Protein AF-A0A1A8MXZ2-F1 (afdb_monomer_lite)

Sequence (686 aa):
MPTQVANAITNFLIRDLHSPALVEGEGFKHMLQVMLPSYKEMLTSCQLESLLRGHHVKGKLSLIQLFKKKSDCTNDEEMNDYTAPIEFEPKSHGRPPIHQRKISHFVTFSADVWLHSWMGNNQRYLTLWAHFINDDFSLHNLALTTQRLVESREKDFSLQEVEAQVKVMAKEWGISQPNLVLLGVEGKYTAKLKPIKSEKGAEATGSLPHPNSTTFLERDDSASPEEPQVSEHFSEGLPSVPCFFSAVQGCVEEVMLHPVISKTLSQFQSVFSSLFLPPAEQKDSCLHHAQKLLQTLAKQEQASIKSWAHSPPSWNGLYPLLSSIIKHKSLICDIIREMNEETLKKEEEASEASGSYHPNSTSNTSSSLPLLRSEWKVVEDLCLVLRPLDVACRTLAKEAFPRLSLVKPILTGLLSRHLVPRPSDSSSILKEVKRMMRRELLSCYDNPAVNRVLCVACSLDPQFHGLGFMEDKEQISTFNWLKQEAVKIAKENGKVNPSTSLQIKRSSSPLSPESEGDIRRSKRLKQCPPINFRDLGVEDEFSDPGEVDDCDYVDSDPQADLSGMEFLLGDLFCSAPKRTRQSSVEESVDMEMSVFRADKGASLGVEPLQWWKTKAAQFPLLASVAQAYLAAPAVAGNAAQDFIQEGPGTTNRKRSNIPPESLDTILFLHHNGFFTNESVSASPQE

Foldseek 3Di:
DVVVVLQVVLQCCLQLLFQLQVQVDPVNVVVCCVVCVPDDDGDHSVNSLVVLVVLLVVLLVVVLVVLVVQLCVLPPDDDDDPDDDDDDDDDDDDDDDDDLRARDQFKEKEKAWDWFQAPNDIFIKIWIWIWFADPLLDIDIATNWIDTQDDDPDPDDDPVSVVVVNCVSCVVSSHNHYNAYEYHDPDDDDPPPPPPPPPDDDDDDDDDDDDDDDDDDDDDDDDDDDDDPDPPPDDPDHDHAYFLVNLLQNLLVVLCPPPLNVVLLVLLLCLLLVLPDDPVPDDDPLVVLSVVLVVVDDPLLNVQSNVSNPPPHGSLRLLVNLVSCLVCVVSSLVSLVVVQVVLVVVVVVVVVVDPDDDDDDPDPDDPRSPSCPVSNVVSVLVNQLCVLVNVLLLVQLPDPFRFLLVCVVSLLCSLVPRLQQDPPDDDPSSVVSSVSSNVSSCVSQVDPVNVLLNLLLNCLQLQCVLVVSDDPVSPVVSVVSNLVVLLVSVVVVCVSDPDPDDDPDDDDDDDDDDDDDDDDDDDDDDDDDDDDDDDDDDDDDDDDDDDDDDDDDDPPDPDDPDDPCCVVCVCVVVPDDCDPPSVVSSVLSVVLSVVSNVDNGDHPPDDSSVVLSVCCVVRVSSSSSNRRSRSHGSRGDCVSVVSVVPDVCPVSVSLNSYDPVCSGSSNSCNSNVSRDDPDDDPDDDD

Secondary structure (DSSP, 8-state):
-HHHHHHHHHHHHHHHT--GGGGGSHHHHHHHHHH-TT---PPPHHHHHHHHHHHHHHHHHHHHHHHHHHHHTT------------------------------TTPEEEEEEEEEEETTEEEEEEEEEEEEE-TT--EEEEEEEEEE----SSSS--HHHHHHHHHHHHHHTT-SS-S-EEEEE-S------------------------------------PPPP--------S-PPEEEPHHHHHHHHHHHHHHSHHHHHHHHHHHHHHHHHTS-TTT--HHHHHHHHHHHHHS-HHHHHHHHHHHHSPPPHHHHHHHHHHHHHTHHHHHHHHHHHHHHHHHHHHHHHHT--------------PPP--HHHHHHHHHHHHHHHHHHHHHHHHHHSSS-BGGGHHHHHHHIIIIISS--TT-S-HHHHHHHHHHHHHHHHHT--HHHHHHHHHHHHTSTTTTT-TTS-HHHHHHHHHHHHHHHHHHHHHHHHH-SS--S--PPPPPPPPP----------------PPP-------------------------------HHHHHHHHHH--S----HHHHHHHHHHHHHHHHHHSPPPPTT--HHHHHHHHTTT-HHHHHHHHHHHT-BSS-TTHHHHHHS-STTHHHHHHTTS-HHHHHHHHHHHHTT-------------

pLDDT: mean 71.57, std 25.05, range [22.59, 96.81]

Organism: NCBI:txid704102

Radius of gyration: 37.47 Å; chains: 1; bounding box: 125×89×130 Å

InterPro domains:
  IPR008906 HAT, C-terminal dimerisation domain [PF05699] (594-672)
  IPR012337 Ribonuclease H-like superfamily [SSF53098] (105-669)
  IPR052717 Vacuolar processing and transposase activity regulators [PTHR46169] (6-645)

Structure (mmCIF, N/CA/C/O backbone):
data_AF-A0A1A8MXZ2-F1
#
_entry.id   AF-A0A1A8MXZ2-F1
#
loop_
_atom_site.group_PDB
_atom_site.id
_atom_site.type_symbol
_atom_site.label_atom_id
_atom_site.label_alt_id
_atom_site.label_comp_id
_atom_site.label_asym_id
_atom_site.label_entity_id
_atom_site.label_seq_id
_atom_site.pdbx_PDB_ins_code
_atom_site.Cartn_x
_atom_site.Cartn_y
_atom_site.Cartn_z
_atom_site.occupancy
_atom_site.B_iso_or_equiv
_atom_site.auth_seq_id
_atom_site.auth_comp_id
_atom_site.auth_asym_id
_atom_site.auth_atom_id
_atom_site.pdbx_PDB_model_num
ATOM 1 N N . MET A 1 1 ? -20.730 37.019 -4.427 1.00 53.66 1 MET A N 1
ATOM 2 C CA . MET A 1 1 ? -19.830 36.874 -5.593 1.00 53.66 1 MET A CA 1
ATOM 3 C C . MET A 1 1 ? -18.352 36.769 -5.196 1.00 53.66 1 MET A C 1
ATOM 5 O O . MET A 1 1 ? -17.776 35.749 -5.548 1.00 53.66 1 MET A O 1
ATOM 9 N N . PRO A 1 2 ? -17.727 37.695 -4.431 1.00 63.66 2 PRO A N 1
ATOM 10 C CA . PRO A 1 2 ? -16.289 37.597 -4.115 1.00 63.66 2 PRO A CA 1
ATOM 11 C C . PRO A 1 2 ? -15.912 36.357 -3.288 1.00 63.66 2 PRO A C 1
ATOM 13 O O . PRO A 1 2 ? -14.948 35.672 -3.612 1.00 63.66 2 PRO A O 1
ATOM 16 N N . THR A 1 3 ? -16.726 36.007 -2.286 1.00 75.19 3 THR A N 1
ATOM 17 C CA . THR A 1 3 ? -16.507 34.835 -1.418 1.00 75.19 3 THR A CA 1
ATOM 18 C C . THR A 1 3 ? -16.627 33.508 -2.168 1.00 75.19 3 THR A C 1
ATOM 20 O O . THR A 1 3 ? -15.858 32.590 -1.919 1.00 75.19 3 THR A O 1
ATOM 23 N N . GLN A 1 4 ? -17.542 33.410 -3.138 1.00 82.94 4 GLN A N 1
ATOM 24 C CA . GLN A 1 4 ? -17.709 32.204 -3.959 1.00 82.94 4 GLN A CA 1
ATOM 25 C C . GLN A 1 4 ? -16.516 31.985 -4.892 1.00 82.94 4 GLN A C 1
ATOM 27 O O . GLN A 1 4 ? -16.055 30.856 -5.035 1.00 82.94 4 GLN A O 1
ATOM 32 N N . VAL A 1 5 ? -15.988 33.061 -5.487 1.00 86.25 5 VAL A N 1
ATOM 33 C CA . VAL A 1 5 ? -14.775 32.997 -6.315 1.00 86.25 5 VAL A CA 1
ATOM 34 C C . VAL A 1 5 ? -13.568 32.617 -5.457 1.00 86.25 5 VAL A C 1
ATOM 36 O O . VAL A 1 5 ? -12.828 31.714 -5.834 1.00 86.25 5 VAL A O 1
ATOM 39 N N . ALA A 1 6 ? -13.411 33.221 -4.274 1.00 87.25 6 ALA A N 1
ATOM 40 C CA . ALA A 1 6 ? -12.351 32.858 -3.334 1.00 87.25 6 ALA A CA 1
ATOM 41 C C . ALA A 1 6 ? -12.426 31.380 -2.919 1.00 87.25 6 ALA A C 1
ATOM 43 O O . ALA A 1 6 ? -11.435 30.670 -3.038 1.00 87.25 6 ALA A O 1
ATOM 44 N N . ASN A 1 7 ? -13.611 30.893 -2.545 1.00 89.00 7 ASN A N 1
ATOM 45 C CA . ASN A 1 7 ? -13.863 29.490 -2.206 1.00 89.00 7 ASN A CA 1
ATOM 46 C C . ASN A 1 7 ? -13.538 28.540 -3.370 1.00 89.00 7 ASN A C 1
ATOM 48 O O . ASN A 1 7 ? -12.888 27.512 -3.174 1.00 89.00 7 ASN A O 1
ATOM 52 N N . ALA A 1 8 ? -13.938 28.892 -4.597 1.00 90.12 8 ALA A N 1
ATOM 53 C CA . ALA A 1 8 ? -13.631 28.108 -5.791 1.00 90.12 8 ALA A CA 1
ATOM 54 C C . ALA A 1 8 ? -12.119 28.046 -6.062 1.00 90.12 8 ALA A C 1
ATOM 56 O O . ALA A 1 8 ? -11.593 26.968 -6.334 1.00 90.12 8 ALA A O 1
ATOM 57 N N . ILE A 1 9 ? -11.414 29.173 -5.927 1.00 91.38 9 ILE A N 1
ATOM 58 C CA . ILE A 1 9 ? -9.956 29.248 -6.076 1.00 91.38 9 ILE A CA 1
ATOM 59 C C . ILE A 1 9 ? -9.262 28.441 -4.974 1.00 91.38 9 ILE A C 1
ATOM 61 O O . ILE A 1 9 ? -8.376 27.645 -5.270 1.00 91.38 9 ILE A O 1
ATOM 65 N N . THR A 1 10 ? -9.687 28.571 -3.715 1.00 91.88 10 THR A N 1
ATOM 66 C CA . THR A 1 10 ? -9.171 27.764 -2.602 1.00 91.88 10 THR A CA 1
ATOM 67 C C . THR A 1 10 ? -9.387 26.271 -2.858 1.00 91.88 10 THR A C 1
ATOM 69 O O . THR A 1 10 ? -8.451 25.488 -2.711 1.00 91.88 10 THR A O 1
ATOM 72 N N . ASN A 1 11 ? -10.574 25.863 -3.318 1.00 92.44 11 ASN A N 1
ATOM 73 C CA . ASN A 1 11 ? -10.856 24.469 -3.671 1.00 92.44 11 ASN A CA 1
ATOM 74 C C . ASN A 1 11 ? -9.990 23.977 -4.834 1.00 92.44 11 ASN A C 1
ATOM 76 O O . ASN A 1 11 ? -9.539 22.837 -4.791 1.00 92.44 11 ASN A O 1
ATOM 80 N N . PHE A 1 12 ? -9.739 24.815 -5.842 1.00 92.44 12 PHE A N 1
ATOM 81 C CA . PHE A 1 12 ? -8.830 24.510 -6.949 1.00 92.44 12 PHE A CA 1
ATOM 82 C C . PHE A 1 12 ? -7.403 24.262 -6.446 1.00 92.44 12 PHE A C 1
ATOM 84 O O . PHE A 1 12 ? -6.828 23.217 -6.741 1.00 92.44 12 PHE A O 1
ATOM 91 N N . LEU A 1 13 ? -6.865 25.150 -5.602 1.00 91.94 13 LEU A N 1
ATOM 92 C CA . LEU A 1 13 ? -5.527 24.979 -5.025 1.00 91.94 13 LEU A CA 1
ATOM 93 C C . LEU A 1 13 ? -5.406 23.696 -4.194 1.00 91.94 13 LEU A C 1
ATOM 95 O O . LEU A 1 13 ? -4.404 22.989 -4.303 1.00 91.94 13 LEU A O 1
ATOM 99 N N . ILE A 1 14 ? -6.430 23.378 -3.392 1.00 91.50 14 ILE A N 1
ATOM 100 C CA . ILE A 1 14 ? -6.459 22.161 -2.573 1.00 91.50 14 ILE A CA 1
ATOM 101 C C . ILE A 1 14 ? -6.541 20.920 -3.467 1.00 91.50 14 ILE A C 1
ATOM 103 O O . ILE A 1 14 ? -5.737 20.005 -3.316 1.00 91.50 14 ILE A O 1
ATOM 107 N N . ARG A 1 15 ? -7.498 20.864 -4.401 1.00 89.50 15 ARG A N 1
ATOM 108 C CA . ARG A 1 15 ? -7.745 19.682 -5.245 1.00 89.50 15 ARG A CA 1
ATOM 109 C C . ARG A 1 15 ? -6.586 19.373 -6.177 1.00 89.50 15 ARG A C 1
ATOM 111 O O . ARG A 1 15 ? -6.230 18.208 -6.325 1.00 89.50 15 ARG A O 1
ATOM 118 N N . ASP A 1 16 ? -5.967 20.405 -6.731 1.00 89.00 16 ASP A N 1
ATOM 119 C CA . ASP A 1 16 ? -4.938 20.239 -7.755 1.00 89.00 16 ASP A CA 1
ATOM 120 C C . ASP A 1 16 ? -3.514 20.398 -7.201 1.00 89.00 16 ASP A C 1
ATOM 122 O O . ASP A 1 16 ? -2.545 20.267 -7.949 1.00 89.00 16 ASP A O 1
ATOM 126 N N . LEU A 1 17 ? -3.379 20.575 -5.877 1.00 90.81 17 LEU A N 1
ATOM 127 C CA . LEU A 1 17 ? -2.104 20.658 -5.158 1.00 90.81 17 LEU A CA 1
ATOM 128 C C . LEU A 1 17 ? -1.207 21.779 -5.711 1.00 90.81 17 LEU A C 1
ATOM 130 O O . LEU A 1 17 ? -0.066 21.552 -6.116 1.00 90.81 17 LEU A O 1
ATOM 134 N N . HIS A 1 18 ? -1.735 23.002 -5.743 1.00 91.12 18 HIS A N 1
ATOM 135 C CA . HIS A 1 18 ? -1.040 24.176 -6.274 1.00 91.12 18 HIS A CA 1
ATOM 136 C C . HIS A 1 18 ? -0.626 25.174 -5.186 1.00 91.12 18 HIS A C 1
ATOM 138 O O . HIS A 1 18 ? -1.296 25.327 -4.167 1.00 91.12 18 HIS A O 1
ATOM 144 N N . SER A 1 19 ? 0.471 25.897 -5.441 1.00 90.31 19 SER A N 1
ATOM 145 C CA . SER A 1 19 ? 0.921 27.008 -4.595 1.00 90.31 19 SER A CA 1
ATOM 146 C C . SER A 1 19 ? -0.109 28.146 -4.558 1.00 90.31 19 SER A C 1
ATOM 148 O O . SER A 1 19 ? -0.613 28.528 -5.619 1.00 90.31 19 SER A O 1
ATOM 150 N N . PRO A 1 20 ? -0.346 28.775 -3.391 1.00 90.69 20 PRO A N 1
ATOM 151 C CA . PRO A 1 20 ? -1.117 30.014 -3.295 1.00 90.69 20 PRO A CA 1
ATOM 152 C C . PRO A 1 20 ? -0.589 31.143 -4.192 1.00 90.69 20 PRO A C 1
ATOM 154 O O . PRO A 1 20 ? -1.386 31.916 -4.717 1.00 90.69 20 PRO A O 1
ATOM 157 N N . ALA A 1 21 ? 0.719 31.182 -4.477 1.00 90.25 21 ALA A N 1
ATOM 158 C CA . ALA A 1 21 ? 1.327 32.175 -5.368 1.00 90.25 21 ALA A CA 1
ATOM 159 C C . ALA A 1 21 ? 0.858 32.062 -6.834 1.00 90.25 21 ALA A C 1
ATOM 161 O O . ALA A 1 21 ? 1.045 32.990 -7.620 1.00 90.25 21 ALA A O 1
ATOM 162 N N . LEU A 1 22 ? 0.220 30.948 -7.220 1.00 90.94 22 LEU A N 1
ATOM 163 C CA . LEU A 1 22 ? -0.293 30.735 -8.576 1.00 90.94 22 LEU A CA 1
ATOM 164 C C . LEU A 1 22 ? -1.282 31.830 -9.003 1.00 90.94 22 LEU A C 1
ATOM 166 O O . LEU A 1 22 ? -1.303 32.207 -10.175 1.00 90.94 22 LEU A O 1
ATOM 170 N N . VAL A 1 23 ? -2.069 32.369 -8.065 1.00 89.81 23 VAL A N 1
ATOM 171 C CA . VAL A 1 23 ? -3.085 33.388 -8.381 1.00 89.81 23 VAL A CA 1
ATOM 172 C C . VAL A 1 23 ? -2.491 34.744 -8.748 1.00 89.81 23 VAL A C 1
ATOM 174 O O . VAL A 1 23 ? -3.147 35.563 -9.389 1.00 89.81 23 VAL A O 1
ATOM 177 N N . GLU A 1 24 ? -1.235 34.974 -8.371 1.00 90.00 24 GLU A N 1
ATOM 178 C CA . GLU A 1 24 ? -0.504 36.199 -8.680 1.00 90.00 24 GLU A CA 1
ATOM 179 C C . GLU A 1 24 ? 0.146 36.146 -10.069 1.00 90.00 24 GLU A C 1
ATOM 181 O O . GLU A 1 24 ? 0.608 37.174 -10.566 1.00 90.00 24 GLU A O 1
ATOM 186 N N . GLY A 1 25 ? 0.138 34.981 -10.726 1.00 90.81 25 GLY A N 1
ATOM 187 C CA . GLY A 1 25 ? 0.646 34.812 -12.081 1.00 90.81 25 GLY A CA 1
ATOM 188 C C . GLY A 1 25 ? -0.217 35.525 -13.123 1.00 90.81 25 GLY A C 1
ATOM 189 O O . GLY A 1 25 ? -1.440 35.389 -13.146 1.00 90.81 25 GLY A O 1
ATOM 190 N N . GLU A 1 26 ? 0.427 36.234 -14.050 1.00 90.75 26 GLU A N 1
ATOM 191 C CA . GLU A 1 26 ? -0.254 37.015 -15.095 1.00 90.75 26 GLU A CA 1
ATOM 192 C C . GLU A 1 26 ? -1.196 36.167 -15.965 1.00 90.75 26 GLU A C 1
ATOM 194 O O . GLU A 1 26 ? -2.296 36.603 -16.301 1.00 90.75 26 GLU A O 1
ATOM 199 N N . GLY A 1 27 ? -0.821 34.917 -16.264 1.00 92.19 27 GLY A N 1
ATOM 200 C CA . GLY A 1 27 ? -1.680 33.991 -17.008 1.00 92.19 27 GLY A CA 1
ATOM 201 C C . GLY A 1 27 ? -2.965 33.620 -16.258 1.00 92.19 27 GLY A C 1
ATOM 202 O O . GLY A 1 27 ? -4.039 33.594 -16.857 1.00 92.19 27 GLY A O 1
ATOM 203 N N . PHE A 1 28 ? -2.877 33.390 -14.943 1.00 91.50 28 PHE A N 1
ATOM 204 C CA . PHE A 1 28 ? -4.045 33.093 -14.111 1.00 91.50 28 PHE A CA 1
ATOM 205 C C . PHE A 1 28 ? -4.965 34.313 -13.998 1.00 91.50 28 PHE A C 1
ATOM 207 O O . PHE A 1 28 ? -6.175 34.191 -14.190 1.00 91.50 28 PHE A O 1
ATOM 214 N N . LYS A 1 29 ? -4.394 35.505 -13.767 1.00 89.38 29 LYS A N 1
ATOM 215 C CA . LYS A 1 29 ? -5.149 36.769 -13.738 1.00 89.38 29 LYS A CA 1
ATOM 216 C C . LYS A 1 29 ? -5.877 37.019 -15.054 1.00 89.38 29 LYS A C 1
ATOM 218 O O . LYS A 1 29 ? -7.064 37.334 -15.039 1.00 89.38 29 LYS A O 1
ATOM 223 N N . HIS A 1 30 ? -5.192 36.840 -16.185 1.00 89.94 30 HIS A N 1
ATOM 224 C CA . HIS A 1 30 ? -5.793 37.002 -17.505 1.00 89.94 30 HIS A CA 1
ATOM 225 C C . HIS A 1 30 ? -6.949 36.016 -17.724 1.00 89.94 30 HIS A C 1
ATOM 227 O O . HIS A 1 30 ? -8.039 36.427 -18.111 1.00 89.94 30 HIS A O 1
ATOM 233 N N . MET A 1 31 ? -6.751 34.732 -17.401 1.00 92.12 31 MET A N 1
ATOM 234 C CA . MET A 1 31 ? -7.805 33.713 -17.470 1.00 92.12 31 MET A CA 1
ATOM 235 C C . MET A 1 31 ? -9.032 34.107 -16.634 1.00 92.12 31 MET A C 1
ATOM 237 O O . MET A 1 31 ? -10.160 34.043 -17.126 1.00 92.12 31 MET A O 1
ATOM 241 N N . LEU A 1 32 ? -8.822 34.552 -15.392 1.00 89.31 32 LEU A N 1
ATOM 242 C CA . LEU A 1 32 ? -9.909 34.937 -14.496 1.00 89.31 32 LEU A CA 1
ATOM 243 C C . LEU A 1 32 ? -10.657 36.179 -15.000 1.00 89.31 32 LEU A C 1
ATOM 245 O O . LEU A 1 32 ? -11.881 36.213 -14.931 1.00 89.31 32 LEU A O 1
ATOM 249 N N . GLN A 1 33 ? -9.951 37.161 -15.568 1.00 87.75 33 GLN A N 1
ATOM 250 C CA . GLN A 1 33 ? -10.557 38.348 -16.185 1.00 87.75 33 GLN A CA 1
ATOM 251 C C . GLN A 1 33 ? -11.391 38.010 -17.428 1.00 87.75 33 GLN A C 1
ATOM 253 O O . GLN A 1 33 ? -12.432 38.626 -17.643 1.00 87.75 33 GLN A O 1
ATOM 258 N N . VAL A 1 34 ? -10.964 37.031 -18.234 1.00 91.81 34 VAL A N 1
ATOM 259 C CA . VAL A 1 34 ? -11.722 36.564 -19.407 1.00 91.81 34 VAL A CA 1
ATOM 260 C C . VAL A 1 34 ? -12.995 35.830 -18.978 1.00 91.81 34 VAL A C 1
ATOM 262 O O . VAL A 1 34 ? -14.062 36.078 -19.536 1.00 91.81 34 VAL A O 1
ATOM 265 N N . MET A 1 35 ? -12.903 34.942 -17.983 1.00 89.06 35 MET A N 1
ATOM 266 C CA . MET A 1 35 ? -14.054 34.162 -17.510 1.00 89.06 35 MET A CA 1
ATOM 267 C C . MET A 1 35 ? -15.028 34.973 -16.646 1.00 89.06 35 MET A C 1
ATOM 269 O O . MET A 1 35 ? -16.234 34.742 -16.698 1.00 89.06 35 MET A O 1
ATOM 273 N N . LEU A 1 36 ? -14.520 35.915 -15.848 1.00 86.50 36 LEU A N 1
ATOM 274 C CA . LEU A 1 36 ? -15.289 36.748 -14.921 1.00 86.50 36 LEU A CA 1
ATOM 275 C C . LEU A 1 36 ? -14.880 38.230 -15.050 1.00 86.50 36 LEU A C 1
ATOM 277 O O . LEU A 1 36 ? -14.274 38.785 -14.132 1.00 86.50 36 LEU A O 1
ATOM 281 N N . PRO A 1 37 ? -15.273 38.927 -16.135 1.00 81.56 37 PRO A N 1
ATOM 282 C CA . PRO A 1 37 ? -14.883 40.325 -16.376 1.00 81.56 37 PRO A CA 1
ATOM 283 C C . PRO A 1 37 ? -15.337 41.311 -15.288 1.00 81.56 37 PRO A C 1
ATOM 285 O O . PRO A 1 37 ? -14.776 42.395 -15.131 1.00 81.56 37 PRO A O 1
ATOM 288 N N . SER A 1 38 ? -16.372 40.952 -14.524 1.00 80.31 38 SER A N 1
ATOM 289 C CA . SER A 1 38 ? -16.889 41.741 -13.402 1.00 80.31 38 SER A CA 1
ATOM 290 C C . SER A 1 38 ? -16.074 41.593 -12.110 1.00 80.31 38 SER A C 1
ATOM 292 O O . SER A 1 38 ? -16.296 42.356 -11.169 1.00 80.31 38 SER A O 1
ATOM 294 N N . TYR A 1 39 ? -15.163 40.618 -12.025 1.00 80.75 39 TYR A N 1
ATOM 295 C CA . TYR A 1 39 ? -14.340 40.372 -10.842 1.00 80.75 39 TYR A CA 1
ATOM 296 C C . TYR A 1 39 ? -13.082 41.253 -10.878 1.00 80.75 39 TYR A C 1
ATOM 298 O O . TYR A 1 39 ? -12.113 40.959 -11.571 1.00 80.75 39 TYR A O 1
ATOM 306 N N . LYS A 1 40 ? -13.128 42.382 -10.159 1.00 70.56 40 LYS A N 1
ATOM 307 C CA . LYS A 1 40 ? -12.067 43.409 -10.170 1.00 70.56 40 LYS A CA 1
ATOM 308 C C . LYS A 1 40 ? -11.044 43.271 -9.044 1.00 70.56 40 LYS A C 1
ATOM 310 O O . LYS A 1 40 ? -9.933 43.774 -9.170 1.00 70.56 40 LYS A O 1
ATOM 315 N N .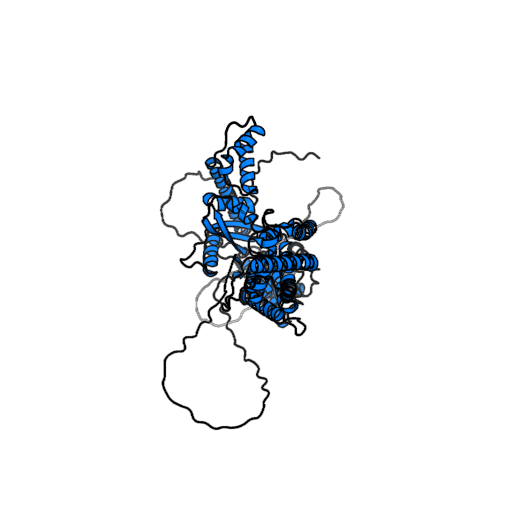 GLU A 1 41 ? -11.422 42.632 -7.944 1.00 75.94 41 GLU A N 1
ATOM 316 C CA . GLU A 1 41 ? -10.565 42.466 -6.772 1.00 75.94 41 GLU A CA 1
ATOM 317 C C . GLU A 1 41 ? -9.782 41.162 -6.906 1.00 75.94 41 GLU A C 1
ATOM 319 O O . GLU A 1 41 ? -10.368 40.088 -6.862 1.00 75.94 41 GLU A O 1
ATOM 324 N N . MET A 1 42 ? -8.472 41.248 -7.127 1.00 79.50 42 MET A N 1
ATOM 325 C CA . MET A 1 42 ? -7.627 40.060 -7.259 1.00 79.50 42 MET A CA 1
ATOM 326 C C . MET A 1 42 ? -7.198 39.570 -5.879 1.00 79.50 42 MET A C 1
ATOM 328 O O . MET A 1 42 ? -6.657 40.339 -5.086 1.00 79.50 42 MET A O 1
ATOM 332 N N . LEU A 1 43 ? -7.408 38.280 -5.617 1.00 83.69 43 LEU A N 1
ATOM 333 C CA . LEU A 1 43 ? -6.882 37.625 -4.424 1.00 83.69 43 LEU A CA 1
ATOM 334 C C . LEU A 1 43 ? -5.355 37.601 -4.462 1.00 83.69 43 LEU A C 1
ATOM 336 O O . LEU A 1 43 ? -4.746 37.302 -5.487 1.00 83.69 43 LEU A O 1
ATOM 340 N N . THR A 1 44 ? -4.757 37.888 -3.314 1.00 88.19 44 THR A N 1
ATOM 341 C CA . THR A 1 44 ? -3.312 37.777 -3.080 1.00 88.19 44 THR A CA 1
ATOM 342 C C . THR A 1 44 ? -2.960 36.418 -2.473 1.00 88.19 44 THR A C 1
ATOM 344 O O . THR A 1 44 ? -3.802 35.785 -1.826 1.00 88.19 44 THR A O 1
ATOM 347 N N . SER A 1 45 ? -1.700 35.990 -2.614 1.00 89.62 45 SER A N 1
ATOM 348 C CA . SER A 1 45 ? -1.190 34.760 -1.989 1.00 89.62 45 SER A CA 1
ATOM 349 C C . SER A 1 45 ? -1.424 34.771 -0.475 1.00 89.62 45 SER A C 1
ATOM 351 O O . SER A 1 45 ? -1.943 33.811 0.086 1.00 89.62 45 SER A O 1
ATOM 353 N N . CYS A 1 46 ? -1.156 35.906 0.180 1.00 88.25 46 CYS A N 1
ATOM 354 C CA . CYS A 1 46 ? -1.336 36.081 1.625 1.00 88.25 46 CYS A CA 1
ATOM 355 C C . CYS A 1 46 ? -2.799 35.890 2.077 1.00 88.25 46 CYS A C 1
ATOM 357 O O . CYS A 1 46 ? -3.072 35.232 3.085 1.00 88.25 46 CYS A O 1
ATOM 359 N N . GLN A 1 47 ? -3.765 36.418 1.315 1.00 89.50 47 GLN A N 1
ATOM 360 C CA . GLN A 1 47 ? -5.187 36.213 1.611 1.00 89.50 47 GLN A CA 1
ATOM 361 C C . GLN A 1 47 ? -5.578 34.734 1.492 1.00 89.50 47 GLN A C 1
ATOM 363 O O . GLN A 1 47 ? -6.290 34.219 2.356 1.00 89.50 47 GLN A O 1
ATOM 368 N N . LEU A 1 48 ? -5.086 34.035 0.466 1.00 90.00 48 LEU A N 1
ATOM 369 C CA . LEU A 1 48 ? -5.355 32.607 0.281 1.00 90.00 48 LEU A CA 1
ATOM 370 C C . LEU A 1 48 ? -4.691 31.742 1.350 1.00 90.00 48 LEU A C 1
ATOM 372 O O . LEU A 1 48 ? -5.319 30.808 1.838 1.00 90.00 48 LEU A O 1
ATOM 376 N N . GLU A 1 49 ? -3.472 32.067 1.771 1.00 91.25 49 GLU A N 1
ATOM 377 C CA . GLU A 1 49 ? -2.800 31.393 2.885 1.00 91.25 49 GLU A CA 1
ATOM 378 C C . GLU A 1 49 ? -3.580 31.537 4.197 1.00 91.25 49 GLU A C 1
ATOM 380 O O . GLU A 1 49 ? -3.702 30.575 4.959 1.00 91.25 49 GLU A O 1
ATOM 385 N N . SER A 1 50 ? -4.150 32.718 4.459 1.00 91.12 50 SER A N 1
ATOM 386 C CA . SER A 1 50 ? -5.016 32.946 5.620 1.00 91.12 50 SER A CA 1
ATOM 387 C C . SER A 1 50 ? -6.291 32.098 5.556 1.00 91.12 50 SER A C 1
ATOM 389 O O . SER A 1 50 ? -6.637 31.425 6.531 1.00 91.12 50 SER A O 1
ATOM 391 N N . LEU A 1 51 ? -6.951 32.052 4.390 1.00 90.94 51 LEU A N 1
ATOM 392 C CA . LEU A 1 51 ? -8.128 31.206 4.168 1.00 90.94 51 LEU A CA 1
ATOM 393 C C . LEU A 1 51 ? -7.793 29.724 4.371 1.00 90.94 51 LEU A C 1
ATOM 395 O O . LEU A 1 51 ? -8.450 29.048 5.163 1.00 90.94 51 LEU A O 1
ATOM 399 N N . LEU A 1 52 ? -6.735 29.232 3.724 1.00 92.69 52 LEU A N 1
ATOM 400 C CA . LEU A 1 52 ? -6.250 27.857 3.860 1.00 92.69 52 LEU A CA 1
ATOM 401 C C . LEU A 1 52 ? -5.970 27.501 5.324 1.00 92.69 52 LEU A C 1
ATOM 403 O O . LEU A 1 52 ? -6.408 26.452 5.794 1.00 92.69 52 LEU A O 1
ATOM 407 N N . ARG A 1 53 ? -5.316 28.393 6.078 1.00 92.62 53 ARG A N 1
ATOM 408 C CA . ARG A 1 53 ? -5.065 28.212 7.515 1.00 92.62 53 ARG A CA 1
ATOM 409 C C . ARG A 1 53 ? -6.363 28.134 8.319 1.00 92.62 53 ARG A C 1
ATOM 411 O O . ARG A 1 53 ? -6.481 27.275 9.191 1.00 92.62 53 ARG A O 1
ATOM 418 N N . GLY A 1 54 ? -7.340 28.991 8.028 1.00 91.44 54 GLY A N 1
ATOM 419 C CA . GLY A 1 54 ? -8.661 28.946 8.661 1.00 91.44 54 GLY A CA 1
ATOM 420 C C . GLY A 1 54 ? -9.378 27.615 8.412 1.00 91.44 54 GLY A C 1
ATOM 421 O O . GLY A 1 54 ? -9.864 26.981 9.352 1.00 91.44 54 GLY A O 1
ATOM 422 N N . HIS A 1 55 ? -9.371 27.140 7.163 1.00 90.81 55 HIS A N 1
ATOM 423 C CA . HIS A 1 55 ? -9.926 25.835 6.793 1.00 90.81 55 HIS A CA 1
ATOM 424 C C . HIS A 1 55 ? -9.189 24.679 7.467 1.00 90.81 55 HIS A C 1
ATOM 426 O O . HIS A 1 55 ? -9.834 23.765 7.982 1.00 90.81 55 HIS A O 1
ATOM 432 N N . HIS A 1 56 ? -7.860 24.745 7.534 1.00 94.00 56 HIS A N 1
ATOM 433 C CA . HIS A 1 56 ? -7.032 23.758 8.218 1.00 94.00 56 HIS A CA 1
ATOM 434 C C . HIS A 1 56 ? -7.389 23.642 9.701 1.00 94.00 56 HIS A C 1
ATOM 436 O O . HIS A 1 56 ? -7.647 22.544 10.188 1.00 94.00 56 HIS A O 1
ATOM 442 N N . VAL A 1 57 ? -7.488 24.772 10.411 1.00 93.62 57 VAL A N 1
ATOM 443 C CA . VAL A 1 57 ? -7.879 24.794 11.829 1.00 93.62 57 VAL A CA 1
ATOM 444 C C . VAL A 1 57 ? -9.278 24.208 12.018 1.00 93.62 57 VAL A C 1
ATOM 446 O O . VAL A 1 57 ? -9.471 23.366 12.896 1.00 93.62 57 VAL A O 1
ATOM 449 N N . LYS A 1 58 ? -10.247 24.587 11.174 1.00 92.00 58 LYS A N 1
ATOM 450 C CA . LYS A 1 58 ? -11.615 24.048 11.229 1.00 92.00 58 LYS A CA 1
ATOM 451 C C . LYS A 1 58 ? -11.645 22.531 10.997 1.00 92.00 58 LYS A C 1
ATOM 453 O O . LYS A 1 58 ? -12.305 21.812 11.750 1.00 92.00 58 LYS A O 1
ATOM 458 N N . GLY A 1 59 ? -10.923 22.038 9.991 1.00 91.88 59 GLY A N 1
ATOM 459 C CA . GLY A 1 59 ? -10.820 20.607 9.698 1.00 91.88 59 GLY A CA 1
ATOM 460 C C . GLY A 1 59 ? -10.149 19.834 10.836 1.00 91.88 59 GLY A C 1
ATOM 461 O O . GLY A 1 59 ? -10.685 18.830 11.301 1.00 91.88 59 GLY A O 1
ATOM 462 N N . LYS A 1 60 ? -9.039 20.354 11.376 1.00 91.69 60 LYS A N 1
ATOM 463 C CA . LYS A 1 60 ? -8.334 19.766 12.524 1.00 91.69 60 LYS A CA 1
ATOM 464 C C . LYS A 1 60 ? -9.226 19.671 13.762 1.00 91.69 60 LYS A C 1
ATOM 466 O O . LYS A 1 60 ? -9.278 18.617 14.389 1.00 91.69 60 LYS A O 1
ATOM 471 N N . LEU A 1 61 ? -9.967 20.731 14.094 1.00 90.56 61 LEU A N 1
ATOM 472 C CA . LEU A 1 61 ? -10.927 20.710 15.205 1.00 90.56 61 LEU A CA 1
ATOM 473 C C . LEU A 1 61 ? -12.033 19.671 14.990 1.00 90.56 61 LEU A C 1
ATOM 475 O O . LEU A 1 61 ? -12.372 18.956 15.931 1.00 90.56 61 LEU A O 1
ATOM 479 N N . SER A 1 62 ? -12.540 19.545 13.761 1.00 90.50 62 SER A N 1
ATOM 480 C CA . SER A 1 62 ? -13.567 18.554 13.408 1.00 90.50 62 SER A CA 1
ATOM 481 C C . SER A 1 62 ? -13.064 17.118 13.612 1.00 90.50 62 SER A C 1
ATOM 483 O O . SER A 1 62 ? -13.766 16.289 14.185 1.00 90.50 62 SER A O 1
ATOM 485 N N . LEU A 1 63 ? -11.817 16.827 13.220 1.00 89.69 63 LEU A N 1
ATOM 486 C CA . LEU A 1 63 ? -11.206 15.513 13.446 1.00 89.69 63 LEU A CA 1
ATOM 487 C C . LEU A 1 63 ? -10.901 15.248 14.926 1.00 89.69 63 LEU A C 1
ATOM 489 O O . LEU A 1 63 ? -11.146 14.150 15.416 1.00 89.69 63 LEU A O 1
ATOM 493 N N . ILE A 1 64 ? -10.423 16.245 15.675 1.00 86.00 64 ILE A N 1
ATOM 494 C CA . ILE A 1 64 ? -10.222 16.106 17.127 1.00 86.00 64 ILE A CA 1
ATOM 495 C C . ILE A 1 64 ? -11.555 15.812 17.829 1.00 86.00 64 ILE A C 1
ATOM 497 O O . ILE A 1 64 ? -11.602 14.971 18.724 1.00 86.00 64 ILE A O 1
ATOM 501 N N . GLN A 1 65 ? -12.644 16.470 17.423 1.00 83.75 65 GLN A N 1
ATOM 502 C CA . GLN A 1 65 ? -13.986 16.170 17.926 1.00 83.75 65 GLN A CA 1
ATOM 503 C C . GLN A 1 65 ? -14.422 14.743 17.582 1.00 83.75 65 GLN A C 1
ATOM 505 O O . GLN A 1 65 ? -15.000 14.082 18.438 1.00 83.75 65 GLN A O 1
ATOM 510 N N . LEU A 1 66 ? -14.103 14.237 16.388 1.00 83.31 66 LEU A N 1
ATOM 511 C CA . LEU A 1 66 ? -14.373 12.847 16.006 1.00 83.31 66 LEU A CA 1
ATOM 512 C C . LEU A 1 66 ? -13.642 11.851 16.923 1.00 83.31 66 LEU A C 1
ATOM 514 O O . LEU A 1 66 ? -14.258 10.916 17.435 1.00 83.31 66 LEU A O 1
ATOM 518 N N . PHE A 1 67 ? -12.358 12.092 17.208 1.00 78.50 67 PHE A N 1
ATOM 519 C CA . PHE A 1 67 ? -11.588 11.267 18.145 1.00 78.50 67 PHE A CA 1
ATOM 520 C C . PHE A 1 67 ? -12.106 11.364 19.590 1.00 78.50 67 PHE A C 1
ATOM 522 O O . PHE A 1 67 ? -12.104 10.364 20.306 1.00 78.50 67 PHE A O 1
ATOM 529 N N . LYS A 1 68 ? -12.595 12.538 20.013 1.00 73.12 68 LYS A N 1
ATOM 530 C CA . LYS A 1 68 ? -13.215 12.738 21.334 1.00 73.12 68 LYS A CA 1
ATOM 531 C C . LYS A 1 68 ? -14.588 12.090 21.452 1.00 73.12 68 LYS A C 1
ATOM 533 O O . LYS A 1 68 ? -14.842 11.441 22.453 1.00 73.12 68 LYS A O 1
ATOM 538 N N . LYS A 1 69 ? -15.443 12.172 20.429 1.00 64.62 69 LYS A N 1
ATOM 539 C CA . LYS A 1 69 ? -16.750 11.498 20.420 1.00 64.62 69 LYS A CA 1
ATOM 540 C C . LYS A 1 69 ? -16.594 9.984 20.577 1.00 64.62 69 LYS A C 1
ATOM 542 O O . LYS A 1 69 ? -17.389 9.365 21.264 1.00 64.62 69 LYS A O 1
ATOM 547 N N . LYS A 1 70 ? -15.517 9.393 20.052 1.00 55.88 70 LYS A N 1
ATOM 548 C CA . LYS A 1 70 ? -15.166 7.985 20.313 1.00 55.88 70 LYS A CA 1
ATOM 549 C C . LYS A 1 70 ? -14.758 7.705 21.774 1.00 55.88 70 LYS A C 1
ATOM 551 O O . LYS A 1 70 ? -14.843 6.567 22.217 1.00 55.88 70 LYS A O 1
ATOM 556 N N . SER A 1 71 ? -14.326 8.725 22.516 1.00 50.25 71 SER A N 1
ATOM 557 C CA . SER A 1 71 ? -14.099 8.675 23.968 1.00 50.25 71 SER A CA 1
ATOM 558 C C . SER A 1 71 ? -15.349 9.017 24.795 1.00 50.25 71 SER A C 1
ATOM 560 O O . SER A 1 71 ? -15.381 8.668 25.973 1.00 50.25 71 SER A O 1
ATOM 562 N N . ASP A 1 72 ? -16.328 9.727 24.221 1.00 37.34 72 ASP A N 1
ATOM 563 C CA . ASP A 1 72 ? -17.524 10.225 24.916 1.00 37.34 72 ASP A CA 1
ATOM 564 C C . ASP A 1 72 ? -18.802 9.432 24.579 1.00 37.34 72 ASP A C 1
ATOM 566 O O . ASP A 1 72 ? -19.723 9.442 25.377 1.00 37.34 72 ASP A O 1
ATOM 570 N N . CYS A 1 73 ? -18.860 8.629 23.506 1.00 36.09 73 CYS A N 1
ATOM 571 C CA . CYS A 1 73 ? -19.938 7.639 23.293 1.00 36.09 73 CYS A CA 1
ATOM 572 C C . CYS A 1 73 ? -19.949 6.511 24.350 1.00 36.09 73 CYS A C 1
ATOM 574 O O . CYS A 1 73 ? -20.792 5.620 24.305 1.00 36.09 73 CYS A O 1
ATOM 576 N N . THR A 1 74 ? -19.024 6.555 25.310 1.00 40.16 74 THR A N 1
ATOM 577 C CA . THR A 1 74 ? -19.029 5.775 26.555 1.00 40.16 74 THR A CA 1
ATOM 578 C C . THR A 1 74 ? -19.598 6.535 27.763 1.00 40.16 74 THR A C 1
ATOM 580 O O . THR A 1 74 ? -19.666 5.955 28.836 1.00 40.16 74 THR A O 1
ATOM 583 N N . ASN A 1 75 ? -20.022 7.795 27.616 1.00 34.19 75 ASN A N 1
ATOM 584 C CA . ASN A 1 75 ? -20.711 8.591 28.637 1.00 34.19 75 ASN A CA 1
ATOM 585 C C . ASN A 1 75 ? -21.761 9.492 27.960 1.00 34.19 75 ASN A C 1
ATOM 587 O O . ASN A 1 75 ? -21.464 10.636 27.616 1.00 34.19 75 ASN A O 1
ATOM 591 N N . ASP A 1 76 ? -22.979 8.990 27.766 1.00 33.03 76 ASP A N 1
ATOM 592 C CA . ASP A 1 76 ? -24.112 9.882 27.515 1.00 33.03 76 ASP A CA 1
ATOM 593 C C . ASP A 1 76 ? -24.578 10.527 28.830 1.00 33.03 76 ASP A C 1
ATOM 595 O O . ASP A 1 76 ? -24.518 9.914 29.894 1.00 33.03 76 ASP A O 1
ATOM 599 N N . GLU A 1 77 ? -25.081 11.755 28.678 1.00 40.00 77 GLU A N 1
ATOM 600 C CA . GLU A 1 77 ? -25.683 12.659 29.668 1.00 40.00 77 GLU A CA 1
ATOM 601 C C . GLU A 1 77 ? -24.726 13.560 30.464 1.00 40.00 77 GLU A C 1
ATOM 603 O O . GLU A 1 77 ? -24.465 13.339 31.639 1.00 40.00 77 GLU A O 1
ATOM 608 N N . GLU A 1 78 ? -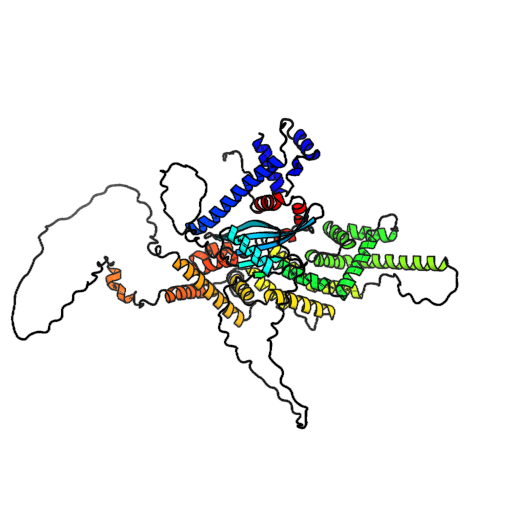24.349 14.703 29.877 1.00 34.16 78 GLU A N 1
ATOM 609 C CA . GLU A 1 78 ? -24.325 15.942 30.663 1.00 34.16 78 GLU A CA 1
ATOM 610 C C . GLU A 1 78 ? -25.126 17.050 29.963 1.00 34.16 78 GLU A C 1
ATOM 612 O O . GLU A 1 78 ? -24.831 17.522 28.865 1.00 34.16 78 GLU A O 1
ATOM 617 N N . MET A 1 79 ? -26.207 17.399 30.653 1.00 32.06 79 MET A N 1
ATOM 618 C CA . MET A 1 79 ? -27.121 18.513 30.466 1.00 32.06 79 MET A CA 1
ATOM 619 C C . MET A 1 79 ? -26.342 19.829 30.294 1.00 32.06 79 MET A C 1
ATOM 621 O O . MET A 1 79 ? -25.606 20.240 31.187 1.00 32.06 79 MET A O 1
ATOM 625 N N . ASN A 1 80 ? -26.506 20.505 29.153 1.00 29.92 80 ASN A N 1
ATOM 626 C CA . ASN A 1 80 ? -25.942 21.839 28.938 1.00 29.92 80 ASN A CA 1
ATOM 627 C C . ASN A 1 80 ? -26.592 22.846 29.900 1.00 29.92 80 ASN A C 1
ATOM 629 O O . ASN A 1 80 ? -27.739 23.249 29.694 1.00 29.92 80 ASN A O 1
ATOM 633 N N . ASP A 1 81 ? -25.843 23.280 30.912 1.00 28.89 81 ASP A N 1
ATOM 634 C CA . ASP A 1 81 ? -26.225 24.387 31.783 1.00 28.89 81 ASP A CA 1
ATOM 635 C C . ASP A 1 81 ? -25.806 25.717 31.126 1.00 28.89 81 ASP A C 1
ATOM 637 O O . ASP A 1 81 ? -24.640 26.119 31.120 1.00 28.89 81 ASP A O 1
ATOM 641 N N . TYR A 1 82 ? -26.765 26.385 30.481 1.00 35.69 82 TYR A N 1
ATOM 642 C CA . TYR A 1 82 ? -26.577 27.664 29.790 1.00 35.69 82 TYR A CA 1
ATOM 643 C C . TYR A 1 82 ? -26.617 28.842 30.771 1.00 35.69 82 TYR A C 1
ATOM 645 O O . TYR A 1 82 ? -27.473 29.714 30.645 1.00 35.69 82 TYR A O 1
ATOM 653 N N . THR A 1 83 ? -25.706 28.909 31.746 1.00 37.00 83 THR A N 1
ATOM 654 C CA . THR A 1 83 ? -25.662 30.085 32.635 1.00 37.00 83 THR A CA 1
ATOM 655 C C . THR A 1 83 ? -24.261 30.416 33.164 1.00 37.00 83 THR A C 1
ATOM 657 O O . THR A 1 83 ? -24.008 30.346 34.361 1.00 37.00 83 THR A O 1
ATOM 660 N N . ALA A 1 84 ? -23.333 30.840 32.298 1.00 31.97 84 ALA A N 1
ATOM 661 C CA . ALA A 1 84 ? -22.154 31.595 32.744 1.00 31.97 84 ALA A CA 1
ATOM 662 C C . ALA A 1 84 ? -21.643 32.564 31.652 1.00 31.97 84 ALA A C 1
ATOM 664 O O . ALA A 1 84 ? -21.466 32.137 30.508 1.00 31.97 84 ALA A O 1
ATOM 665 N N . PRO A 1 85 ? -21.405 33.858 31.957 1.00 31.94 85 PRO A N 1
ATOM 666 C CA . PRO A 1 85 ? -20.891 34.826 30.989 1.00 31.94 85 PRO A CA 1
ATOM 667 C C . PRO A 1 85 ? -19.424 34.560 30.628 1.00 31.94 85 PRO A C 1
ATOM 669 O O . PRO A 1 85 ? -18.609 34.204 31.477 1.00 31.94 85 PRO A O 1
ATOM 672 N N . ILE A 1 86 ? -19.094 34.778 29.355 1.00 36.59 86 ILE A N 1
ATOM 673 C CA . ILE A 1 86 ? -17.743 34.680 28.800 1.00 36.59 86 ILE A CA 1
ATOM 674 C C . ILE A 1 86 ? -16.971 35.953 29.164 1.00 36.59 86 ILE A C 1
ATOM 676 O O . ILE A 1 86 ? -17.195 36.996 28.553 1.00 36.59 86 ILE A O 1
ATOM 680 N N . GLU A 1 87 ? -16.018 35.853 30.088 1.00 30.38 87 GLU A N 1
ATOM 681 C CA . GLU A 1 87 ? -14.924 36.821 30.215 1.00 30.38 87 GLU A CA 1
ATOM 682 C C . GLU A 1 87 ? -13.577 36.098 30.079 1.00 30.38 87 GLU A C 1
ATOM 684 O O . GLU A 1 87 ? -13.296 35.095 30.735 1.00 30.38 87 GLU A O 1
ATOM 689 N N . PHE A 1 88 ? -12.774 36.584 29.133 1.00 31.91 88 PHE A N 1
ATOM 690 C CA . PHE A 1 88 ? -11.436 36.105 28.799 1.00 31.91 88 PHE A CA 1
ATOM 691 C C . PHE A 1 88 ? -10.408 36.825 29.680 1.00 31.91 88 PHE A C 1
ATOM 693 O O . PHE A 1 88 ? -10.300 38.045 29.589 1.00 31.91 88 PHE A O 1
ATOM 700 N N . GLU A 1 89 ? -9.565 36.088 30.407 1.00 28.67 89 GLU A N 1
ATOM 701 C CA . GLU A 1 89 ? -8.296 36.623 30.922 1.00 28.67 89 GLU A CA 1
ATOM 702 C C . GLU A 1 89 ? -7.101 35.675 30.678 1.00 28.67 89 GLU A C 1
ATOM 704 O O . GLU A 1 89 ? -7.271 34.452 30.600 1.00 28.67 89 GLU A O 1
ATOM 709 N N . PRO A 1 90 ? -5.873 36.216 30.505 1.00 31.72 90 PRO A N 1
ATOM 710 C CA . PRO A 1 90 ? -4.711 35.468 30.039 1.00 31.72 90 PRO A CA 1
ATOM 711 C C . PRO A 1 90 ? -3.838 34.896 31.178 1.00 31.72 90 PRO A C 1
ATOM 713 O O . PRO A 1 90 ? -3.436 35.596 32.097 1.00 31.72 90 PRO A O 1
ATOM 716 N N . LYS A 1 91 ? -3.495 33.605 31.039 1.00 42.47 91 LYS A N 1
ATOM 717 C CA . LYS A 1 91 ? -2.394 32.803 31.635 1.00 42.47 91 LYS A CA 1
ATOM 718 C C . LYS A 1 91 ? -1.685 33.305 32.915 1.00 42.47 91 LYS A C 1
ATOM 720 O O . LYS A 1 91 ? -0.864 34.215 32.860 1.00 42.47 91 LYS A O 1
ATOM 725 N N . SER A 1 92 ? -1.733 32.485 33.973 1.00 27.02 92 SER A N 1
ATOM 726 C CA . SER A 1 92 ? -0.582 32.257 34.868 1.00 27.02 92 SER A CA 1
ATOM 727 C C . SER A 1 92 ? -0.577 30.832 35.462 1.00 27.02 92 SER A C 1
ATOM 729 O O . SER A 1 92 ? -1.550 30.091 35.362 1.00 27.02 92 SER A O 1
ATOM 731 N N . HIS A 1 93 ? 0.595 30.417 35.940 1.00 31.95 93 HIS A N 1
ATOM 732 C CA . HIS A 1 93 ? 1.072 29.053 36.182 1.00 31.95 93 HIS A CA 1
ATOM 733 C C . HIS A 1 93 ? 0.300 28.175 37.189 1.00 31.95 93 HIS A C 1
ATOM 735 O O . HIS A 1 93 ? -0.194 28.649 38.202 1.00 31.95 93 HIS A O 1
ATOM 741 N N . GLY A 1 94 ? 0.395 26.850 36.983 1.00 31.23 94 GLY A N 1
ATOM 742 C CA . GLY A 1 94 ? 0.441 25.879 38.085 1.00 31.23 94 GLY A CA 1
ATOM 743 C C . GLY A 1 94 ? -0.825 25.065 38.358 1.00 31.23 94 GLY A C 1
ATOM 744 O O . GLY A 1 94 ? -1.414 25.181 39.426 1.00 31.23 94 GLY A O 1
ATOM 745 N N . ARG A 1 95 ? -1.190 24.145 37.457 1.00 25.36 95 ARG A N 1
ATOM 746 C CA . ARG A 1 95 ? -1.945 22.930 37.818 1.00 25.36 95 ARG A CA 1
ATOM 747 C C . ARG A 1 95 ? -1.550 21.786 36.879 1.00 25.36 95 ARG A C 1
ATOM 749 O O . ARG A 1 95 ? -1.494 22.021 35.671 1.00 25.36 95 ARG A O 1
ATOM 756 N N . PRO A 1 96 ? -1.250 20.574 37.381 1.00 24.17 96 PRO A N 1
ATOM 757 C CA . PRO A 1 96 ? -1.039 19.431 36.502 1.00 24.17 96 PRO A CA 1
ATOM 758 C C . PRO A 1 96 ? -2.353 19.146 35.760 1.00 24.17 96 PRO A C 1
ATOM 760 O O . PRO A 1 96 ? -3.425 19.291 36.359 1.00 24.17 96 PRO A O 1
ATOM 763 N N . PRO A 1 97 ? -2.317 18.783 34.468 1.00 31.27 97 PRO A N 1
ATOM 764 C CA . PRO A 1 97 ? -3.538 18.476 33.751 1.00 31.27 97 PRO A CA 1
ATOM 765 C C . PRO A 1 97 ? -4.193 17.247 34.386 1.00 31.27 97 PRO A C 1
ATOM 767 O O . PRO A 1 97 ? -3.591 16.180 34.518 1.00 31.27 97 PRO A O 1
ATOM 770 N N . ILE A 1 98 ? -5.441 17.455 34.795 1.00 29.34 98 ILE A N 1
ATOM 771 C CA . ILE A 1 98 ? -6.438 16.446 35.148 1.00 29.34 98 ILE A CA 1
ATOM 772 C C . ILE A 1 98 ? -6.380 15.324 34.101 1.00 29.34 98 ILE A C 1
ATOM 774 O O . ILE A 1 98 ? -6.212 15.598 32.914 1.00 29.34 98 ILE A O 1
ATOM 778 N N . HIS A 1 99 ? -6.451 14.076 34.573 1.00 33.88 99 HIS A N 1
ATOM 779 C CA . HIS A 1 99 ? -6.198 12.838 33.832 1.00 33.88 99 HIS A CA 1
ATOM 780 C C . HIS A 1 99 ? -6.581 12.930 32.344 1.00 33.88 99 HIS A C 1
ATOM 782 O O . HIS A 1 99 ? -7.760 13.010 32.005 1.00 33.88 99 HIS A O 1
ATOM 788 N N . GLN A 1 100 ? -5.581 12.899 31.454 1.00 34.94 100 GLN A N 1
ATOM 789 C CA . GLN A 1 100 ? -5.799 12.723 30.017 1.00 34.94 100 GLN A CA 1
ATOM 790 C C . GLN A 1 100 ? -6.600 11.431 29.808 1.00 34.94 100 GLN A C 1
ATOM 792 O O . GLN A 1 100 ? -6.058 10.334 29.958 1.00 34.94 100 GLN A O 1
ATOM 797 N N . ARG A 1 101 ? -7.897 11.562 29.497 1.00 37.16 101 ARG A N 1
ATOM 798 C CA . ARG A 1 101 ? -8.757 10.448 29.077 1.00 37.16 101 ARG A CA 1
ATOM 799 C C . ARG A 1 101 ? -8.072 9.745 27.900 1.00 37.16 101 ARG A C 1
ATOM 801 O O . ARG A 1 101 ? -7.827 10.361 26.864 1.00 37.16 101 ARG A O 1
ATOM 808 N N . LYS A 1 102 ? -7.689 8.479 28.101 1.00 36.66 102 LYS A N 1
ATOM 809 C CA . LYS A 1 102 ? -7.064 7.627 27.083 1.00 36.66 102 LYS A CA 1
ATOM 810 C C . LYS A 1 102 ? -8.070 7.410 25.951 1.00 36.66 102 LYS A C 1
ATOM 812 O O . LYS A 1 102 ? -9.105 6.791 26.170 1.00 36.66 102 LYS A O 1
ATOM 817 N N . ILE A 1 103 ? -7.758 7.910 24.758 1.00 43.88 103 ILE A N 1
ATOM 818 C CA . ILE A 1 103 ? -8.477 7.547 23.531 1.00 43.88 103 ILE A CA 1
ATOM 819 C C . ILE A 1 103 ? -8.339 6.029 23.337 1.00 43.88 103 ILE A C 1
ATOM 821 O O . ILE A 1 103 ? -7.263 5.472 23.566 1.00 43.88 103 ILE A O 1
ATOM 825 N N . SER A 1 104 ? -9.442 5.375 22.970 1.00 51.22 104 SER A N 1
ATOM 826 C CA . SER A 1 104 ? -9.564 3.918 22.917 1.00 51.22 104 SER A CA 1
ATOM 827 C C . SER A 1 104 ? -8.610 3.265 21.907 1.00 51.22 104 SER A C 1
ATOM 829 O O . SER A 1 104 ? -8.277 3.838 20.867 1.00 51.22 104 SER A O 1
ATOM 831 N N . HIS A 1 105 ? -8.182 2.043 22.238 1.00 54.81 105 HIS A N 1
ATOM 832 C CA . HIS A 1 105 ? -7.145 1.206 21.616 1.00 54.81 105 HIS A CA 1
ATOM 833 C C . HIS A 1 105 ? -7.429 0.730 20.169 1.00 54.81 105 HIS A C 1
ATOM 835 O O . HIS A 1 105 ? -7.022 -0.357 19.772 1.00 54.81 105 HIS A O 1
ATOM 841 N N . PHE A 1 106 ? -8.101 1.540 19.346 1.00 74.06 106 PHE A N 1
ATOM 842 C CA . PHE A 1 106 ? -8.594 1.152 18.016 1.00 74.06 106 PHE A CA 1
ATOM 843 C C . PHE A 1 106 ? -8.096 2.039 16.872 1.00 74.06 106 PHE A C 1
ATOM 845 O O . PHE A 1 106 ? -8.617 1.945 15.762 1.00 74.06 106 PHE A O 1
ATOM 852 N N . VAL A 1 107 ? -7.134 2.929 17.126 1.00 87.50 107 VAL A N 1
ATOM 853 C CA . VAL A 1 107 ? -6.515 3.726 16.060 1.00 87.50 107 VAL A CA 1
ATOM 854 C C . VAL A 1 107 ? -5.195 3.084 15.658 1.00 87.50 107 VAL A C 1
ATOM 856 O O . VAL A 1 107 ? -4.269 2.969 16.462 1.00 87.50 107 VAL A O 1
ATOM 859 N N . THR A 1 108 ? -5.116 2.678 14.398 1.00 91.19 108 THR A N 1
ATOM 860 C CA . THR A 1 108 ? -3.879 2.261 13.744 1.00 91.19 108 THR A CA 1
ATOM 861 C C . THR A 1 108 ? -3.301 3.452 12.996 1.00 91.19 108 THR A C 1
ATOM 863 O O . THR A 1 108 ? -4.038 4.203 12.364 1.00 91.19 108 THR A O 1
ATOM 866 N N . PHE A 1 109 ? -1.986 3.636 13.037 1.00 92.75 109 PHE A N 1
ATOM 867 C CA . PHE A 1 109 ? -1.322 4.650 12.227 1.00 92.75 109 PHE A CA 1
ATOM 868 C C . PHE A 1 109 ? -0.613 4.032 11.030 1.00 92.75 109 PHE A C 1
ATOM 870 O O . PHE A 1 109 ? -0.054 2.943 11.132 1.00 92.75 109 PHE A O 1
ATOM 877 N N . SER A 1 110 ? -0.565 4.763 9.919 1.00 93.81 110 SER A N 1
ATOM 878 C CA . SER A 1 110 ? 0.461 4.552 8.899 1.00 93.81 110 SER A CA 1
ATOM 879 C C . SER A 1 110 ? 1.260 5.825 8.697 1.00 93.81 110 SER A C 1
ATOM 881 O O . SER A 1 110 ? 0.682 6.908 8.612 1.00 93.81 110 SER A O 1
ATOM 883 N N . ALA A 1 111 ? 2.568 5.691 8.574 1.00 92.06 111 ALA A N 1
ATOM 884 C CA . ALA A 1 111 ? 3.470 6.802 8.355 1.00 92.06 111 ALA A CA 1
ATOM 885 C C . ALA A 1 111 ? 4.178 6.612 7.015 1.00 92.06 111 ALA A C 1
ATOM 887 O O . ALA A 1 111 ? 4.742 5.547 6.771 1.00 92.06 111 ALA A O 1
ATOM 888 N N . ASP A 1 112 ? 4.102 7.621 6.153 1.00 90.00 112 ASP A N 1
ATOM 889 C CA . ASP A 1 112 ? 4.692 7.617 4.814 1.00 90.00 112 ASP A CA 1
ATOM 890 C C . ASP A 1 112 ? 5.833 8.637 4.755 1.00 90.00 112 ASP A C 1
ATOM 892 O O . ASP A 1 112 ? 5.601 9.826 5.001 1.00 90.00 112 ASP A O 1
ATOM 896 N N . VAL A 1 113 ? 7.055 8.175 4.477 1.00 88.19 113 VAL A N 1
ATOM 897 C CA . VAL A 1 113 ? 8.237 9.029 4.296 1.00 88.19 113 VAL A CA 1
ATOM 898 C C . VAL A 1 113 ? 8.526 9.203 2.814 1.00 88.19 113 VAL A C 1
ATOM 900 O O . VAL A 1 113 ? 8.789 8.226 2.116 1.00 88.19 113 VAL A O 1
ATOM 903 N N . TRP A 1 114 ? 8.567 10.454 2.369 1.00 85.81 114 TRP A N 1
ATOM 904 C CA . TRP A 1 114 ? 8.722 10.813 0.962 1.00 85.81 114 TRP A CA 1
ATOM 905 C C . TRP A 1 114 ? 9.611 12.051 0.788 1.00 85.81 114 TRP A C 1
ATOM 907 O O . TRP A 1 114 ? 9.852 12.815 1.730 1.00 85.81 114 TRP A O 1
ATOM 917 N N . LEU A 1 115 ? 10.126 12.252 -0.428 1.00 85.00 115 LEU A N 1
ATOM 918 C CA . LEU A 1 115 ? 11.001 13.378 -0.763 1.00 85.00 115 LEU A CA 1
ATOM 919 C C . LEU A 1 115 ? 10.215 14.561 -1.350 1.00 85.00 115 LEU A C 1
ATOM 921 O O . LEU A 1 115 ? 9.548 14.434 -2.375 1.00 85.00 115 LEU A O 1
ATOM 925 N N . HIS A 1 116 ? 10.352 15.740 -0.744 1.00 88.06 116 HIS A N 1
ATOM 926 C CA . HIS A 1 116 ? 9.851 17.007 -1.274 1.00 88.06 116 HIS A CA 1
ATOM 927 C C . HIS A 1 116 ? 10.990 17.787 -1.928 1.00 88.06 116 HIS A C 1
ATOM 929 O O . HIS A 1 116 ? 11.955 18.173 -1.267 1.00 88.06 116 HIS A O 1
ATOM 935 N N . SER A 1 117 ? 10.868 18.019 -3.233 1.00 86.50 117 SER A N 1
ATOM 936 C CA . SER A 1 117 ? 11.796 18.839 -4.014 1.00 86.50 117 SER A CA 1
ATOM 937 C C . SER A 1 117 ? 11.174 20.205 -4.285 1.00 86.50 117 SER A C 1
ATOM 939 O O . SER A 1 117 ? 10.256 20.298 -5.102 1.00 86.50 117 SER A O 1
ATOM 941 N N . TRP A 1 118 ? 11.670 21.259 -3.635 1.00 85.94 118 TRP A N 1
ATOM 942 C CA . TRP A 1 118 ? 11.193 22.637 -3.797 1.00 85.94 118 TRP A CA 1
ATOM 943 C C . TRP A 1 118 ? 12.353 23.581 -4.110 1.00 85.94 118 TRP A C 1
ATOM 945 O O . TRP A 1 118 ? 13.323 23.653 -3.359 1.00 85.94 118 TRP A O 1
ATOM 955 N N . MET A 1 119 ? 12.266 24.300 -5.236 1.00 85.44 119 MET A N 1
ATOM 956 C CA . MET A 1 119 ? 13.310 25.226 -5.718 1.00 85.44 119 MET A CA 1
ATOM 957 C C . MET A 1 119 ? 14.732 24.622 -5.719 1.00 85.44 119 MET A C 1
ATOM 959 O O . MET A 1 119 ? 15.706 25.289 -5.383 1.00 85.44 119 MET A O 1
ATOM 963 N N . GLY A 1 120 ? 14.854 23.337 -6.072 1.00 80.81 120 GLY A N 1
ATOM 964 C CA . GLY A 1 120 ? 16.134 22.616 -6.108 1.00 80.81 120 GLY A CA 1
ATOM 965 C C . GLY A 1 120 ? 16.636 22.101 -4.753 1.00 80.81 120 GLY A C 1
ATOM 966 O O . GLY A 1 120 ? 17.662 21.427 -4.715 1.00 80.81 120 GLY A O 1
ATOM 967 N N . ASN A 1 121 ? 15.921 22.368 -3.656 1.00 84.75 121 ASN A N 1
ATOM 968 C CA . ASN A 1 121 ? 16.200 21.794 -2.345 1.00 84.75 121 ASN A CA 1
ATOM 969 C C . ASN A 1 121 ? 15.349 20.537 -2.122 1.00 84.75 121 ASN A C 1
ATOM 971 O O . ASN A 1 121 ? 14.129 20.578 -2.278 1.00 84.75 121 ASN A O 1
ATOM 975 N N . ASN A 1 122 ? 15.996 19.440 -1.738 1.00 85.44 122 ASN A N 1
ATOM 976 C CA . ASN A 1 122 ? 15.362 18.148 -1.509 1.00 85.44 122 ASN A CA 1
ATOM 977 C C . ASN A 1 122 ? 15.346 17.858 -0.009 1.00 85.44 122 ASN A C 1
ATOM 979 O O . ASN A 1 122 ? 16.404 17.706 0.597 1.00 85.44 122 ASN A O 1
ATOM 983 N N . GLN A 1 123 ? 14.157 17.772 0.583 1.00 87.31 123 GLN A N 1
ATOM 984 C CA . GLN A 1 123 ? 13.973 17.479 2.005 1.00 87.31 123 GLN A CA 1
ATOM 985 C C . GLN A 1 123 ? 12.987 16.334 2.190 1.00 87.31 123 GLN A C 1
ATOM 987 O O . GLN A 1 123 ? 12.015 16.217 1.447 1.00 87.31 123 GLN A O 1
ATOM 992 N N . ARG A 1 124 ? 13.219 15.486 3.191 1.00 87.44 124 ARG A N 1
ATOM 993 C CA . ARG A 1 124 ? 12.306 14.391 3.520 1.00 87.44 124 ARG A CA 1
ATOM 994 C C . ARG A 1 124 ? 11.183 14.873 4.427 1.00 87.44 124 ARG A C 1
ATOM 996 O O . ARG A 1 124 ? 11.411 15.605 5.392 1.00 87.44 124 ARG A O 1
ATOM 1003 N N . TYR A 1 125 ? 9.975 14.427 4.124 1.00 90.56 125 TYR A N 1
ATOM 1004 C CA . TYR A 1 125 ? 8.777 14.684 4.908 1.00 90.56 125 TYR A CA 1
ATOM 1005 C C . TYR A 1 125 ? 8.131 13.369 5.317 1.00 90.56 125 TYR A C 1
ATOM 1007 O O . TYR A 1 125 ? 8.240 12.360 4.625 1.00 90.56 125 TYR A O 1
ATOM 1015 N N . LEU A 1 126 ? 7.467 13.408 6.464 1.00 92.06 126 LEU A N 1
ATOM 1016 C CA . LEU A 1 126 ? 6.710 12.320 7.049 1.00 92.06 126 LEU A CA 1
ATOM 1017 C C . LEU A 1 126 ? 5.246 12.747 7.122 1.00 92.06 126 LEU A C 1
ATOM 1019 O O . LEU A 1 126 ? 4.923 13.717 7.810 1.00 92.06 126 LEU A O 1
ATOM 1023 N N . THR A 1 127 ? 4.363 12.015 6.450 1.00 93.50 127 THR A N 1
ATOM 1024 C CA . THR A 1 127 ? 2.912 12.196 6.572 1.00 93.50 127 THR A CA 1
ATOM 1025 C C . THR A 1 127 ? 2.330 11.088 7.445 1.00 93.50 127 THR A C 1
ATOM 1027 O O . THR A 1 127 ? 2.467 9.904 7.135 1.00 93.50 127 THR A O 1
ATOM 1030 N N . LEU A 1 128 ? 1.665 11.471 8.536 1.00 94.75 128 LEU A N 1
ATOM 1031 C CA . LEU A 1 128 ? 0.980 10.561 9.450 1.00 94.75 128 LEU A CA 1
ATOM 1032 C C . LEU A 1 128 ? -0.494 10.420 9.066 1.00 94.75 128 LEU A C 1
ATOM 1034 O O . LEU A 1 128 ? -1.189 11.418 8.883 1.00 94.75 128 LEU A O 1
ATOM 1038 N N . TRP A 1 129 ? -0.976 9.183 9.028 1.00 94.56 129 TRP A N 1
ATOM 1039 C CA . TRP A 1 129 ? -2.361 8.826 8.739 1.00 94.56 129 TRP A CA 1
ATOM 1040 C C . TRP A 1 129 ? -2.946 8.002 9.874 1.00 94.56 129 TRP A C 1
ATOM 1042 O O . TRP A 1 129 ? -2.265 7.111 10.379 1.00 94.56 129 TRP A O 1
ATOM 1052 N N . ALA A 1 130 ? -4.198 8.266 10.233 1.00 93.19 130 ALA A N 1
ATOM 1053 C CA . ALA A 1 130 ? -4.971 7.502 11.200 1.00 93.19 130 ALA A CA 1
ATOM 1054 C C . ALA A 1 130 ? -6.024 6.642 10.506 1.00 93.19 130 ALA A C 1
ATOM 1056 O O . ALA A 1 130 ? -6.798 7.133 9.684 1.00 93.19 130 ALA A O 1
ATOM 1057 N N . HIS A 1 131 ? -6.084 5.382 10.919 1.00 93.06 131 HIS A N 1
ATOM 1058 C CA . HIS A 1 131 ? -6.994 4.374 10.404 1.00 93.06 131 HIS A CA 1
ATOM 1059 C C . HIS A 1 131 ? -7.777 3.764 11.552 1.00 93.06 131 HIS A C 1
ATOM 1061 O O . HIS A 1 131 ? -7.194 3.304 12.538 1.00 93.06 131 HIS A O 1
ATOM 1067 N N . PHE A 1 132 ? -9.097 3.757 11.440 1.00 91.50 132 PHE A N 1
ATOM 1068 C CA . PHE A 1 132 ? -9.959 3.100 12.414 1.00 91.50 132 PHE A CA 1
ATOM 1069 C C . PHE A 1 132 ? -11.285 2.705 11.783 1.00 91.50 132 PHE A C 1
ATOM 1071 O O . PHE A 1 132 ? -11.709 3.257 10.769 1.00 91.50 132 PHE A O 1
ATOM 1078 N N . ILE A 1 133 ? -11.949 1.753 12.424 1.00 91.25 133 ILE A N 1
ATOM 1079 C CA . ILE A 1 133 ? -13.297 1.325 12.074 1.00 91.25 133 ILE A CA 1
ATOM 1080 C C . ILE A 1 133 ? -14.248 1.750 13.202 1.00 91.25 133 ILE A C 1
ATOM 1082 O O . ILE A 1 133 ? -13.866 1.760 14.380 1.00 91.25 133 ILE A O 1
ATOM 1086 N N . ASN A 1 134 ? -15.457 2.165 12.830 1.00 87.25 134 ASN A N 1
ATOM 1087 C CA . ASN A 1 134 ? -16.547 2.491 13.752 1.00 87.25 134 ASN A CA 1
ATOM 1088 C C . ASN A 1 134 ? -17.400 1.260 14.097 1.00 87.25 134 ASN A C 1
ATOM 1090 O O . ASN A 1 134 ? -17.291 0.205 13.472 1.00 87.25 134 ASN A O 1
ATOM 1094 N N . ASP A 1 135 ? -18.325 1.426 15.041 1.00 84.56 135 ASP A N 1
ATOM 1095 C CA . ASP A 1 135 ? -19.259 0.374 15.465 1.00 84.56 135 ASP A CA 1
ATOM 1096 C C . ASP A 1 135 ? -20.158 -0.144 14.335 1.00 84.56 135 ASP A C 1
ATOM 1098 O O . ASP A 1 135 ? -20.536 -1.312 14.313 1.00 84.56 135 ASP A O 1
ATOM 1102 N N . ASP A 1 136 ? -20.433 0.692 13.333 1.00 85.81 136 ASP A N 1
ATOM 1103 C CA . ASP A 1 136 ? -21.193 0.333 12.133 1.00 85.81 136 ASP A CA 1
ATOM 1104 C C . ASP A 1 136 ? -20.347 -0.311 11.016 1.00 85.81 136 ASP A C 1
ATOM 1106 O O . ASP A 1 136 ? -20.835 -0.489 9.891 1.00 85.81 136 ASP A O 1
ATOM 1110 N N . PHE A 1 137 ? -19.086 -0.633 11.321 1.00 89.62 137 PHE A N 1
ATOM 1111 C CA . PHE A 1 137 ? -18.069 -1.133 10.398 1.00 89.62 137 PHE A CA 1
ATOM 1112 C C . PHE A 1 137 ? -17.731 -0.178 9.238 1.00 89.62 137 PHE A C 1
ATOM 1114 O O . PHE A 1 137 ? -17.219 -0.610 8.205 1.00 89.62 137 PHE A O 1
ATOM 1121 N N . SER A 1 138 ? -17.957 1.132 9.407 1.00 89.50 138 SER A N 1
ATOM 1122 C CA . SER A 1 138 ? -17.425 2.147 8.489 1.00 89.50 138 SER A CA 1
ATOM 1123 C C . SER A 1 138 ? -15.936 2.399 8.743 1.00 89.50 138 SER A C 1
ATOM 1125 O O . SER A 1 138 ? -15.512 2.652 9.873 1.00 89.50 138 SER A O 1
ATOM 1127 N N . LEU A 1 139 ? -15.135 2.316 7.681 1.00 90.94 139 LEU A N 1
ATOM 1128 C CA . LEU A 1 139 ? -13.698 2.567 7.720 1.00 90.94 139 LEU A CA 1
ATOM 1129 C C . LEU A 1 139 ? -13.401 4.057 7.538 1.00 90.94 139 LEU A C 1
ATOM 1131 O O . LEU A 1 139 ? -13.907 4.688 6.611 1.00 90.94 139 LEU A O 1
ATOM 1135 N N . HIS A 1 140 ? -12.507 4.581 8.371 1.00 90.06 140 HIS A N 1
ATOM 1136 C CA . HIS A 1 140 ? -11.951 5.926 8.257 1.00 90.06 140 HIS A CA 1
ATOM 1137 C C . HIS A 1 140 ? -10.452 5.840 7.996 1.00 90.06 140 HIS A C 1
ATOM 1139 O O . HIS A 1 140 ? -9.739 5.156 8.727 1.00 90.06 140 HIS A O 1
ATOM 1145 N N . ASN A 1 141 ? -9.990 6.554 6.971 1.00 91.50 141 ASN A N 1
ATOM 1146 C CA . ASN A 1 141 ? -8.583 6.709 6.606 1.00 91.50 141 ASN A CA 1
ATOM 1147 C C . ASN A 1 141 ? -8.296 8.209 6.471 1.00 91.50 141 ASN A C 1
ATOM 1149 O O . ASN A 1 141 ? -8.708 8.833 5.493 1.00 91.50 141 ASN A O 1
ATOM 1153 N N . LEU A 1 142 ? -7.661 8.794 7.485 1.00 92.75 142 LEU A N 1
ATOM 1154 C CA . LEU A 1 142 ? -7.554 10.243 7.647 1.00 92.75 142 LEU A CA 1
ATOM 1155 C C . LEU A 1 142 ? -6.093 10.678 7.693 1.00 92.75 142 LEU A C 1
ATOM 1157 O O . LEU A 1 142 ? -5.327 10.211 8.538 1.00 92.75 142 LEU A O 1
ATOM 1161 N N . ALA A 1 143 ? -5.711 11.623 6.836 1.00 93.94 143 ALA A N 1
ATOM 1162 C CA . ALA A 1 143 ? -4.398 12.253 6.921 1.00 93.94 143 ALA A CA 1
ATOM 1163 C C . ALA A 1 143 ? -4.386 13.221 8.108 1.00 93.94 143 ALA A C 1
ATOM 1165 O O . ALA A 1 143 ? -5.215 14.124 8.193 1.00 93.94 143 ALA A O 1
ATOM 1166 N N . LEU A 1 144 ? -3.451 13.050 9.034 1.00 93.75 144 LEU A N 1
ATOM 1167 C CA . LEU A 1 144 ? -3.381 13.871 10.235 1.00 93.75 144 LEU A CA 1
ATOM 1168 C C . LEU A 1 144 ? -2.469 15.074 10.037 1.00 93.75 144 LEU A C 1
ATOM 1170 O O . LEU A 1 144 ? -2.898 16.210 10.182 1.00 93.75 144 LEU A O 1
ATOM 1174 N N . THR A 1 145 ? -1.199 14.843 9.732 1.00 94.88 145 THR A N 1
ATOM 1175 C CA . THR A 1 145 ? -0.235 15.935 9.570 1.00 94.88 145 THR A CA 1
ATOM 1176 C C . THR A 1 145 ? 0.984 15.469 8.790 1.00 94.88 145 THR A C 1
ATOM 1178 O O . THR A 1 145 ? 1.340 14.290 8.811 1.00 94.88 145 THR A O 1
ATOM 1181 N N . THR A 1 146 ? 1.607 16.407 8.092 1.00 94.81 146 THR A N 1
ATOM 1182 C CA . THR A 1 146 ? 2.857 16.267 7.361 1.00 94.81 146 THR A CA 1
ATOM 1183 C C . THR A 1 146 ? 3.913 17.146 8.012 1.00 94.81 146 THR A C 1
ATOM 1185 O O . THR A 1 146 ? 3.767 18.364 8.083 1.00 94.81 146 THR A O 1
ATOM 1188 N N . GLN A 1 147 ? 5.006 16.541 8.463 1.00 93.81 147 GLN A N 1
ATOM 1189 C CA . GLN A 1 147 ? 6.112 17.252 9.097 1.00 93.81 147 GLN A CA 1
ATOM 1190 C C . GLN A 1 147 ? 7.428 16.920 8.406 1.00 93.81 147 GLN A C 1
ATOM 1192 O O . GLN A 1 147 ? 7.610 15.824 7.880 1.00 93.81 147 GLN A O 1
ATOM 1197 N N . ARG A 1 148 ? 8.367 17.867 8.412 1.00 92.38 148 ARG A N 1
ATOM 1198 C CA . ARG A 1 148 ? 9.728 17.603 7.941 1.00 92.38 148 ARG A CA 1
ATOM 1199 C C . ARG A 1 148 ? 10.387 16.568 8.853 1.00 92.38 148 ARG A C 1
ATOM 1201 O O . ARG A 1 148 ? 10.285 16.674 10.078 1.00 92.38 148 ARG A O 1
ATOM 1208 N N . LEU A 1 149 ? 11.066 15.591 8.262 1.00 87.19 149 LEU A N 1
ATOM 1209 C CA . LEU A 1 149 ? 11.816 14.590 9.011 1.00 87.19 149 LEU A CA 1
ATOM 1210 C C . LEU A 1 149 ? 13.050 15.252 9.642 1.00 87.19 149 LEU A C 1
ATOM 1212 O O . LEU A 1 149 ? 13.768 16.007 8.980 1.00 87.19 149 LEU A O 1
ATOM 1216 N N . VAL A 1 150 ? 13.284 15.006 10.930 1.00 78.19 150 VAL A N 1
ATOM 1217 C CA . VAL A 1 150 ? 14.472 15.524 11.621 1.00 78.19 150 VAL A CA 1
ATOM 1218 C C . VAL A 1 150 ? 15.652 14.607 11.302 1.00 78.19 150 VAL A C 1
ATOM 1220 O O . VAL A 1 150 ? 15.796 13.549 11.903 1.00 78.19 150 VAL A O 1
ATOM 1223 N N . GLU A 1 151 ? 16.476 14.992 10.328 1.00 67.06 151 GLU A N 1
ATOM 1224 C CA . GLU A 1 151 ? 17.654 14.214 9.929 1.00 67.06 151 GLU A CA 1
ATOM 1225 C C . GLU A 1 151 ? 18.793 14.387 10.951 1.00 67.06 151 GLU A C 1
ATOM 1227 O O . GLU A 1 151 ? 19.165 15.511 11.312 1.00 67.06 151 GLU A O 1
ATOM 1232 N N . SER A 1 152 ? 19.359 13.272 11.427 1.00 58.25 152 SER A N 1
ATOM 1233 C CA . SER A 1 152 ? 20.636 13.280 12.144 1.00 58.25 152 SER A CA 1
ATOM 1234 C C . SER A 1 152 ? 21.784 13.565 11.157 1.00 58.25 152 SER A C 1
ATOM 1236 O O . SER A 1 152 ? 21.595 13.614 9.946 1.00 58.25 152 SER A O 1
ATOM 1238 N N . ARG A 1 153 ? 23.002 13.844 11.645 1.00 51.31 153 ARG A N 1
ATOM 1239 C CA . ARG A 1 153 ? 24.136 14.247 10.777 1.00 51.31 153 ARG A CA 1
ATOM 1240 C C . ARG A 1 153 ? 24.589 13.156 9.786 1.00 51.31 153 ARG A C 1
ATOM 1242 O O . ARG A 1 153 ? 25.428 13.438 8.931 1.00 51.31 153 ARG A O 1
ATOM 1249 N N . GLU A 1 154 ? 24.072 11.937 9.903 1.00 50.81 154 GLU A N 1
ATOM 1250 C CA . GLU A 1 154 ? 24.313 10.834 8.974 1.00 50.81 154 GLU A CA 1
ATOM 1251 C C . GLU A 1 154 ? 23.261 10.868 7.848 1.00 50.81 154 GLU A C 1
ATOM 1253 O O . GLU A 1 154 ? 22.099 11.174 8.077 1.00 50.81 154 GLU A O 1
ATOM 1258 N N . LYS A 1 155 ? 23.660 10.587 6.598 1.00 51.94 155 LYS A N 1
ATOM 1259 C CA . LYS A 1 155 ? 22.771 10.683 5.414 1.00 51.94 155 LYS A CA 1
ATOM 1260 C C . LYS A 1 155 ? 21.578 9.705 5.439 1.00 51.94 155 LYS A C 1
ATOM 1262 O O . LYS A 1 155 ? 20.646 9.850 4.637 1.00 51.94 155 LYS A O 1
ATOM 1267 N N . ASP A 1 156 ? 21.605 8.748 6.361 1.00 56.72 156 ASP A N 1
ATOM 1268 C CA . ASP A 1 156 ? 20.621 7.689 6.529 1.00 56.72 156 ASP A CA 1
ATOM 1269 C C . ASP A 1 156 ? 19.933 7.857 7.888 1.00 56.72 156 ASP A C 1
ATOM 1271 O O . ASP A 1 156 ? 20.603 7.962 8.913 1.00 56.72 156 ASP A O 1
ATOM 1275 N N . PHE A 1 157 ? 18.600 7.876 7.902 1.00 65.00 157 PHE A N 1
ATOM 1276 C CA . PHE A 1 157 ? 17.831 7.872 9.146 1.00 65.00 157 PHE A CA 1
ATOM 1277 C C . PHE A 1 157 ? 17.520 6.440 9.572 1.00 65.00 157 PHE A C 1
ATOM 1279 O O . PHE A 1 157 ? 17.359 5.549 8.739 1.00 65.00 157 PHE A O 1
ATOM 1286 N N . SER A 1 158 ? 17.405 6.205 10.872 1.00 72.62 158 SER A N 1
ATOM 1287 C CA . SER A 1 158 ? 17.004 4.915 11.426 1.00 72.62 158 SER A CA 1
ATOM 1288 C C . SER A 1 158 ? 15.478 4.790 11.480 1.00 72.62 158 SER A C 1
ATOM 1290 O O . SER A 1 158 ? 14.759 5.768 11.688 1.00 72.62 158 SER A O 1
ATOM 1292 N N . LEU A 1 159 ? 14.956 3.563 11.366 1.00 77.50 159 LEU A N 1
ATOM 1293 C CA . LEU A 1 159 ? 13.528 3.293 11.605 1.00 77.50 159 LEU A CA 1
ATOM 1294 C C . LEU A 1 159 ? 13.081 3.787 12.991 1.00 77.50 159 LEU A C 1
ATOM 1296 O O . LEU A 1 159 ? 11.960 4.260 13.149 1.00 77.50 159 LEU A O 1
ATOM 1300 N N . GLN A 1 160 ? 13.987 3.763 13.971 1.00 80.25 160 GLN A N 1
ATOM 1301 C CA . GLN A 1 160 ? 13.737 4.243 15.329 1.00 80.25 160 GLN A CA 1
ATOM 1302 C C . GLN A 1 160 ? 13.491 5.758 15.388 1.00 80.25 160 GLN A C 1
ATOM 1304 O O . GLN A 1 160 ? 12.656 6.202 16.173 1.00 80.25 160 GLN A O 1
ATOM 1309 N N . GLU A 1 161 ? 14.172 6.554 14.558 1.00 83.25 161 GLU A N 1
ATOM 1310 C CA . GLU A 1 161 ? 13.944 8.004 14.472 1.00 83.25 161 GLU A CA 1
ATOM 1311 C C . GLU A 1 161 ? 12.555 8.307 13.897 1.00 83.25 161 GLU A C 1
ATOM 1313 O O . GLU A 1 161 ? 11.829 9.137 14.449 1.00 83.25 161 GLU A O 1
ATOM 1318 N N . VAL A 1 162 ? 12.138 7.578 12.852 1.00 86.19 162 VAL A N 1
ATOM 1319 C CA . VAL A 1 162 ? 10.777 7.702 12.299 1.00 86.19 162 VAL A CA 1
ATOM 1320 C C . VAL A 1 162 ? 9.742 7.303 13.340 1.00 86.19 162 VAL A C 1
ATOM 1322 O O . VAL A 1 162 ? 8.792 8.044 13.571 1.00 86.19 162 VAL A O 1
ATOM 1325 N N . GLU A 1 163 ? 9.926 6.166 14.012 1.00 86.44 163 GLU A N 1
ATOM 1326 C CA . GLU A 1 163 ? 9.025 5.713 15.075 1.00 86.44 163 GLU A CA 1
ATOM 1327 C C . GLU A 1 163 ? 8.915 6.730 16.213 1.00 86.44 163 GLU A C 1
ATOM 1329 O O . GLU A 1 163 ? 7.821 6.969 16.731 1.00 86.44 163 GLU A O 1
ATOM 1334 N N . ALA A 1 164 ? 10.033 7.341 16.610 1.00 87.81 164 ALA A N 1
ATOM 1335 C CA . ALA A 1 164 ? 10.051 8.381 17.627 1.00 87.81 164 ALA A CA 1
ATOM 1336 C C . ALA A 1 164 ? 9.256 9.612 17.172 1.00 87.81 164 ALA A C 1
ATOM 1338 O O . ALA A 1 164 ? 8.418 10.104 17.932 1.00 87.81 164 ALA A O 1
ATOM 1339 N N . GLN A 1 165 ? 9.447 10.068 15.930 1.00 90.56 165 GLN A N 1
ATOM 1340 C CA . GLN A 1 165 ? 8.701 11.201 15.385 1.00 90.56 165 GLN A CA 1
ATOM 1341 C C . GLN A 1 165 ? 7.206 10.884 15.237 1.00 90.56 165 GLN A C 1
ATOM 1343 O O . GLN A 1 165 ? 6.376 11.694 15.645 1.00 90.56 165 GLN A O 1
ATOM 1348 N N . VAL A 1 166 ? 6.839 9.681 14.782 1.00 90.50 166 VAL A N 1
ATOM 1349 C CA . VAL A 1 166 ? 5.440 9.219 14.732 1.00 90.50 166 VAL A CA 1
ATOM 1350 C C . VAL A 1 166 ? 4.802 9.241 16.120 1.00 90.50 166 VAL A C 1
ATOM 1352 O O . VAL A 1 166 ? 3.676 9.711 16.266 1.00 90.50 166 VAL A O 1
ATOM 1355 N N . LYS A 1 167 ? 5.513 8.790 17.162 1.00 88.50 167 LYS A N 1
ATOM 1356 C CA . LYS A 1 167 ? 5.020 8.845 18.551 1.00 88.50 167 LYS A CA 1
ATOM 1357 C C . LYS A 1 167 ? 4.803 10.282 19.030 1.00 88.50 167 LYS A C 1
ATOM 1359 O O . LYS A 1 167 ? 3.863 10.525 19.784 1.00 88.50 167 LYS A O 1
ATOM 1364 N N . VAL A 1 168 ? 5.653 11.226 18.626 1.00 90.50 168 VAL A N 1
ATOM 1365 C CA . VAL A 1 168 ? 5.473 12.655 18.938 1.00 90.50 168 VAL A CA 1
ATOM 1366 C C . VAL A 1 168 ? 4.245 13.204 18.214 1.00 90.50 168 VAL A C 1
ATOM 1368 O O . VAL A 1 168 ? 3.355 13.743 18.866 1.00 90.50 168 VAL A O 1
ATOM 1371 N N . MET A 1 169 ? 4.144 12.976 16.903 1.00 92.38 169 MET A N 1
ATOM 1372 C CA . MET A 1 169 ? 3.008 13.412 16.087 1.00 92.38 169 MET A CA 1
ATOM 1373 C C . MET A 1 169 ? 1.685 12.828 16.605 1.00 92.38 169 MET A C 1
ATOM 1375 O O . MET A 1 169 ? 0.708 13.553 16.746 1.00 92.38 169 MET A O 1
ATOM 1379 N N . ALA A 1 170 ? 1.642 11.546 16.976 1.00 89.25 170 ALA A N 1
ATOM 1380 C CA . ALA A 1 170 ? 0.453 10.911 17.550 1.00 89.25 170 ALA A CA 1
ATOM 1381 C C . ALA A 1 170 ? -0.019 11.593 18.849 1.00 89.25 170 ALA A C 1
ATOM 1383 O O . ALA A 1 170 ? -1.218 11.820 19.040 1.00 89.25 170 ALA A O 1
ATOM 1384 N N . LYS A 1 171 ? 0.921 11.986 19.720 1.00 87.56 171 LYS A N 1
ATOM 1385 C CA . LYS A 1 171 ? 0.613 12.699 20.969 1.00 87.56 171 LYS A CA 1
ATOM 1386 C C . LYS A 1 171 ? 0.014 14.082 20.721 1.00 87.56 171 LYS A C 1
ATOM 1388 O O . LYS A 1 171 ? -0.858 14.488 21.486 1.00 87.56 171 LYS A O 1
ATOM 1393 N N . GLU A 1 172 ? 0.418 14.785 19.661 1.00 89.25 172 GLU A N 1
ATOM 1394 C CA . GLU A 1 172 ? -0.191 16.072 19.275 1.00 89.25 172 GLU A CA 1
ATOM 1395 C C . GLU A 1 172 ? -1.682 15.936 18.935 1.00 89.25 172 GLU A C 1
ATOM 1397 O O . GLU A 1 172 ? -2.454 16.878 19.115 1.00 89.25 172 GLU A O 1
ATOM 1402 N N . TRP A 1 173 ? -2.093 14.749 18.486 1.00 88.50 173 TRP A N 1
ATOM 1403 C CA . TRP A 1 173 ? -3.483 14.397 18.198 1.00 88.50 173 TRP A CA 1
ATOM 1404 C C . TRP A 1 173 ? -4.224 13.796 19.403 1.00 88.50 173 TRP A C 1
ATOM 1406 O O . TRP A 1 173 ? -5.363 13.356 19.272 1.00 88.50 173 TRP A O 1
ATOM 1416 N N . GLY A 1 174 ? -3.608 13.800 20.591 1.00 82.81 174 GLY A N 1
ATOM 1417 C CA . GLY A 1 174 ? -4.189 13.257 21.823 1.00 82.81 174 GLY A CA 1
ATOM 1418 C C . GLY A 1 174 ? -4.155 11.729 21.915 1.00 82.81 174 GLY A C 1
ATOM 1419 O O . GLY A 1 174 ? -4.717 11.166 22.852 1.00 82.81 174 GLY A O 1
ATOM 1420 N N . ILE A 1 175 ? -3.490 11.049 20.977 1.00 81.81 175 ILE A N 1
ATOM 1421 C CA . ILE A 1 175 ? -3.426 9.587 20.914 1.00 81.81 175 ILE A CA 1
ATOM 1422 C C . ILE A 1 175 ? -2.103 9.140 21.537 1.00 81.81 175 ILE A C 1
ATOM 1424 O O . ILE A 1 175 ? -1.032 9.258 20.945 1.00 81.81 175 ILE A O 1
ATOM 1428 N N . SER A 1 176 ? -2.172 8.646 22.772 1.00 71.62 176 SER A N 1
ATOM 1429 C CA . SER A 1 176 ? -0.990 8.249 23.545 1.00 71.62 176 SER A CA 1
ATOM 1430 C C . SER A 1 176 ? -0.518 6.823 23.254 1.00 71.62 176 SER A C 1
ATOM 1432 O O . SER A 1 176 ? 0.679 6.554 23.365 1.00 71.62 176 SER A O 1
ATOM 1434 N N . GLN A 1 177 ? -1.430 5.922 22.875 1.00 73.50 177 GLN A N 1
ATOM 1435 C CA . GLN A 1 177 ? -1.143 4.518 22.572 1.00 73.50 177 GLN A CA 1
ATOM 1436 C C . GLN A 1 177 ? -1.952 4.058 21.347 1.00 73.50 177 GLN A C 1
ATOM 1438 O O . GLN A 1 177 ? -3.119 3.697 21.501 1.00 73.50 177 GLN A O 1
ATOM 1443 N N . PRO A 1 178 ? -1.373 4.083 20.131 1.00 79.12 178 PRO A N 1
ATOM 1444 C CA . PRO A 1 178 ? -1.999 3.434 18.979 1.00 79.12 178 PRO A CA 1
ATOM 1445 C C . PRO A 1 178 ? -2.128 1.915 19.177 1.00 79.12 178 PRO A C 1
ATOM 1447 O O . PRO A 1 178 ? -1.526 1.346 20.083 1.00 79.12 178 PRO A O 1
ATOM 1450 N N . ASN A 1 179 ? -2.905 1.247 18.326 1.00 80.81 179 ASN A N 1
ATOM 1451 C CA . ASN A 1 179 ? -2.923 -0.220 18.273 1.00 80.81 179 ASN A CA 1
ATOM 1452 C C . ASN A 1 179 ? -1.696 -0.748 17.514 1.00 80.81 179 ASN A C 1
ATOM 1454 O O . ASN A 1 179 ? -0.980 -1.641 17.960 1.00 80.81 179 ASN A O 1
ATOM 1458 N N . LEU A 1 180 ? -1.439 -0.139 16.358 1.00 86.62 180 LEU A N 1
ATOM 1459 C CA . LEU A 1 180 ? -0.392 -0.534 15.433 1.00 86.62 180 LEU A CA 1
ATOM 1460 C C . LEU A 1 180 ? 0.186 0.697 14.734 1.00 86.62 180 LEU A C 1
ATOM 1462 O O . LEU A 1 180 ? -0.515 1.691 14.533 1.00 86.62 180 LEU A O 1
ATOM 1466 N N . VAL A 1 181 ? 1.458 0.620 14.339 1.00 88.56 181 VAL A N 1
ATOM 1467 C CA . VAL A 1 181 ? 2.085 1.604 13.452 1.00 88.56 181 VAL A CA 1
ATOM 1468 C C . VAL A 1 181 ? 2.645 0.886 12.230 1.00 88.56 181 VAL A C 1
ATOM 1470 O O . VAL A 1 181 ? 3.512 0.027 12.359 1.00 88.56 181 VAL A O 1
ATOM 1473 N N . LEU A 1 182 ? 2.167 1.244 11.042 1.00 91.19 182 LEU A N 1
ATOM 1474 C CA . LEU A 1 182 ? 2.744 0.818 9.773 1.00 91.19 182 LEU A CA 1
ATOM 1475 C C . LEU A 1 182 ? 3.720 1.880 9.264 1.00 91.19 182 LEU A C 1
ATOM 1477 O O . LEU A 1 182 ? 3.369 3.056 9.186 1.00 91.19 182 LEU A O 1
ATOM 1481 N N . LEU A 1 183 ? 4.929 1.473 8.890 1.00 87.06 183 LEU A N 1
ATOM 1482 C CA . LEU A 1 183 ? 5.960 2.379 8.381 1.00 87.06 183 LEU A CA 1
ATOM 1483 C C . LEU A 1 183 ? 6.218 2.107 6.901 1.00 87.06 183 LEU A C 1
ATOM 1485 O O . LEU A 1 183 ? 6.690 1.032 6.526 1.00 87.06 183 LEU A O 1
ATOM 1489 N N . GLY A 1 184 ? 5.896 3.089 6.065 1.00 81.88 184 GLY A N 1
ATOM 1490 C CA . GLY A 1 184 ? 6.309 3.167 4.671 1.00 81.88 184 GLY A CA 1
ATOM 1491 C C . GLY A 1 184 ? 7.490 4.102 4.551 1.00 81.88 184 GLY A C 1
ATOM 1492 O O . GLY A 1 184 ? 7.385 5.287 4.856 1.00 81.88 184 GLY A O 1
ATOM 1493 N N . VAL A 1 185 ? 8.621 3.551 4.132 1.00 71.81 185 VAL A N 1
ATOM 1494 C CA . VAL A 1 185 ? 9.837 4.328 3.950 1.00 71.81 185 VAL A CA 1
ATOM 1495 C C . VAL A 1 185 ? 10.342 4.133 2.531 1.00 71.81 185 VAL A C 1
ATOM 1497 O O . VAL A 1 185 ? 10.483 2.998 2.074 1.00 71.81 185 VAL A O 1
ATOM 1500 N N . GLU A 1 186 ? 10.554 5.239 1.822 1.00 61.28 186 GLU A N 1
ATOM 1501 C CA . GLU A 1 186 ? 11.093 5.252 0.465 1.00 61.28 186 GLU A CA 1
ATOM 1502 C C . GLU A 1 186 ? 12.634 5.170 0.510 1.00 61.28 186 GLU A C 1
ATOM 1504 O O . GLU A 1 186 ? 13.300 6.043 1.074 1.00 61.28 186 GLU A O 1
ATOM 1509 N N . GLY A 1 187 ? 13.215 4.122 -0.090 1.00 49.09 187 GLY A N 1
ATOM 1510 C CA . GLY A 1 187 ? 14.667 3.962 -0.263 1.00 49.09 187 GLY A CA 1
ATOM 1511 C C . GLY A 1 187 ? 15.348 2.917 0.636 1.00 49.09 187 GLY A C 1
ATOM 1512 O O . GLY A 1 187 ? 14.713 2.215 1.418 1.00 49.09 187 GLY A O 1
ATOM 1513 N N . LYS A 1 188 ? 16.671 2.775 0.467 1.00 42.91 188 LYS A N 1
ATOM 1514 C CA . LYS A 1 188 ? 17.486 1.682 1.026 1.00 42.91 188 LYS A CA 1
ATOM 1515 C C . LYS A 1 188 ? 17.478 1.646 2.558 1.00 42.91 188 LYS A C 1
ATOM 1517 O O . LYS A 1 188 ? 18.161 2.439 3.198 1.00 42.91 188 LYS A O 1
ATOM 1522 N N . TYR A 1 189 ? 16.844 0.622 3.122 1.00 43.75 189 TYR A N 1
ATOM 1523 C CA . TYR A 1 189 ? 17.097 0.172 4.491 1.00 43.75 189 TYR A CA 1
ATOM 1524 C C . TYR A 1 189 ? 17.836 -1.148 4.453 1.00 43.75 189 TYR A C 1
ATOM 1526 O O . TYR A 1 189 ? 17.311 -2.153 3.986 1.00 43.75 189 TYR A O 1
ATOM 1534 N N . THR A 1 190 ? 19.038 -1.165 5.022 1.00 33.44 190 THR A N 1
ATOM 1535 C CA . THR A 1 190 ? 19.576 -2.419 5.536 1.00 33.44 190 THR A CA 1
ATOM 1536 C C . THR A 1 190 ? 19.070 -2.559 6.962 1.00 33.44 190 THR A C 1
ATOM 1538 O O . THR A 1 190 ? 19.577 -1.919 7.881 1.00 33.44 190 THR A O 1
ATOM 1541 N N . ALA A 1 191 ? 18.061 -3.402 7.169 1.00 31.95 191 ALA A N 1
ATOM 1542 C CA . ALA A 1 191 ? 17.728 -3.908 8.495 1.00 31.95 191 ALA A CA 1
ATOM 1543 C C . ALA A 1 191 ? 18.837 -4.877 8.950 1.00 31.95 191 ALA A C 1
ATOM 1545 O O . ALA A 1 191 ? 18.620 -6.066 9.148 1.00 31.95 191 ALA A O 1
ATOM 1546 N N . LYS A 1 192 ? 20.075 -4.390 9.089 1.00 31.41 192 LYS A N 1
ATOM 1547 C CA . LYS A 1 192 ? 21.120 -5.118 9.803 1.00 31.41 192 LYS A CA 1
ATOM 1548 C C . LYS A 1 192 ? 20.934 -4.825 11.283 1.00 31.41 192 LYS A C 1
ATOM 1550 O O . LYS A 1 192 ? 21.620 -3.976 11.848 1.00 31.41 192 LYS A O 1
ATOM 1555 N N . LEU A 1 193 ? 20.022 -5.562 11.916 1.00 28.23 193 LEU A N 1
ATOM 1556 C CA . LEU A 1 193 ? 20.164 -5.877 13.334 1.00 28.23 193 LEU A CA 1
ATOM 1557 C C . LEU A 1 193 ? 21.560 -6.491 13.492 1.00 28.23 193 LEU A C 1
ATOM 1559 O O . LEU A 1 193 ? 21.808 -7.627 13.087 1.00 28.23 193 LEU A O 1
ATOM 1563 N N . LYS A 1 194 ? 22.522 -5.700 13.982 1.00 22.59 194 LYS A N 1
ATOM 1564 C CA . LYS A 1 194 ? 23.830 -6.229 14.369 1.00 22.59 194 LYS A CA 1
ATOM 1565 C C . LYS A 1 194 ? 23.558 -7.328 15.400 1.00 22.59 194 LYS A C 1
ATOM 1567 O O . LYS A 1 194 ? 22.861 -7.044 16.375 1.00 22.59 194 LYS A O 1
ATOM 1572 N N . PRO A 1 195 ? 24.096 -8.548 15.230 1.00 23.88 195 PRO A N 1
ATOM 1573 C CA . PRO A 1 195 ? 24.050 -9.531 16.294 1.00 23.88 195 PRO A CA 1
ATOM 1574 C C . PRO A 1 195 ? 24.707 -8.895 17.514 1.00 23.88 195 PRO A C 1
ATOM 1576 O O . PRO A 1 195 ? 25.830 -8.387 17.415 1.00 23.88 195 PRO A O 1
ATOM 1579 N N . ILE A 1 196 ? 23.992 -8.884 18.636 1.00 26.25 196 ILE A N 1
ATOM 1580 C CA . ILE A 1 196 ? 24.559 -8.562 19.939 1.00 26.25 196 ILE A CA 1
ATOM 1581 C C . ILE A 1 196 ? 25.709 -9.550 20.127 1.00 26.25 196 ILE A C 1
ATOM 1583 O O . ILE A 1 196 ? 25.498 -10.737 20.367 1.00 26.25 196 ILE A O 1
ATOM 1587 N N . LYS A 1 197 ? 26.944 -9.080 19.934 1.00 25.20 197 LYS A N 1
ATOM 1588 C CA . LYS A 1 197 ? 28.115 -9.823 20.376 1.00 25.20 197 LYS A CA 1
ATOM 1589 C C . LYS A 1 197 ? 27.997 -9.862 21.890 1.00 25.20 197 LYS A C 1
ATOM 1591 O O . LYS A 1 197 ? 28.119 -8.823 22.529 1.00 25.20 197 LYS A O 1
ATOM 1596 N N . SER A 1 198 ? 27.721 -11.037 22.451 1.00 26.11 198 SER A N 1
ATOM 1597 C CA . SER A 1 198 ? 27.927 -11.239 23.877 1.00 26.11 198 SER A CA 1
ATOM 1598 C C . SER A 1 198 ? 29.399 -10.944 24.149 1.00 26.11 198 SER A C 1
ATOM 1600 O O . SER A 1 198 ? 30.272 -11.635 23.613 1.00 26.11 198 SER A O 1
ATOM 1602 N N . GLU A 1 199 ? 29.680 -9.919 24.942 1.00 26.06 199 GLU A N 1
ATOM 1603 C CA . GLU A 1 199 ? 30.970 -9.782 25.603 1.00 26.06 199 GLU A CA 1
ATOM 1604 C C . GLU A 1 199 ? 31.178 -11.044 26.447 1.00 26.06 199 GLU A C 1
ATOM 1606 O O . GLU A 1 199 ? 30.583 -11.212 27.509 1.00 26.06 199 GLU A O 1
ATOM 1611 N N . LYS A 1 200 ? 31.978 -11.986 25.940 1.00 28.33 200 LYS A N 1
ATOM 1612 C CA . LYS A 1 200 ? 32.588 -13.011 26.781 1.00 28.33 200 LYS A CA 1
ATOM 1613 C C . LYS A 1 200 ? 33.920 -12.460 27.256 1.00 28.33 200 LYS A C 1
ATOM 1615 O O . LYS A 1 200 ? 34.754 -12.052 26.451 1.00 28.33 200 LYS A O 1
ATOM 1620 N N . GLY A 1 201 ? 34.023 -12.393 28.577 1.00 25.95 201 GLY A N 1
ATOM 1621 C CA . GLY A 1 201 ? 35.097 -11.762 29.313 1.00 25.95 201 GLY A CA 1
ATOM 1622 C C . GLY A 1 201 ? 36.478 -12.370 29.096 1.00 25.95 201 GLY A C 1
ATOM 1623 O O . GLY A 1 201 ? 36.630 -13.512 28.673 1.00 25.95 201 GLY A O 1
ATOM 1624 N N . ALA A 1 202 ? 37.438 -11.516 29.440 1.00 24.70 202 ALA A N 1
ATOM 1625 C CA . ALA A 1 202 ? 38.708 -11.777 30.100 1.00 24.70 202 ALA A CA 1
ATOM 1626 C C . ALA A 1 202 ? 39.487 -13.047 29.718 1.00 24.70 202 ALA A C 1
ATOM 1628 O O . ALA A 1 202 ? 39.137 -14.179 30.042 1.00 24.70 202 ALA A O 1
ATOM 1629 N N . GLU A 1 203 ? 40.634 -12.759 29.113 1.00 23.92 203 GLU A N 1
ATOM 1630 C CA . GLU A 1 203 ? 41.858 -13.543 29.030 1.00 23.92 203 GLU A CA 1
ATOM 1631 C C . GLU A 1 203 ? 42.090 -14.514 30.201 1.00 23.92 203 GLU A C 1
ATOM 1633 O O . GLU A 1 203 ? 42.173 -14.118 31.363 1.00 23.92 203 GLU A O 1
ATOM 1638 N N . ALA A 1 204 ? 42.347 -15.778 29.862 1.00 26.75 204 ALA A N 1
ATOM 1639 C CA . ALA A 1 204 ? 43.264 -16.621 30.614 1.00 26.75 204 ALA A CA 1
ATOM 1640 C C . ALA A 1 204 ? 44.065 -17.501 29.643 1.00 26.75 204 ALA A C 1
ATOM 1642 O O . ALA A 1 204 ? 43.541 -18.214 28.792 1.00 26.75 204 ALA A O 1
ATOM 1643 N N . THR A 1 205 ? 45.370 -17.365 29.793 1.00 25.33 205 THR A N 1
ATOM 1644 C CA . THR A 1 205 ? 46.513 -18.008 29.149 1.00 25.33 205 THR A CA 1
ATOM 1645 C C . THR A 1 205 ? 46.518 -19.542 29.180 1.00 25.33 205 THR A C 1
ATOM 1647 O O . THR A 1 205 ? 46.218 -20.126 30.216 1.00 25.33 205 THR A O 1
ATOM 1650 N N . GLY A 1 206 ? 47.083 -20.167 28.134 1.00 25.84 206 GLY A N 1
ATOM 1651 C CA . GLY A 1 206 ? 48.027 -21.279 28.327 1.00 25.84 206 GLY A CA 1
ATOM 1652 C C . GLY A 1 206 ? 47.772 -22.601 27.588 1.00 25.84 206 GLY A C 1
ATOM 1653 O O . GLY A 1 206 ? 47.067 -23.466 28.087 1.00 25.84 206 GLY A O 1
ATOM 1654 N N . SER A 1 207 ? 48.556 -22.794 26.520 1.00 27.08 207 SER A N 1
ATOM 1655 C CA . SER A 1 207 ? 49.298 -24.031 26.198 1.00 27.08 207 SER A CA 1
ATOM 1656 C C . SER A 1 207 ? 48.715 -25.101 25.249 1.00 27.08 207 SER A C 1
ATOM 1658 O O . SER A 1 207 ? 47.529 -25.388 25.186 1.00 27.08 207 SER A O 1
ATOM 1660 N N . LEU A 1 208 ? 49.674 -25.636 24.480 1.00 29.28 208 LEU A N 1
A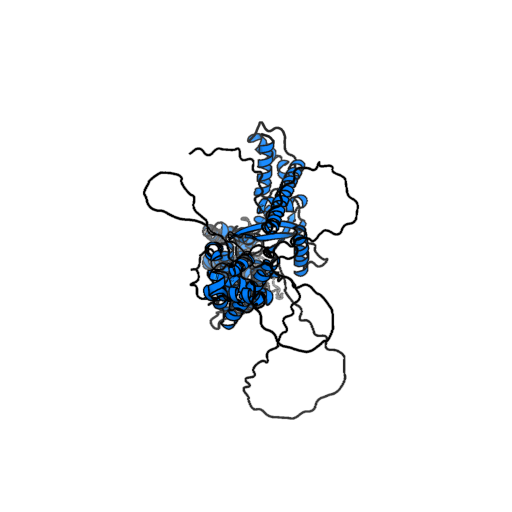TOM 1661 C CA . LEU A 1 208 ? 49.670 -26.408 23.228 1.00 29.28 208 LEU A CA 1
ATOM 1662 C C . LEU A 1 208 ? 49.161 -27.879 23.290 1.00 29.28 208 LEU A C 1
ATOM 1664 O O . LEU A 1 208 ? 48.939 -28.403 24.378 1.00 29.28 208 LEU A O 1
ATOM 1668 N N . PRO A 1 209 ? 49.016 -28.560 22.121 1.00 36.12 209 PRO A N 1
ATOM 1669 C CA . PRO A 1 209 ? 48.222 -29.777 21.924 1.00 36.12 209 PRO A CA 1
ATOM 1670 C C . PRO A 1 209 ? 49.032 -31.084 22.001 1.00 36.12 209 PRO A C 1
ATOM 1672 O O . PRO A 1 209 ? 50.241 -31.093 21.774 1.00 36.12 209 PRO A O 1
ATOM 1675 N N . HIS A 1 210 ? 48.349 -32.218 22.201 1.00 27.47 210 HIS A N 1
ATOM 1676 C CA . HIS A 1 210 ? 48.886 -33.553 21.893 1.00 27.47 210 HIS A CA 1
ATOM 1677 C C . HIS A 1 210 ? 47.753 -34.560 21.571 1.00 27.47 210 HIS A C 1
ATOM 1679 O O . HIS A 1 210 ? 46.588 -34.234 21.798 1.00 27.47 210 HIS A O 1
ATOM 1685 N N . PRO A 1 211 ? 48.040 -35.719 20.938 1.00 40.62 211 PRO A N 1
ATOM 1686 C CA . PRO A 1 211 ? 47.245 -36.274 19.856 1.00 40.62 211 PRO A CA 1
ATOM 1687 C C . PRO A 1 211 ? 46.668 -37.638 20.280 1.00 40.62 211 PRO A C 1
ATOM 1689 O O . PRO A 1 211 ? 46.809 -38.067 21.421 1.00 40.62 211 PRO A O 1
ATOM 1692 N N . ASN A 1 212 ? 46.102 -38.357 19.319 1.00 27.42 212 ASN A N 1
ATOM 1693 C CA . ASN A 1 212 ? 45.659 -39.748 19.419 1.00 27.42 212 ASN A CA 1
ATOM 1694 C C . ASN A 1 212 ? 44.290 -39.930 20.079 1.00 27.42 212 ASN A C 1
ATOM 1696 O O . ASN A 1 212 ? 44.165 -40.171 21.275 1.00 27.42 212 ASN A O 1
ATOM 1700 N N . SER A 1 213 ? 43.264 -40.025 19.238 1.00 29.34 213 SER A N 1
ATOM 1701 C CA . SER A 1 213 ? 42.543 -41.295 19.156 1.00 29.34 213 SER A CA 1
ATOM 1702 C C . SER A 1 213 ? 41.822 -41.413 17.825 1.00 29.34 213 SER A C 1
ATOM 1704 O O . SER A 1 213 ? 41.003 -40.588 17.435 1.00 29.34 213 SER A O 1
ATOM 1706 N N . THR A 1 214 ? 42.211 -42.459 17.114 1.00 37.16 214 THR A N 1
ATOM 1707 C CA . THR A 1 214 ? 41.614 -42.961 15.891 1.00 37.16 214 THR A CA 1
ATOM 1708 C C . THR A 1 214 ? 40.320 -43.680 16.243 1.00 37.16 214 THR A C 1
ATOM 1710 O O . THR A 1 214 ? 40.356 -44.611 17.045 1.00 37.16 214 THR A O 1
ATOM 1713 N N . THR A 1 215 ? 39.200 -43.323 15.626 1.00 33.19 215 THR A N 1
ATOM 1714 C CA . THR A 1 215 ? 38.169 -44.302 15.246 1.00 33.19 215 THR A CA 1
ATOM 1715 C C . THR A 1 215 ? 37.186 -43.656 14.282 1.00 33.19 215 THR A C 1
ATOM 1717 O O . THR A 1 215 ? 36.381 -42.799 14.623 1.00 33.19 215 THR A O 1
ATOM 1720 N N . PHE A 1 216 ? 37.327 -44.080 13.034 1.00 32.12 216 PHE A N 1
ATOM 1721 C CA . PHE A 1 216 ? 36.335 -44.003 11.981 1.00 32.12 216 PHE A CA 1
ATOM 1722 C C . PHE A 1 216 ? 35.227 -44.996 12.341 1.00 32.12 216 PHE A C 1
ATOM 1724 O O . PHE A 1 216 ? 35.551 -46.165 12.516 1.00 32.12 216 PHE A O 1
ATOM 1731 N N . LEU A 1 217 ? 33.983 -44.544 12.497 1.00 33.53 217 LEU A N 1
ATOM 1732 C CA . LEU A 1 217 ? 32.760 -45.253 12.105 1.00 33.53 217 LEU A CA 1
ATOM 1733 C C . LEU A 1 217 ? 31.556 -44.310 12.264 1.00 33.53 217 LEU A C 1
ATOM 1735 O O . LEU A 1 217 ? 31.424 -43.592 13.252 1.00 33.53 217 LEU A O 1
ATOM 1739 N N . GLU A 1 218 ? 30.719 -44.333 11.236 1.00 37.84 218 GLU A N 1
ATOM 1740 C CA . GLU A 1 218 ? 29.479 -43.589 11.048 1.00 37.84 218 GLU A CA 1
ATOM 1741 C C . GLU A 1 218 ? 28.491 -43.799 12.208 1.00 37.84 218 GLU A C 1
ATOM 1743 O O . GLU A 1 218 ? 28.280 -44.927 12.659 1.00 37.84 218 GLU A O 1
ATOM 1748 N N . ARG A 1 219 ? 27.841 -42.716 12.652 1.00 28.67 219 ARG A N 1
ATOM 1749 C CA . ARG A 1 219 ? 26.576 -42.771 13.392 1.00 28.67 219 ARG A CA 1
ATOM 1750 C C . ARG A 1 219 ? 25.653 -41.643 12.953 1.00 28.67 219 ARG A C 1
ATOM 1752 O O . ARG A 1 219 ? 25.987 -40.468 13.077 1.00 28.67 219 ARG A O 1
ATOM 1759 N N . ASP A 1 220 ? 24.495 -42.060 12.452 1.00 30.59 220 ASP A N 1
ATOM 1760 C CA . ASP A 1 220 ? 23.252 -41.307 12.500 1.00 30.59 220 ASP A CA 1
ATOM 1761 C C . ASP A 1 220 ? 22.963 -40.913 13.950 1.00 30.59 220 ASP A C 1
ATOM 1763 O O . ASP A 1 220 ? 22.854 -41.790 14.805 1.00 30.59 220 ASP A O 1
ATOM 1767 N N . ASP A 1 221 ? 22.785 -39.620 14.213 1.00 24.30 221 ASP A N 1
ATOM 1768 C CA . ASP A 1 221 ? 22.205 -39.145 15.465 1.00 24.30 221 ASP A CA 1
ATOM 1769 C C . ASP A 1 221 ? 21.001 -38.253 15.162 1.00 24.30 221 ASP A C 1
ATOM 1771 O O . ASP A 1 221 ? 21.092 -37.092 14.760 1.00 24.30 221 ASP A O 1
ATOM 1775 N N . SER A 1 222 ? 19.835 -38.859 15.379 1.00 31.70 222 SER A N 1
ATOM 1776 C CA . SER A 1 222 ? 18.604 -38.158 15.706 1.00 31.70 222 SER A CA 1
ATOM 1777 C C . SER A 1 222 ? 18.793 -37.511 17.077 1.00 31.70 222 SER A C 1
ATOM 1779 O O . SER A 1 222 ? 18.820 -38.208 18.087 1.00 31.70 222 SER A O 1
ATOM 1781 N N . ALA A 1 223 ? 18.900 -36.186 17.122 1.00 25.14 223 ALA A N 1
ATOM 1782 C CA . ALA A 1 223 ? 18.843 -35.427 18.364 1.00 25.14 223 ALA A CA 1
ATOM 1783 C C . ALA A 1 223 ? 17.774 -34.335 18.244 1.00 25.14 223 ALA A C 1
ATOM 1785 O O . ALA A 1 223 ? 17.890 -33.388 17.467 1.00 25.14 223 ALA A O 1
ATOM 1786 N N . SER A 1 224 ? 16.706 -34.527 19.018 1.00 25.89 224 SER A N 1
ATOM 1787 C CA . SER A 1 224 ? 15.713 -33.518 19.386 1.00 25.89 224 SER A CA 1
ATOM 1788 C C . SER A 1 224 ? 16.402 -32.232 19.858 1.00 25.89 224 SER A C 1
ATOM 1790 O O . SER A 1 224 ? 17.283 -32.328 20.713 1.00 25.89 224 SER A O 1
ATOM 1792 N N . PRO A 1 225 ? 16.000 -31.031 19.406 1.00 27.83 225 PRO A N 1
ATOM 1793 C CA . PRO A 1 225 ? 16.400 -29.812 20.082 1.00 27.83 225 PRO A CA 1
ATOM 1794 C C . PRO A 1 225 ? 15.503 -29.605 21.306 1.00 27.83 225 PRO A C 1
ATOM 1796 O O . PRO A 1 225 ? 14.283 -29.498 21.183 1.00 27.83 225 PRO A O 1
ATOM 1799 N N . GLU A 1 226 ? 16.126 -29.572 22.482 1.00 23.58 226 GLU A N 1
ATOM 1800 C CA . GLU A 1 226 ? 15.527 -29.106 23.731 1.00 23.58 226 GLU A CA 1
ATOM 1801 C C . GLU A 1 226 ? 14.892 -27.718 23.551 1.00 23.58 226 GLU A C 1
ATOM 1803 O O . GLU A 1 226 ? 15.472 -26.802 22.961 1.00 23.58 226 GLU A O 1
ATOM 1808 N N . GLU A 1 227 ? 13.671 -27.588 24.065 1.00 26.67 227 GLU A N 1
ATOM 1809 C CA . GLU A 1 227 ? 12.898 -26.354 24.119 1.00 26.67 227 GLU A CA 1
ATOM 1810 C C . GLU A 1 227 ? 13.576 -25.319 25.030 1.00 26.67 227 GLU A C 1
ATOM 1812 O O . GLU A 1 227 ? 13.853 -25.611 26.196 1.00 26.67 227 GLU A O 1
ATOM 1817 N N . PRO A 1 228 ? 13.753 -24.064 24.591 1.00 25.50 228 PRO A N 1
ATOM 1818 C CA . PRO A 1 228 ? 13.881 -22.971 25.530 1.00 25.50 228 PRO A CA 1
ATOM 1819 C C . PRO A 1 228 ? 12.476 -22.594 26.015 1.00 25.50 228 PRO A C 1
ATOM 1821 O O . PRO A 1 228 ? 11.666 -22.055 25.260 1.00 25.50 228 PRO A O 1
ATOM 1824 N N . GLN A 1 229 ? 12.188 -22.852 27.293 1.00 25.98 229 GLN A N 1
ATOM 1825 C CA . GLN A 1 229 ? 11.092 -22.197 28.007 1.00 25.98 229 GLN A CA 1
ATOM 1826 C C . GLN A 1 229 ? 11.374 -20.689 28.044 1.00 25.98 229 GLN A C 1
ATOM 1828 O O . GLN A 1 229 ? 12.094 -20.188 28.907 1.00 25.98 229 GLN A O 1
ATOM 1833 N N . VAL A 1 230 ? 10.848 -19.958 27.062 1.00 24.47 230 VAL A N 1
ATOM 1834 C CA . VAL A 1 230 ? 10.930 -18.499 27.019 1.00 24.47 230 VAL A CA 1
ATOM 1835 C C . VAL A 1 230 ? 9.816 -17.943 27.898 1.00 24.47 230 VAL A C 1
ATOM 1837 O O . VAL A 1 230 ? 8.641 -17.978 27.547 1.00 24.47 230 VAL A O 1
ATOM 1840 N N . SER A 1 231 ? 10.208 -17.431 29.061 1.00 23.59 231 SER A N 1
ATOM 1841 C CA . SER A 1 231 ? 9.403 -16.512 29.862 1.00 23.59 231 SER A CA 1
ATOM 1842 C C . SER A 1 231 ? 9.069 -15.277 29.013 1.00 23.59 231 SER A C 1
ATOM 1844 O O . SER A 1 231 ? 9.941 -14.456 28.721 1.00 23.59 231 SER A O 1
ATOM 1846 N N . GLU A 1 232 ? 7.819 -15.175 28.554 1.00 29.08 232 GLU A N 1
ATOM 1847 C CA . GLU A 1 232 ? 7.309 -14.035 27.787 1.00 29.08 232 GLU A CA 1
ATOM 1848 C C . GLU A 1 232 ? 7.054 -12.832 28.709 1.00 29.08 232 GLU A C 1
ATOM 1850 O O . GLU A 1 232 ? 5.927 -12.532 29.098 1.00 29.08 232 GLU A O 1
ATOM 1855 N N . HIS A 1 233 ? 8.113 -12.094 29.028 1.00 24.22 233 HIS A N 1
ATOM 1856 C CA . HIS A 1 233 ? 8.001 -10.703 29.463 1.00 24.22 233 HIS A CA 1
ATOM 1857 C C . HIS A 1 233 ? 8.637 -9.805 28.402 1.00 24.22 233 HIS A C 1
ATOM 1859 O O . HIS A 1 233 ? 9.783 -9.375 28.516 1.00 24.22 233 HIS A O 1
ATOM 1865 N N . PHE A 1 234 ? 7.882 -9.548 27.331 1.00 29.41 234 PHE A N 1
ATOM 1866 C CA . PHE A 1 234 ? 8.255 -8.561 26.324 1.00 29.41 234 PHE A CA 1
ATOM 1867 C C . PHE A 1 234 ? 7.967 -7.153 26.841 1.00 29.41 234 PHE A C 1
ATOM 1869 O O . PHE A 1 234 ? 6.883 -6.860 27.343 1.00 29.41 234 PHE A O 1
ATOM 1876 N N . SER A 1 235 ? 8.956 -6.274 26.706 1.00 26.81 235 SER A N 1
ATOM 1877 C CA . SER A 1 235 ? 8.817 -4.846 26.964 1.00 26.81 235 SER A CA 1
ATOM 1878 C C . SER A 1 235 ? 7.719 -4.255 26.070 1.00 26.81 235 SER A C 1
ATOM 1880 O O . SER A 1 235 ? 7.733 -4.466 24.859 1.00 26.81 235 SER A O 1
ATOM 1882 N N . GLU A 1 236 ? 6.785 -3.521 26.680 1.00 36.38 236 GLU A N 1
ATOM 1883 C CA . GLU A 1 236 ? 5.640 -2.795 26.101 1.00 36.38 236 GLU A CA 1
ATOM 1884 C C . GLU A 1 236 ? 6.033 -1.778 24.999 1.00 36.38 236 GLU A C 1
ATOM 1886 O O . GLU A 1 236 ? 5.951 -0.561 25.169 1.00 36.38 236 GLU A O 1
ATOM 1891 N N . GLY A 1 237 ? 6.483 -2.259 23.842 1.00 45.19 237 GLY A N 1
ATOM 1892 C CA . GLY A 1 237 ? 6.719 -1.468 22.636 1.00 45.19 237 GLY A CA 1
ATOM 1893 C C . GLY A 1 237 ? 5.769 -1.892 21.518 1.00 45.19 237 GLY A C 1
ATOM 1894 O O . GLY A 1 237 ? 5.667 -3.074 21.209 1.00 45.19 237 GLY A O 1
ATOM 1895 N N . LEU A 1 238 ? 5.075 -0.928 20.908 1.00 58.34 238 LEU A N 1
ATOM 1896 C CA . LEU A 1 238 ? 4.261 -1.131 19.702 1.00 58.34 238 LEU A CA 1
ATOM 1897 C C . LEU A 1 238 ? 5.064 -1.832 18.594 1.00 58.34 238 LEU A C 1
ATOM 1899 O O . LEU A 1 238 ? 6.158 -1.353 18.285 1.00 58.34 238 LEU A O 1
ATOM 1903 N N . PRO A 1 239 ? 4.539 -2.885 17.941 1.00 70.19 239 PRO A N 1
ATOM 1904 C CA . PRO A 1 239 ? 5.197 -3.443 16.770 1.00 70.19 239 PRO A CA 1
ATOM 1905 C C . PRO A 1 239 ? 5.065 -2.466 15.597 1.00 70.19 239 PRO A C 1
ATOM 1907 O O . PRO A 1 239 ? 3.956 -2.098 15.205 1.00 70.19 239 PRO A O 1
ATOM 1910 N N . SER A 1 240 ? 6.193 -2.042 15.030 1.00 84.69 240 SER A N 1
ATOM 1911 C CA . SER A 1 240 ? 6.217 -1.368 13.736 1.00 84.69 240 SER A CA 1
ATOM 1912 C C . SER A 1 240 ? 6.106 -2.411 12.628 1.00 84.69 240 SER A C 1
ATOM 1914 O O . SER A 1 240 ? 6.949 -3.296 12.483 1.00 84.69 240 SER A O 1
ATOM 1916 N N . VAL A 1 241 ? 5.024 -2.344 11.858 1.00 90.75 241 VAL A N 1
ATOM 1917 C CA . VAL A 1 241 ? 4.800 -3.249 10.729 1.00 90.75 241 VAL A CA 1
ATOM 1918 C C . VAL A 1 241 ? 5.380 -2.616 9.462 1.00 90.75 241 VAL A C 1
ATOM 1920 O O . VAL A 1 241 ? 5.030 -1.478 9.136 1.00 90.75 241 VAL A O 1
ATOM 1923 N N . PRO A 1 242 ? 6.247 -3.320 8.716 1.00 91.06 242 PRO A N 1
ATOM 1924 C CA . PRO A 1 242 ? 6.754 -2.813 7.449 1.00 91.06 242 PRO A CA 1
ATOM 1925 C C . PRO A 1 242 ? 5.642 -2.694 6.403 1.00 91.06 242 PRO A C 1
ATOM 1927 O O . PRO A 1 242 ? 4.878 -3.637 6.174 1.00 91.06 242 PRO A O 1
ATOM 1930 N N . CYS A 1 243 ? 5.605 -1.556 5.711 1.00 93.06 243 CYS A N 1
ATOM 1931 C CA . CYS A 1 243 ? 4.806 -1.373 4.503 1.00 93.06 243 CYS A CA 1
ATOM 1932 C C . CYS A 1 243 ? 5.174 -2.425 3.449 1.00 93.06 243 CYS A C 1
ATOM 1934 O O . CYS A 1 243 ? 6.345 -2.570 3.088 1.00 93.06 243 CYS A O 1
ATOM 1936 N N . PHE A 1 244 ? 4.171 -3.118 2.901 1.00 95.19 244 PHE A N 1
ATOM 1937 C CA . PHE A 1 244 ? 4.397 -4.162 1.901 1.00 95.19 244 PHE A CA 1
ATOM 1938 C C . PHE A 1 244 ? 5.082 -3.624 0.638 1.00 95.19 244 PHE A C 1
ATOM 1940 O O . PHE A 1 244 ? 5.976 -4.270 0.099 1.00 95.19 244 PHE A O 1
ATOM 1947 N N . PHE A 1 245 ? 4.725 -2.417 0.185 1.00 92.75 245 PHE A N 1
ATOM 1948 C CA . PHE A 1 245 ? 5.355 -1.822 -1.000 1.00 92.75 245 PHE A CA 1
ATOM 1949 C C . PHE A 1 245 ? 6.810 -1.447 -0.745 1.00 92.75 245 PHE A C 1
ATOM 1951 O O . PHE A 1 245 ? 7.642 -1.728 -1.598 1.00 92.75 245 PHE A O 1
ATOM 1958 N N . SER A 1 246 ? 7.138 -0.913 0.434 1.00 89.81 246 SER A N 1
ATOM 1959 C CA . SER A 1 246 ? 8.530 -0.642 0.813 1.00 89.81 246 SER A CA 1
ATOM 1960 C C . SER A 1 246 ? 9.357 -1.932 0.895 1.00 89.81 246 SER A C 1
ATOM 1962 O O . SER A 1 246 ? 10.494 -1.964 0.429 1.00 89.81 246 SER A O 1
ATOM 1964 N N . ALA A 1 247 ? 8.781 -3.021 1.419 1.00 92.38 247 ALA A N 1
ATOM 1965 C CA . ALA A 1 247 ? 9.448 -4.324 1.471 1.00 92.38 247 ALA A CA 1
ATOM 1966 C C . ALA A 1 247 ? 9.724 -4.890 0.063 1.00 92.38 247 ALA A C 1
ATOM 1968 O O . ALA A 1 247 ? 10.834 -5.341 -0.226 1.00 92.38 247 ALA A O 1
ATOM 1969 N N . VAL A 1 248 ? 8.742 -4.824 -0.844 1.00 94.00 248 VAL A N 1
ATOM 1970 C CA . VAL A 1 248 ? 8.918 -5.249 -2.244 1.00 94.00 248 VAL A CA 1
ATOM 1971 C C . VAL A 1 248 ? 9.895 -4.336 -2.986 1.00 94.00 248 VAL A C 1
ATOM 1973 O O . VAL A 1 248 ? 10.738 -4.839 -3.726 1.00 94.00 248 VAL A O 1
ATOM 1976 N N . GLN A 1 249 ? 9.831 -3.023 -2.766 1.00 91.25 249 GLN A N 1
ATOM 1977 C CA . GLN A 1 249 ? 10.772 -2.058 -3.329 1.00 91.25 249 GLN A CA 1
ATOM 1978 C C . GLN A 1 249 ? 12.211 -2.423 -2.963 1.00 91.25 249 GLN A C 1
ATOM 1980 O O . GLN A 1 249 ? 13.020 -2.624 -3.866 1.00 91.25 249 GLN A O 1
ATOM 1985 N N . GLY A 1 250 ? 12.517 -2.583 -1.670 1.00 88.88 250 GLY A N 1
ATOM 1986 C CA . GLY A 1 250 ? 13.864 -2.951 -1.221 1.00 88.88 250 GLY A CA 1
ATOM 1987 C C . GLY A 1 250 ? 14.334 -4.280 -1.818 1.00 88.88 250 GLY A C 1
ATOM 1988 O O . GLY A 1 250 ? 15.471 -4.402 -2.268 1.00 88.88 250 GLY A O 1
ATOM 1989 N N . CYS A 1 251 ? 13.426 -5.252 -1.921 1.00 92.50 251 CYS A N 1
ATOM 1990 C CA . CYS A 1 251 ? 13.685 -6.544 -2.546 1.00 92.50 251 CYS A CA 1
ATOM 1991 C C . CYS A 1 251 ? 14.062 -6.421 -4.038 1.00 92.50 251 CYS A C 1
ATOM 1993 O O . CYS A 1 251 ? 15.032 -7.030 -4.490 1.00 92.50 251 CYS A O 1
ATOM 1995 N N . VAL A 1 252 ? 13.317 -5.626 -4.813 1.00 93.62 252 VAL A N 1
ATOM 1996 C CA . VAL A 1 252 ? 13.568 -5.418 -6.249 1.00 93.62 252 VAL A CA 1
ATOM 1997 C C . VAL A 1 252 ? 14.817 -4.567 -6.481 1.00 93.62 252 VAL A C 1
ATOM 1999 O O . VAL A 1 252 ? 15.610 -4.888 -7.365 1.00 93.62 252 VAL A O 1
ATOM 2002 N N . GLU A 1 253 ? 15.030 -3.522 -5.682 1.00 92.12 253 GLU A N 1
ATOM 2003 C CA . GLU A 1 253 ? 16.223 -2.675 -5.766 1.00 92.12 253 GLU A CA 1
ATOM 2004 C C . GLU A 1 253 ? 17.504 -3.477 -5.498 1.00 92.12 253 GLU A C 1
ATOM 2006 O O . GLU A 1 253 ? 18.471 -3.343 -6.247 1.00 92.12 253 GLU A O 1
ATOM 2011 N N . GLU A 1 254 ? 17.509 -4.376 -4.509 1.00 91.81 254 GLU A N 1
ATOM 2012 C CA . GLU A 1 254 ? 18.654 -5.259 -4.242 1.00 91.81 254 GLU A CA 1
ATOM 2013 C C . GLU A 1 254 ? 18.941 -6.201 -5.426 1.00 91.81 254 GLU A C 1
ATOM 2015 O O . GLU A 1 254 ? 20.092 -6.415 -5.811 1.00 91.81 254 GLU A O 1
ATOM 2020 N N . VAL A 1 255 ? 17.895 -6.712 -6.083 1.00 93.69 255 VAL A N 1
ATOM 2021 C CA . VAL A 1 255 ? 18.036 -7.518 -7.307 1.00 93.69 255 VAL A CA 1
ATOM 2022 C C . VAL A 1 255 ? 18.600 -6.695 -8.464 1.00 93.69 255 VAL A C 1
ATOM 2024 O O . VAL A 1 255 ? 19.450 -7.185 -9.207 1.00 93.69 255 VAL A O 1
ATOM 2027 N N . MET A 1 256 ? 18.179 -5.438 -8.617 1.00 93.00 256 MET A N 1
ATOM 2028 C CA . MET A 1 256 ? 18.715 -4.537 -9.642 1.00 93.00 256 MET A CA 1
ATOM 2029 C C . MET A 1 256 ? 20.201 -4.217 -9.429 1.00 93.00 256 MET A C 1
ATOM 2031 O O . MET A 1 256 ? 20.913 -3.974 -10.404 1.00 93.00 256 MET A O 1
ATOM 2035 N N . LEU A 1 257 ? 20.678 -4.241 -8.180 1.00 93.12 257 LEU A N 1
ATOM 2036 C CA . LEU A 1 257 ? 22.089 -4.040 -7.831 1.00 93.12 257 LEU A CA 1
ATOM 2037 C C . LEU A 1 257 ? 22.958 -5.279 -8.074 1.00 93.12 257 LEU A C 1
ATOM 2039 O O . LEU A 1 257 ? 24.184 -5.158 -8.114 1.00 93.12 257 LEU A O 1
ATOM 2043 N N . HIS A 1 258 ? 22.363 -6.460 -8.269 1.00 95.06 258 HIS A N 1
ATOM 2044 C CA . HIS A 1 258 ? 23.122 -7.675 -8.549 1.00 95.06 258 HIS A CA 1
ATOM 2045 C C . HIS A 1 258 ? 24.003 -7.479 -9.804 1.00 95.06 258 HIS A C 1
ATOM 2047 O O . HIS A 1 258 ? 23.470 -7.123 -10.859 1.00 95.06 258 HIS A O 1
ATOM 2053 N N . PRO A 1 259 ? 25.324 -7.762 -9.766 1.00 94.12 259 PRO A N 1
ATOM 2054 C CA . PRO A 1 259 ? 26.262 -7.355 -10.822 1.00 94.12 259 PRO A CA 1
ATOM 2055 C C . PRO A 1 259 ? 25.868 -7.794 -12.238 1.00 94.12 259 PRO A C 1
ATOM 2057 O O . PRO A 1 259 ? 25.965 -7.021 -13.189 1.00 94.12 259 PRO A O 1
ATOM 2060 N N . VAL A 1 260 ? 25.374 -9.029 -12.381 1.00 93.38 260 VAL A N 1
ATOM 2061 C CA . VAL A 1 260 ? 24.924 -9.575 -13.675 1.00 93.38 260 VAL A CA 1
ATOM 2062 C C . VAL A 1 260 ? 23.672 -8.858 -14.185 1.00 93.38 260 VAL A C 1
ATOM 2064 O O . VAL A 1 260 ? 23.557 -8.593 -15.381 1.00 93.38 260 VAL A O 1
ATOM 2067 N N . ILE A 1 261 ? 22.742 -8.522 -13.289 1.00 94.12 261 ILE A N 1
ATOM 2068 C CA . ILE A 1 261 ? 21.468 -7.888 -13.643 1.00 94.12 261 ILE A CA 1
ATOM 2069 C C . ILE A 1 261 ? 21.708 -6.420 -13.961 1.00 94.12 261 ILE A C 1
ATOM 2071 O O . ILE A 1 261 ? 21.314 -5.970 -15.029 1.00 94.12 261 ILE A O 1
ATOM 2075 N N . SER A 1 262 ? 22.431 -5.706 -13.098 1.00 94.31 262 SER A N 1
ATOM 2076 C CA . SER A 1 262 ? 22.832 -4.315 -13.315 1.00 94.31 262 SER A CA 1
ATOM 2077 C C . SER A 1 262 ? 23.549 -4.131 -14.657 1.00 94.31 262 SER A C 1
ATOM 2079 O O . SER A 1 262 ? 23.186 -3.251 -15.441 1.00 94.31 262 SER A O 1
ATOM 2081 N N . LYS A 1 263 ? 24.500 -5.019 -14.985 1.00 92.50 263 LYS A N 1
ATOM 2082 C CA . LYS A 1 263 ? 25.165 -5.032 -16.294 1.00 92.50 263 LYS A CA 1
ATOM 2083 C C . LYS A 1 263 ? 24.179 -5.270 -17.442 1.00 92.50 263 LYS A C 1
ATOM 2085 O O . LYS A 1 263 ? 24.199 -4.513 -18.408 1.00 92.50 263 LYS A O 1
ATOM 2090 N N . THR A 1 264 ? 23.304 -6.271 -17.316 1.00 92.81 264 THR A N 1
ATOM 2091 C CA . THR A 1 264 ? 22.288 -6.596 -18.334 1.00 92.81 264 THR A CA 1
ATOM 2092 C C . THR A 1 264 ? 21.366 -5.403 -18.595 1.00 92.81 264 THR A C 1
ATOM 2094 O O . THR A 1 264 ? 21.180 -4.996 -19.739 1.00 92.81 264 THR A O 1
ATOM 2097 N N . LEU A 1 265 ? 20.831 -4.791 -17.536 1.00 92.94 265 LEU A N 1
ATOM 2098 C CA . LEU A 1 265 ? 19.973 -3.611 -17.631 1.00 92.94 265 LEU A CA 1
ATOM 2099 C C . LEU A 1 265 ? 20.712 -2.428 -18.273 1.00 92.94 265 LEU A C 1
ATOM 2101 O O . LEU A 1 265 ? 20.138 -1.737 -19.108 1.00 92.94 265 LEU A O 1
ATOM 2105 N N . SER A 1 266 ? 21.990 -2.227 -17.948 1.00 90.88 266 SER A N 1
ATOM 2106 C CA . SER A 1 266 ? 22.802 -1.147 -18.529 1.00 90.88 266 SER A CA 1
ATOM 2107 C C . SER A 1 266 ? 23.063 -1.353 -20.027 1.00 90.88 266 SER A C 1
ATOM 2109 O O . SER A 1 266 ? 23.069 -0.394 -20.796 1.00 90.88 266 SER A O 1
ATOM 2111 N N . GLN A 1 267 ? 23.235 -2.602 -20.476 1.00 89.62 267 GLN A N 1
ATOM 2112 C CA . GLN A 1 267 ? 23.373 -2.920 -21.901 1.00 89.62 267 GLN A CA 1
ATOM 2113 C C . GLN A 1 267 ? 22.086 -2.600 -22.672 1.00 89.62 267 GLN A C 1
ATOM 2115 O O . GLN A 1 267 ? 22.145 -1.946 -23.711 1.00 89.62 267 GLN A O 1
ATOM 2120 N N . PHE A 1 268 ? 20.920 -2.999 -22.152 1.00 89.69 268 PHE A N 1
ATOM 2121 C CA . PHE A 1 268 ? 19.637 -2.628 -22.756 1.00 89.69 268 PHE A CA 1
ATOM 2122 C C . PHE A 1 268 ? 19.407 -1.114 -22.729 1.00 89.69 268 PHE A C 1
ATOM 2124 O O . PHE A 1 268 ? 18.964 -0.555 -23.729 1.00 89.69 268 PHE A O 1
ATOM 2131 N N . GLN A 1 269 ? 19.772 -0.437 -21.636 1.00 90.81 269 GLN A N 1
ATOM 2132 C CA . GLN A 1 269 ? 19.724 1.021 -21.554 1.00 90.81 269 GLN A CA 1
ATOM 2133 C C . GLN A 1 269 ? 20.532 1.668 -22.682 1.00 90.81 269 GLN A C 1
ATOM 2135 O O . GLN A 1 269 ? 19.989 2.511 -23.385 1.00 90.81 269 GLN A O 1
ATOM 2140 N N . SER A 1 270 ? 21.772 1.222 -22.915 1.00 86.25 270 SER A N 1
ATOM 2141 C CA . SER A 1 270 ? 22.617 1.729 -24.003 1.00 86.25 270 SER A CA 1
ATOM 2142 C C . SER A 1 270 ? 21.967 1.566 -25.377 1.00 86.25 270 SER A C 1
ATOM 2144 O O . SER A 1 270 ? 22.035 2.489 -26.185 1.00 86.25 270 SER A O 1
ATOM 2146 N N . VAL A 1 271 ? 21.316 0.425 -25.643 1.00 84.75 271 VAL A N 1
ATOM 2147 C CA . VAL A 1 271 ? 20.584 0.196 -26.902 1.00 84.75 271 VAL A CA 1
ATOM 2148 C C . VAL A 1 271 ? 19.462 1.225 -27.058 1.00 84.75 271 VAL A C 1
ATOM 2150 O O . VAL A 1 271 ? 19.340 1.851 -28.109 1.00 84.75 271 VAL A O 1
ATOM 2153 N N . PHE A 1 272 ? 18.668 1.455 -26.008 1.00 86.25 272 PHE A N 1
ATOM 2154 C CA . PHE A 1 272 ? 17.591 2.445 -26.059 1.00 86.25 272 PHE A CA 1
ATOM 2155 C C . PHE A 1 272 ? 18.107 3.884 -26.148 1.00 86.25 272 PHE A C 1
ATOM 2157 O O . PHE A 1 272 ? 17.538 4.670 -26.899 1.00 86.25 272 PHE A O 1
ATOM 2164 N N . SER A 1 273 ? 19.194 4.239 -25.461 1.00 85.50 273 SER A N 1
ATOM 2165 C CA . SER A 1 273 ? 19.813 5.565 -25.577 1.00 85.50 273 SER A CA 1
ATOM 2166 C C . SER A 1 273 ? 20.236 5.863 -27.016 1.00 85.50 273 SER A C 1
ATOM 2168 O O . SER A 1 273 ? 19.954 6.949 -27.515 1.00 85.50 273 SER A O 1
ATOM 2170 N N . SER A 1 274 ? 20.830 4.890 -27.716 1.00 79.69 274 SER A N 1
ATOM 2171 C CA . SER A 1 274 ? 21.185 5.033 -29.133 1.00 79.69 274 SER A CA 1
ATOM 2172 C C . SER A 1 274 ? 19.962 5.154 -30.053 1.00 79.69 274 SER A C 1
ATOM 2174 O O . SER A 1 274 ? 20.001 5.890 -31.039 1.00 79.69 274 SER A O 1
ATOM 2176 N N . LEU A 1 275 ? 18.853 4.484 -29.720 1.00 76.81 275 LEU A N 1
ATOM 2177 C CA . LEU A 1 275 ? 17.601 4.563 -30.483 1.00 76.81 275 LEU A CA 1
ATOM 2178 C C . LEU A 1 275 ? 16.912 5.932 -30.414 1.00 76.81 275 LEU A C 1
ATOM 2180 O O . LEU A 1 275 ? 16.136 6.261 -31.310 1.00 76.81 275 LEU A O 1
ATOM 2184 N N . PHE A 1 276 ? 17.173 6.727 -29.375 1.00 75.06 276 PHE A N 1
ATOM 2185 C CA . PHE A 1 276 ? 16.571 8.054 -29.191 1.00 75.06 276 PHE A CA 1
ATOM 2186 C C . PHE A 1 276 ? 17.550 9.216 -29.425 1.00 75.06 276 PHE A C 1
ATOM 2188 O O . PHE A 1 276 ? 17.271 10.339 -29.001 1.00 75.06 276 PHE A O 1
ATOM 2195 N N . LEU A 1 277 ? 18.679 8.973 -30.102 1.00 70.44 277 LEU A N 1
ATOM 2196 C CA . LEU A 1 277 ? 19.596 10.036 -30.527 1.00 70.44 277 LEU A CA 1
ATOM 2197 C C . LEU A 1 277 ? 18.924 11.018 -31.515 1.00 70.44 277 LEU A C 1
ATOM 2199 O O . LEU A 1 277 ? 17.989 10.638 -32.225 1.00 70.44 277 LEU A O 1
ATOM 2203 N N . PRO A 1 278 ? 19.374 12.288 -31.580 1.00 62.31 278 PRO A N 1
ATOM 2204 C CA . PRO A 1 278 ? 18.810 13.286 -32.486 1.00 62.31 278 PRO A CA 1
ATOM 2205 C C . PRO A 1 278 ? 18.877 12.860 -33.971 1.00 62.31 278 PRO A C 1
ATOM 2207 O O . PRO A 1 278 ? 19.845 12.215 -34.376 1.00 62.31 278 PRO A O 1
ATOM 2210 N N . PRO A 1 279 ? 17.928 13.299 -34.828 1.00 56.41 279 PRO A N 1
ATOM 2211 C CA . PRO A 1 279 ? 17.857 12.907 -36.245 1.00 56.41 279 PRO A CA 1
ATOM 2212 C C . PRO A 1 279 ? 19.104 13.225 -37.085 1.00 56.41 279 PRO A C 1
ATOM 2214 O O . PRO A 1 279 ? 19.285 12.640 -38.143 1.00 56.41 279 PRO A O 1
ATOM 2217 N N . ALA A 1 280 ? 19.963 14.145 -36.633 1.00 50.25 280 ALA A N 1
ATOM 2218 C CA . ALA A 1 280 ? 21.213 14.491 -37.315 1.00 50.25 280 ALA A CA 1
ATOM 2219 C C . ALA A 1 280 ? 22.272 13.368 -37.259 1.00 50.25 280 ALA A C 1
ATOM 2221 O O . ALA A 1 280 ? 23.221 13.390 -38.038 1.00 50.25 280 ALA A O 1
ATOM 2222 N N . GLU A 1 281 ? 22.107 12.392 -36.360 1.00 53.41 281 GLU A N 1
ATOM 2223 C CA . GLU A 1 281 ? 23.044 11.282 -36.135 1.00 53.41 281 GLU A CA 1
ATOM 2224 C C . GLU A 1 281 ? 22.450 9.902 -36.493 1.00 53.41 281 GLU A C 1
ATOM 2226 O O . GLU A 1 281 ? 23.168 8.901 -36.460 1.00 53.41 281 GLU A O 1
ATOM 2231 N N . GLN A 1 282 ? 21.163 9.830 -36.868 1.00 53.53 282 GLN A N 1
ATOM 2232 C CA . GLN A 1 282 ? 20.466 8.586 -37.234 1.00 53.53 282 GLN A CA 1
ATOM 2233 C C . GLN A 1 282 ? 20.378 8.397 -38.759 1.00 53.53 282 GLN A C 1
ATOM 2235 O O . GLN A 1 282 ? 19.975 9.308 -39.476 1.00 53.53 282 GLN A O 1
ATOM 2240 N N . LYS A 1 283 ? 20.725 7.199 -39.259 1.00 56.06 283 LYS A N 1
ATOM 2241 C CA . LYS A 1 283 ? 20.578 6.805 -40.677 1.00 56.06 283 LYS A CA 1
ATOM 2242 C C . LYS A 1 283 ? 19.237 6.099 -40.949 1.00 56.06 283 LYS A C 1
ATOM 2244 O O . LYS A 1 283 ? 18.668 5.455 -40.067 1.00 56.06 283 LYS A O 1
ATOM 2249 N N . ASP A 1 284 ? 18.772 6.187 -42.198 1.00 57.84 284 ASP A N 1
ATOM 2250 C CA . ASP A 1 284 ? 17.415 5.828 -42.655 1.00 57.84 284 ASP A CA 1
ATOM 2251 C C . ASP A 1 284 ? 16.963 4.374 -42.375 1.00 57.84 284 ASP A C 1
ATOM 2253 O O . ASP A 1 284 ? 15.770 4.130 -42.186 1.00 57.84 284 ASP A O 1
ATOM 2257 N N . SER A 1 285 ? 17.876 3.394 -42.315 1.00 57.94 285 SER A N 1
ATOM 2258 C CA . SER A 1 285 ? 17.541 1.969 -42.114 1.00 57.94 285 SER A CA 1
ATOM 2259 C C . SER A 1 285 ? 17.196 1.615 -40.662 1.00 57.94 285 SER A C 1
ATOM 2261 O O . SER A 1 285 ? 16.136 1.040 -40.412 1.00 57.94 285 SER A O 1
ATOM 2263 N N . CYS A 1 286 ? 18.033 2.027 -39.701 1.00 60.12 286 CYS A N 1
ATOM 2264 C CA . CYS A 1 286 ? 17.783 1.848 -38.263 1.00 60.12 286 CYS A CA 1
ATOM 2265 C C . CYS A 1 286 ? 16.515 2.611 -37.825 1.00 60.12 286 CYS A C 1
ATOM 2267 O O . CYS A 1 286 ? 15.708 2.126 -37.023 1.00 60.12 286 CYS A O 1
ATOM 2269 N N . LEU A 1 287 ? 16.275 3.771 -38.450 1.00 66.50 287 LEU A N 1
ATOM 2270 C CA . LEU A 1 287 ? 15.060 4.570 -38.295 1.00 66.50 287 LEU A CA 1
ATOM 2271 C C . LEU A 1 287 ? 13.786 3.786 -38.634 1.00 66.50 287 LEU A C 1
ATOM 2273 O O . LEU A 1 287 ? 12.799 3.928 -37.917 1.00 66.50 287 LEU A O 1
ATOM 2277 N N . HIS A 1 288 ? 13.783 2.926 -39.656 1.00 71.31 288 HIS A N 1
ATOM 2278 C CA . HIS A 1 288 ? 12.584 2.175 -40.040 1.00 71.31 288 HIS A CA 1
ATOM 2279 C C . HIS A 1 288 ? 12.169 1.144 -38.974 1.00 71.31 288 HIS A C 1
ATOM 2281 O O . HIS A 1 288 ? 10.997 1.084 -38.590 1.00 71.31 288 HIS A O 1
ATOM 2287 N N . HIS A 1 289 ? 13.107 0.350 -38.445 1.00 71.50 289 HIS A N 1
ATOM 2288 C CA . HIS A 1 289 ? 12.800 -0.617 -37.382 1.00 71.50 289 HIS A CA 1
ATOM 2289 C C . HIS A 1 289 ? 12.486 0.064 -36.049 1.00 71.50 289 HIS A C 1
ATOM 2291 O O . HIS A 1 289 ? 11.555 -0.360 -35.359 1.00 71.50 289 HIS A O 1
ATOM 2297 N N . ALA A 1 290 ? 13.182 1.154 -35.718 1.00 73.38 290 ALA A N 1
ATOM 2298 C CA . ALA A 1 290 ? 12.876 1.970 -34.548 1.00 73.38 290 ALA A CA 1
ATOM 2299 C C . ALA A 1 290 ? 11.477 2.606 -34.646 1.00 73.38 290 ALA A C 1
ATOM 2301 O O . ALA A 1 290 ? 10.692 2.532 -33.700 1.00 73.38 290 ALA A O 1
ATOM 2302 N N . GLN A 1 291 ? 11.110 3.163 -35.805 1.00 75.69 291 GLN A N 1
ATOM 2303 C CA . GLN A 1 291 ? 9.771 3.704 -36.056 1.00 75.69 291 GLN A CA 1
ATOM 2304 C C . GLN A 1 291 ? 8.703 2.613 -35.993 1.00 75.69 291 GLN A C 1
ATOM 2306 O O . GLN A 1 291 ? 7.661 2.823 -35.376 1.00 75.69 291 GLN A O 1
ATOM 2311 N N . LYS A 1 292 ? 8.962 1.429 -36.557 1.00 80.75 292 LYS A N 1
ATOM 2312 C CA . LYS A 1 292 ? 8.051 0.279 -36.477 1.00 80.75 292 LYS A CA 1
ATOM 2313 C C . LYS A 1 292 ? 7.855 -0.199 -35.036 1.00 80.75 292 LYS A C 1
ATOM 2315 O O . LYS A 1 292 ? 6.724 -0.473 -34.633 1.00 80.75 292 LYS A O 1
ATOM 2320 N N . LEU A 1 293 ? 8.927 -0.263 -34.242 1.00 79.56 293 LEU A N 1
ATOM 2321 C CA . LEU A 1 293 ? 8.862 -0.575 -32.813 1.00 79.56 293 LEU A CA 1
ATOM 2322 C C . LEU A 1 293 ? 8.004 0.463 -32.080 1.00 79.56 293 LEU A C 1
ATOM 2324 O O . LEU A 1 293 ? 7.055 0.095 -31.392 1.00 79.56 293 LEU A O 1
ATOM 2328 N N . LEU A 1 294 ? 8.270 1.754 -32.292 1.00 80.31 294 LEU A N 1
ATOM 2329 C CA . LEU A 1 294 ? 7.505 2.839 -31.678 1.00 80.31 294 LEU A CA 1
ATOM 2330 C C . LEU A 1 294 ? 6.030 2.823 -32.091 1.00 80.31 294 LEU A C 1
ATOM 2332 O O . LEU A 1 294 ? 5.176 3.008 -31.239 1.00 80.31 294 LEU A O 1
ATOM 2336 N N . GLN A 1 295 ? 5.700 2.541 -33.351 1.00 82.75 295 GLN A N 1
ATOM 2337 C CA . GLN A 1 295 ? 4.308 2.424 -33.804 1.00 82.75 295 GLN A CA 1
ATOM 2338 C C . GLN A 1 295 ? 3.571 1.226 -33.187 1.00 82.75 295 GLN A C 1
ATOM 2340 O O . GLN A 1 295 ? 2.352 1.275 -33.034 1.00 82.75 295 GLN A O 1
ATOM 2345 N N . THR A 1 296 ? 4.293 0.159 -32.833 1.00 84.94 296 THR A N 1
ATOM 2346 C CA . THR A 1 296 ? 3.702 -1.059 -32.256 1.00 84.94 296 THR A CA 1
ATOM 2347 C C . THR A 1 296 ? 3.469 -0.933 -30.746 1.00 84.94 296 THR A C 1
ATOM 2349 O O . THR A 1 296 ? 2.543 -1.540 -30.208 1.00 84.94 296 THR A O 1
ATOM 2352 N N . LEU A 1 297 ? 4.307 -0.157 -30.056 1.00 84.75 297 LEU A N 1
ATOM 2353 C CA . LEU A 1 297 ? 4.230 0.055 -28.611 1.00 84.75 297 LEU A CA 1
ATOM 2354 C C . LEU A 1 297 ? 3.056 0.965 -28.238 1.00 84.75 297 LEU A C 1
ATOM 2356 O O . LEU A 1 297 ? 2.826 2.001 -28.869 1.00 84.75 297 LEU A O 1
ATOM 2360 N N . ALA A 1 298 ? 2.362 0.641 -27.147 1.00 86.19 298 ALA A N 1
ATOM 2361 C CA . ALA A 1 298 ? 1.385 1.553 -26.565 1.00 86.19 298 ALA A CA 1
ATOM 2362 C C . ALA A 1 298 ? 2.069 2.853 -26.101 1.00 86.19 298 ALA A C 1
ATOM 2364 O O . ALA A 1 298 ? 3.240 2.854 -25.720 1.00 86.19 298 ALA A O 1
ATOM 2365 N N . LYS A 1 299 ? 1.329 3.973 -26.067 1.00 82.75 299 LYS A N 1
ATOM 2366 C CA . LYS A 1 299 ? 1.875 5.286 -25.657 1.00 82.75 299 LYS A CA 1
ATOM 2367 C C . LYS A 1 299 ? 2.594 5.240 -24.301 1.00 82.75 299 LYS A C 1
ATOM 2369 O O . LYS A 1 299 ? 3.621 5.891 -24.136 1.00 82.75 299 LYS A O 1
ATOM 2374 N N . GLN A 1 300 ? 2.070 4.450 -23.363 1.00 79.94 300 GLN A N 1
ATOM 2375 C CA . GLN A 1 300 ? 2.662 4.268 -22.040 1.00 79.94 300 GLN A CA 1
ATOM 2376 C C . GLN A 1 300 ? 3.989 3.501 -22.104 1.00 79.94 300 GLN A C 1
ATOM 2378 O O . GLN A 1 300 ? 4.982 3.948 -21.542 1.00 79.94 300 GLN A O 1
ATOM 2383 N N . GLU A 1 301 ? 4.038 2.399 -22.856 1.00 83.94 301 GLU A N 1
ATOM 2384 C CA . GLU A 1 301 ? 5.261 1.610 -23.049 1.00 83.94 301 GLU A CA 1
ATOM 2385 C C . GLU A 1 301 ? 6.359 2.451 -23.719 1.00 83.94 301 GLU A C 1
ATOM 2387 O O . GLU A 1 301 ? 7.516 2.412 -23.303 1.00 83.94 301 GLU A O 1
ATOM 2392 N N . GLN A 1 302 ? 5.990 3.285 -24.700 1.00 85.06 302 GLN A N 1
ATOM 2393 C CA . GLN A 1 302 ? 6.915 4.233 -25.324 1.00 85.06 302 GLN A CA 1
ATOM 2394 C C . GLN A 1 302 ? 7.479 5.235 -24.312 1.00 85.06 302 GLN A C 1
ATOM 2396 O O . GLN A 1 302 ? 8.677 5.514 -24.336 1.00 85.06 302 GLN A O 1
ATOM 2401 N N . ALA A 1 303 ? 6.637 5.792 -23.436 1.00 83.56 303 ALA A N 1
ATOM 2402 C CA . ALA A 1 303 ? 7.074 6.735 -22.410 1.00 83.56 303 ALA A CA 1
ATOM 2403 C C . ALA A 1 303 ? 8.037 6.072 -21.413 1.00 83.56 303 ALA A C 1
ATOM 2405 O O . ALA A 1 303 ? 9.075 6.650 -21.091 1.00 83.56 303 ALA A O 1
ATOM 2406 N N . SER A 1 304 ? 7.747 4.841 -20.985 1.00 83.69 304 SER A N 1
ATOM 2407 C CA . SER A 1 304 ? 8.613 4.078 -20.081 1.00 83.69 304 SER A CA 1
ATOM 2408 C C . SER A 1 304 ? 9.965 3.738 -20.713 1.00 83.69 304 SER A C 1
ATOM 2410 O O . SER A 1 304 ? 10.997 3.923 -20.073 1.00 83.69 304 SER A O 1
ATOM 2412 N N . ILE A 1 305 ? 9.986 3.303 -21.977 1.00 86.56 305 ILE A N 1
ATOM 2413 C CA . ILE A 1 305 ? 11.231 2.991 -22.696 1.00 86.56 305 ILE A CA 1
ATOM 2414 C C . ILE A 1 305 ? 12.067 4.262 -22.927 1.00 86.56 305 ILE A C 1
ATOM 2416 O O . ILE A 1 305 ? 13.278 4.245 -22.708 1.00 86.56 305 ILE A O 1
ATOM 2420 N N . LYS A 1 306 ? 11.431 5.388 -23.281 1.00 86.00 306 LYS A N 1
ATOM 2421 C CA . LYS A 1 306 ? 12.103 6.698 -23.380 1.00 86.00 306 LYS A CA 1
ATOM 2422 C C . LYS A 1 306 ? 12.683 7.150 -22.043 1.00 86.00 306 LYS A C 1
ATOM 2424 O O . LYS A 1 306 ? 13.805 7.640 -21.999 1.00 86.00 306 LYS A O 1
ATOM 2429 N N . SER A 1 307 ? 11.946 6.967 -20.948 1.00 86.94 307 SER A N 1
ATOM 2430 C CA . SER A 1 307 ? 12.456 7.264 -19.607 1.00 86.94 307 SER A CA 1
ATOM 2431 C C . SER A 1 307 ? 13.666 6.392 -19.272 1.00 86.94 307 SER A C 1
ATOM 2433 O O . SER A 1 307 ? 14.647 6.899 -18.730 1.00 86.94 307 SER A O 1
ATOM 2435 N N . TRP A 1 308 ? 13.634 5.101 -19.626 1.00 89.25 308 TRP A N 1
ATOM 2436 C CA . TRP A 1 308 ? 14.754 4.200 -19.356 1.00 89.25 308 TRP A CA 1
ATOM 2437 C C . TRP A 1 308 ? 16.032 4.610 -20.101 1.00 89.25 308 TRP A C 1
ATOM 2439 O O . TRP A 1 308 ? 17.127 4.576 -19.542 1.00 89.25 308 TRP A O 1
ATOM 2449 N N . ALA A 1 309 ? 15.897 5.090 -21.337 1.00 86.44 309 ALA A N 1
ATOM 2450 C CA . ALA A 1 309 ? 17.025 5.557 -22.139 1.00 86.44 309 ALA A CA 1
ATOM 2451 C C . ALA A 1 309 ? 17.860 6.666 -21.463 1.00 86.44 309 ALA A C 1
ATOM 2453 O O . ALA A 1 309 ? 19.033 6.827 -21.797 1.00 86.44 309 ALA A O 1
ATOM 2454 N N . HIS A 1 310 ? 17.291 7.410 -20.508 1.00 85.81 310 HIS A N 1
ATOM 2455 C CA . HIS A 1 310 ? 17.974 8.502 -19.802 1.00 85.81 310 HIS A CA 1
ATOM 2456 C C . HIS A 1 310 ? 18.196 8.242 -18.307 1.00 85.81 310 HIS A C 1
ATOM 2458 O O . HIS A 1 310 ? 19.082 8.841 -17.703 1.00 85.81 310 HIS A O 1
ATOM 2464 N N . SER A 1 311 ? 17.417 7.352 -17.695 1.00 85.44 311 SER A N 1
ATOM 2465 C CA . SER A 1 311 ? 17.487 7.044 -16.263 1.00 85.44 311 SER A CA 1
ATOM 2466 C C . SER A 1 311 ? 17.191 5.567 -16.016 1.00 85.44 311 SER A C 1
ATOM 2468 O O . SER A 1 311 ? 16.371 5.013 -16.739 1.00 85.44 311 SER A O 1
ATOM 2470 N N . PRO A 1 312 ? 17.791 4.908 -15.010 1.00 84.44 312 PRO A N 1
ATOM 2471 C CA . PRO A 1 312 ? 17.450 3.524 -14.681 1.00 84.44 312 PRO A CA 1
ATOM 2472 C C . PRO A 1 312 ? 15.945 3.363 -14.389 1.00 84.44 312 PRO A C 1
ATOM 2474 O O . PRO A 1 312 ? 15.303 4.311 -13.928 1.00 84.44 312 PRO A O 1
ATOM 2477 N N . PRO A 1 313 ? 15.364 2.178 -14.650 1.00 86.62 313 PRO A N 1
ATOM 2478 C CA . PRO A 1 313 ? 13.943 1.952 -14.433 1.00 86.62 313 PRO A CA 1
ATOM 2479 C C . PRO A 1 313 ? 13.646 1.971 -12.931 1.00 86.62 313 PRO A C 1
ATOM 2481 O O . PRO A 1 313 ? 14.469 1.541 -12.126 1.00 86.62 313 PRO A O 1
ATOM 2484 N N . SER A 1 314 ? 12.462 2.440 -12.543 1.00 86.62 314 SER A N 1
ATOM 2485 C CA . SER A 1 314 ? 12.006 2.346 -11.155 1.00 86.62 314 SER A CA 1
ATOM 2486 C C . SER A 1 314 ? 11.631 0.903 -10.792 1.00 86.62 314 SER A C 1
ATOM 2488 O O . SER A 1 314 ? 11.274 0.106 -11.663 1.00 86.62 314 SER A O 1
ATOM 2490 N N . TRP A 1 315 ? 11.653 0.566 -9.498 1.00 89.12 315 TRP A N 1
ATOM 2491 C CA . TRP A 1 315 ? 11.335 -0.784 -9.006 1.00 89.12 315 TRP A CA 1
ATOM 2492 C C . TRP A 1 315 ? 9.945 -1.273 -9.458 1.00 89.12 315 TRP A C 1
ATOM 2494 O O . TRP A 1 315 ? 9.790 -2.418 -9.879 1.00 89.12 315 TRP A O 1
ATOM 2504 N N . ASN A 1 316 ? 8.945 -0.387 -9.436 1.00 86.31 316 ASN A N 1
ATOM 2505 C CA . ASN A 1 316 ? 7.569 -0.665 -9.854 1.00 86.31 316 ASN A CA 1
ATOM 2506 C C . ASN A 1 316 ? 7.389 -0.669 -11.383 1.00 86.31 316 ASN A C 1
ATOM 2508 O O . ASN A 1 316 ? 6.437 -1.256 -11.891 1.00 86.31 316 ASN A O 1
ATOM 2512 N N . GLY A 1 317 ? 8.301 -0.032 -12.124 1.00 87.88 317 GLY A N 1
ATOM 2513 C CA . GLY A 1 317 ? 8.296 0.011 -13.587 1.00 87.88 317 GLY A CA 1
ATOM 2514 C C . GLY A 1 317 ? 9.088 -1.122 -14.242 1.00 87.88 317 GLY A C 1
ATOM 2515 O O . GLY A 1 317 ? 8.889 -1.398 -15.425 1.00 87.88 317 GLY A O 1
ATOM 2516 N N . LEU A 1 318 ? 9.960 -1.801 -13.491 1.00 92.06 318 LEU A N 1
ATOM 2517 C CA . LEU A 1 318 ? 10.890 -2.792 -14.029 1.00 92.06 318 LEU A CA 1
ATOM 2518 C C . LEU A 1 318 ? 10.174 -3.968 -14.706 1.00 92.06 318 LEU A C 1
ATOM 2520 O O . LEU A 1 318 ? 10.454 -4.265 -15.864 1.00 92.06 318 LEU A O 1
ATOM 2524 N N . TYR A 1 319 ? 9.234 -4.630 -14.026 1.00 94.38 319 TYR A N 1
ATOM 2525 C CA . TYR A 1 319 ? 8.551 -5.797 -14.599 1.00 94.38 319 TYR A CA 1
ATOM 2526 C C . TYR A 1 319 ? 7.738 -5.476 -15.865 1.00 94.38 319 TYR A C 1
ATOM 2528 O O . TYR A 1 319 ? 7.955 -6.155 -16.873 1.00 94.38 319 TYR A O 1
ATOM 2536 N N . PRO A 1 320 ? 6.850 -4.458 -15.880 1.00 91.31 320 PRO A N 1
ATOM 2537 C CA . PRO A 1 320 ? 6.113 -4.096 -17.092 1.00 91.31 320 PRO A CA 1
ATOM 2538 C C . PRO A 1 320 ? 7.041 -3.785 -18.267 1.00 91.31 320 PRO A C 1
ATOM 2540 O O . PRO A 1 320 ? 6.797 -4.227 -19.390 1.00 91.31 320 PRO A O 1
ATOM 2543 N N . LEU A 1 321 ? 8.142 -3.082 -17.993 1.00 91.75 321 LEU A N 1
ATOM 2544 C CA . LEU A 1 321 ? 9.117 -2.695 -18.998 1.00 91.75 321 LEU A CA 1
ATOM 2545 C C . LEU A 1 321 ? 9.841 -3.916 -19.586 1.00 91.75 321 LEU A C 1
ATOM 2547 O O . LEU A 1 321 ? 9.898 -4.071 -20.807 1.00 91.75 321 LEU A O 1
ATOM 2551 N N . LEU A 1 322 ? 10.330 -4.826 -18.739 1.00 94.12 322 LEU A N 1
ATOM 2552 C CA . LEU A 1 322 ? 10.975 -6.058 -19.197 1.00 94.12 322 LEU A CA 1
ATOM 2553 C C . LEU A 1 322 ? 9.987 -6.971 -19.938 1.00 94.12 322 LEU A C 1
ATOM 2555 O O . LEU A 1 322 ? 10.335 -7.553 -20.965 1.00 94.12 322 LEU A O 1
ATOM 2559 N N . SER A 1 323 ? 8.738 -7.057 -19.474 1.00 93.75 323 SER A N 1
ATOM 2560 C CA . SER A 1 323 ? 7.679 -7.811 -20.152 1.00 93.75 323 SER A CA 1
ATOM 2561 C C . SER A 1 323 ? 7.388 -7.249 -21.548 1.00 93.75 323 SER A C 1
ATOM 2563 O O . SER A 1 323 ? 7.207 -8.023 -22.491 1.00 93.75 323 SER A O 1
ATOM 2565 N N . SER A 1 324 ? 7.356 -5.921 -21.701 1.00 91.69 324 SER A N 1
ATOM 2566 C CA . SER A 1 324 ? 7.167 -5.263 -23.000 1.00 91.69 324 SER A CA 1
ATOM 2567 C C . SER A 1 324 ? 8.343 -5.553 -23.942 1.00 91.69 324 SER A C 1
ATOM 2569 O O . SER A 1 324 ? 8.161 -5.936 -25.097 1.00 91.69 324 SER A O 1
ATOM 2571 N N . ILE A 1 325 ? 9.570 -5.507 -23.429 1.00 90.94 325 ILE A N 1
ATOM 2572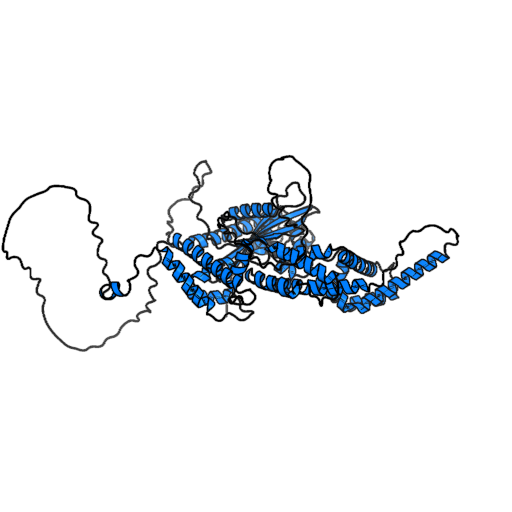 C CA . ILE A 1 325 ? 10.778 -5.782 -24.218 1.00 90.94 325 ILE A CA 1
ATOM 2573 C C . ILE A 1 325 ? 10.854 -7.234 -24.682 1.00 90.94 325 ILE A C 1
ATOM 2575 O O . ILE A 1 325 ? 11.186 -7.484 -25.839 1.00 90.94 325 ILE A O 1
ATOM 2579 N N . ILE A 1 326 ? 10.482 -8.197 -23.835 1.00 92.12 326 ILE A N 1
ATOM 2580 C CA . ILE A 1 326 ? 10.382 -9.609 -24.236 1.00 92.12 326 ILE A CA 1
ATOM 2581 C C . ILE A 1 326 ? 9.328 -9.789 -25.335 1.00 92.12 326 ILE A C 1
ATOM 2583 O O . ILE A 1 326 ? 9.572 -10.499 -26.311 1.00 92.12 326 ILE A O 1
ATOM 2587 N N . LYS A 1 327 ? 8.171 -9.126 -25.218 1.00 91.62 327 LYS A N 1
ATOM 2588 C CA . LYS A 1 327 ? 7.107 -9.175 -26.234 1.00 91.62 327 LYS A CA 1
ATOM 2589 C C . LYS A 1 327 ? 7.591 -8.671 -27.600 1.00 91.62 327 LYS A C 1
ATOM 2591 O O . LYS A 1 327 ? 7.175 -9.206 -28.625 1.00 91.62 327 LYS A O 1
ATOM 2596 N N . HIS A 1 328 ? 8.493 -7.689 -27.617 1.00 89.94 328 HIS A N 1
ATOM 2597 C CA . HIS A 1 328 ? 9.062 -7.093 -28.830 1.00 89.94 328 HIS A CA 1
ATOM 2598 C C . HIS A 1 328 ? 10.491 -7.573 -29.152 1.00 89.94 328 HIS A C 1
ATOM 2600 O O . HIS A 1 328 ? 11.203 -6.934 -29.928 1.00 89.94 328 HIS A O 1
ATOM 2606 N N . LYS A 1 329 ? 10.900 -8.728 -28.607 1.00 90.00 329 LYS A N 1
ATOM 2607 C CA . LYS A 1 329 ? 12.264 -9.274 -28.703 1.00 90.00 329 LYS A CA 1
ATOM 2608 C C . LYS A 1 329 ? 12.815 -9.353 -30.128 1.00 90.00 329 LYS A C 1
ATOM 2610 O O . LYS A 1 329 ? 13.965 -8.988 -30.337 1.00 90.00 329 LYS A O 1
ATOM 2615 N N . SER A 1 330 ? 12.024 -9.805 -31.104 1.00 87.56 330 SER A N 1
ATOM 2616 C CA . SER A 1 330 ? 12.484 -9.940 -32.497 1.00 87.56 330 SER A CA 1
ATOM 2617 C C . SER A 1 330 ? 12.872 -8.595 -33.114 1.00 87.56 330 SER A C 1
ATOM 2619 O O . SER A 1 330 ? 13.984 -8.463 -33.610 1.00 87.56 330 SER A O 1
ATOM 2621 N N . LEU A 1 331 ? 12.004 -7.586 -32.989 1.00 85.25 331 LEU A N 1
ATOM 2622 C CA . LEU A 1 331 ? 12.258 -6.232 -33.492 1.00 85.25 331 LEU A CA 1
ATOM 2623 C C . LEU A 1 331 ? 13.482 -5.604 -32.820 1.00 85.25 331 LEU A C 1
ATOM 2625 O O . LEU A 1 331 ? 14.295 -4.973 -33.485 1.00 85.25 331 LEU A O 1
ATOM 2629 N N . ILE A 1 332 ? 13.637 -5.804 -31.509 1.00 86.50 332 ILE A N 1
ATOM 2630 C CA . ILE A 1 332 ? 14.794 -5.295 -30.764 1.00 86.50 332 ILE A CA 1
ATOM 2631 C C . ILE A 1 332 ? 16.078 -6.006 -31.217 1.00 86.50 332 ILE A C 1
ATOM 2633 O O . ILE A 1 332 ? 17.103 -5.357 -31.397 1.00 86.50 332 ILE A O 1
ATOM 2637 N N . CYS A 1 333 ? 16.037 -7.319 -31.462 1.00 86.12 333 CYS A N 1
ATOM 2638 C CA . CYS A 1 333 ? 17.167 -8.058 -32.028 1.00 86.12 333 CYS A CA 1
ATOM 2639 C C . CYS A 1 333 ? 17.554 -7.580 -33.434 1.00 86.12 333 CYS A C 1
ATOM 2641 O O . CYS A 1 333 ? 18.749 -7.498 -33.717 1.00 86.12 333 CYS A O 1
ATOM 2643 N N . ASP A 1 334 ? 16.579 -7.265 -34.290 1.00 83.25 334 ASP A N 1
ATOM 2644 C CA . ASP A 1 334 ? 16.837 -6.719 -35.627 1.00 83.25 334 ASP A CA 1
ATOM 2645 C C . ASP A 1 334 ? 17.542 -5.357 -35.534 1.00 83.25 334 ASP A C 1
ATOM 2647 O O . ASP A 1 334 ? 18.569 -5.162 -36.179 1.00 83.25 334 ASP A O 1
ATOM 2651 N N . ILE A 1 335 ? 17.079 -4.477 -34.637 1.00 82.31 335 ILE A N 1
ATOM 2652 C CA . ILE A 1 335 ? 17.714 -3.181 -34.351 1.00 82.31 335 ILE A CA 1
ATOM 2653 C C . ILE A 1 335 ? 19.163 -3.357 -33.871 1.00 82.31 335 ILE A C 1
ATOM 2655 O O . ILE A 1 335 ? 20.071 -2.706 -34.381 1.00 82.31 335 ILE A O 1
ATOM 2659 N N . ILE A 1 336 ? 19.406 -4.250 -32.904 1.00 83.00 336 ILE A N 1
ATOM 2660 C CA . ILE A 1 336 ? 20.759 -4.494 -32.373 1.00 83.00 336 ILE A CA 1
ATOM 2661 C C . ILE A 1 336 ? 21.699 -4.991 -33.479 1.00 83.00 336 ILE A C 1
ATOM 2663 O O . ILE A 1 336 ? 22.866 -4.602 -33.516 1.00 83.00 336 ILE A O 1
ATOM 2667 N N . ARG A 1 337 ? 21.210 -5.861 -34.374 1.00 82.75 337 ARG A N 1
ATOM 2668 C CA . ARG A 1 337 ? 21.999 -6.366 -35.504 1.00 82.75 337 ARG A CA 1
ATOM 2669 C C . ARG A 1 337 ? 22.399 -5.226 -36.442 1.00 82.75 337 ARG A C 1
ATOM 2671 O O . ARG A 1 337 ? 23.575 -5.126 -36.771 1.00 82.75 337 ARG A O 1
ATOM 2678 N N . GLU A 1 338 ? 21.460 -4.354 -36.801 1.00 77.69 338 GLU A N 1
ATOM 2679 C CA . GLU A 1 338 ? 21.721 -3.198 -37.669 1.00 77.69 338 GLU A CA 1
ATOM 2680 C C . GLU A 1 338 ? 22.730 -2.228 -37.047 1.00 77.69 338 GLU A C 1
ATOM 2682 O O . GLU A 1 338 ? 23.700 -1.846 -37.697 1.00 77.69 338 GLU A O 1
ATOM 2687 N N . MET A 1 339 ? 22.571 -1.904 -35.760 1.00 73.94 339 MET A N 1
ATOM 2688 C CA . MET A 1 339 ? 23.516 -1.043 -35.043 1.00 73.94 339 MET A CA 1
ATOM 2689 C C . MET A 1 339 ? 24.939 -1.623 -35.022 1.00 73.94 339 MET A C 1
ATOM 2691 O O . MET A 1 339 ? 25.911 -0.888 -35.170 1.00 73.94 339 MET A O 1
ATOM 2695 N N . ASN A 1 340 ? 25.076 -2.942 -34.865 1.00 75.50 340 ASN A N 1
ATOM 2696 C CA . ASN A 1 340 ? 26.379 -3.608 -34.860 1.00 75.50 340 ASN A CA 1
ATOM 2697 C C . ASN A 1 340 ? 27.051 -3.629 -36.230 1.00 75.50 340 ASN A C 1
ATOM 2699 O O . ASN A 1 340 ? 28.254 -3.385 -36.322 1.00 75.50 340 ASN A O 1
ATOM 2703 N N . GLU A 1 341 ? 26.288 -3.910 -37.286 1.00 72.94 341 GLU A N 1
ATOM 2704 C CA . GLU A 1 341 ? 26.784 -3.855 -38.664 1.00 72.94 341 GLU A CA 1
ATOM 2705 C C . GLU A 1 341 ? 27.280 -2.445 -39.030 1.00 72.94 341 GLU A C 1
ATOM 2707 O O . GLU A 1 341 ? 28.226 -2.302 -39.803 1.00 72.94 341 GLU A O 1
ATOM 2712 N N . GLU A 1 342 ? 26.686 -1.396 -38.457 1.00 65.06 342 GLU A N 1
ATOM 2713 C CA . GLU A 1 342 ? 27.115 -0.008 -38.653 1.00 65.06 342 GLU A CA 1
ATOM 2714 C C . GLU A 1 342 ? 28.388 0.361 -37.880 1.00 65.06 342 GLU A C 1
ATOM 2716 O O . GLU A 1 342 ? 29.239 1.069 -38.425 1.00 65.06 342 GLU A O 1
ATOM 2721 N N . THR A 1 343 ? 28.549 -0.117 -36.642 1.00 63.94 343 THR A N 1
ATOM 2722 C CA . THR A 1 343 ? 29.789 0.084 -35.871 1.00 63.94 343 THR A CA 1
ATOM 2723 C C . THR A 1 343 ? 30.981 -0.564 -36.576 1.00 63.94 343 THR A C 1
ATOM 2725 O O . THR A 1 343 ? 32.027 0.066 -36.702 1.00 63.94 343 THR A O 1
ATOM 2728 N N . LEU A 1 344 ? 30.793 -1.771 -37.123 1.00 64.50 344 LEU A N 1
ATOM 2729 C CA . LEU A 1 344 ? 31.811 -2.484 -37.904 1.00 64.50 344 LEU A CA 1
ATOM 2730 C C . LEU A 1 344 ? 32.219 -1.711 -39.169 1.00 64.50 344 LEU A C 1
ATOM 2732 O O . LEU A 1 344 ? 33.407 -1.528 -39.415 1.00 64.50 344 LEU A O 1
ATOM 2736 N N . LYS A 1 345 ? 31.252 -1.171 -39.926 1.00 63.69 345 LYS A N 1
ATOM 2737 C CA . LYS A 1 345 ? 31.536 -0.360 -41.128 1.00 63.69 345 LYS A CA 1
ATOM 2738 C C . LYS A 1 345 ? 32.314 0.924 -40.810 1.00 63.69 345 LYS A C 1
ATOM 2740 O O . LYS A 1 345 ? 33.215 1.290 -41.556 1.00 63.69 345 LYS A O 1
ATOM 2745 N N . LYS A 1 346 ? 31.998 1.602 -39.698 1.00 61.84 346 LYS A N 1
ATOM 2746 C CA . LYS A 1 346 ? 32.732 2.806 -39.257 1.00 61.84 346 LYS A CA 1
ATOM 2747 C C . LYS A 1 346 ? 34.161 2.493 -38.806 1.00 61.84 346 LYS A C 1
ATOM 2749 O O . LYS A 1 346 ? 35.051 3.308 -39.038 1.00 61.84 346 LYS A O 1
ATOM 2754 N N . GLU A 1 347 ? 34.384 1.348 -38.162 1.00 59.12 347 GLU A N 1
ATOM 2755 C CA . GLU A 1 347 ? 35.725 0.901 -37.762 1.00 59.12 347 GLU A CA 1
ATOM 2756 C C . GLU A 1 347 ? 36.578 0.520 -38.991 1.00 59.12 347 GLU A C 1
ATOM 2758 O O . GLU A 1 347 ? 37.755 0.875 -39.042 1.00 59.12 347 GLU A O 1
ATOM 2763 N N . GLU A 1 348 ? 35.993 -0.103 -40.020 1.00 58.47 348 GLU A N 1
ATOM 2764 C CA . GLU A 1 348 ? 36.678 -0.420 -41.286 1.00 58.47 348 GLU A CA 1
ATOM 2765 C C . GLU A 1 348 ? 37.044 0.844 -42.092 1.00 58.47 348 GLU A C 1
ATOM 2767 O O . GLU A 1 348 ? 38.197 0.998 -42.497 1.00 58.47 348 GLU A O 1
ATOM 2772 N N . GLU A 1 349 ? 36.126 1.807 -42.239 1.00 55.28 349 GLU A N 1
ATOM 2773 C CA . GLU A 1 349 ? 36.395 3.087 -42.925 1.00 55.28 349 GLU A CA 1
ATOM 2774 C C . GLU A 1 349 ? 37.448 3.945 -42.190 1.00 55.28 349 GLU A C 1
ATOM 2776 O O . GLU A 1 349 ? 38.278 4.605 -42.820 1.00 55.28 349 GLU A O 1
ATOM 2781 N N . ALA A 1 350 ? 37.466 3.915 -40.851 1.00 56.78 350 ALA A N 1
ATOM 2782 C CA . ALA A 1 350 ? 38.481 4.601 -40.046 1.00 56.78 350 ALA A CA 1
ATOM 2783 C C . ALA A 1 350 ? 39.865 3.929 -40.132 1.00 56.78 350 ALA A C 1
ATOM 2785 O O . ALA A 1 350 ? 40.890 4.602 -39.989 1.00 56.78 350 ALA A O 1
ATOM 2786 N N . SER A 1 351 ? 39.899 2.618 -40.388 1.00 54.94 351 SER A N 1
ATOM 2787 C CA . SER A 1 351 ? 41.129 1.838 -40.565 1.00 54.94 351 SER A CA 1
ATOM 2788 C C . SER A 1 351 ? 41.783 2.090 -41.928 1.00 54.94 351 SER A C 1
ATOM 2790 O O . SER A 1 351 ? 43.008 2.145 -42.016 1.00 54.94 351 SER A O 1
ATOM 2792 N N . GLU A 1 352 ? 40.991 2.301 -42.985 1.00 53.31 352 GLU A N 1
ATOM 2793 C CA . GLU A 1 352 ? 41.513 2.611 -44.327 1.00 53.31 352 GLU A CA 1
ATOM 2794 C C . GLU A 1 352 ? 41.993 4.066 -44.481 1.00 53.31 352 GLU A C 1
ATOM 2796 O O . GLU A 1 352 ? 42.862 4.349 -45.307 1.00 53.31 352 GLU A O 1
ATOM 2801 N N . ALA A 1 353 ? 41.498 4.995 -43.656 1.00 50.50 353 ALA A N 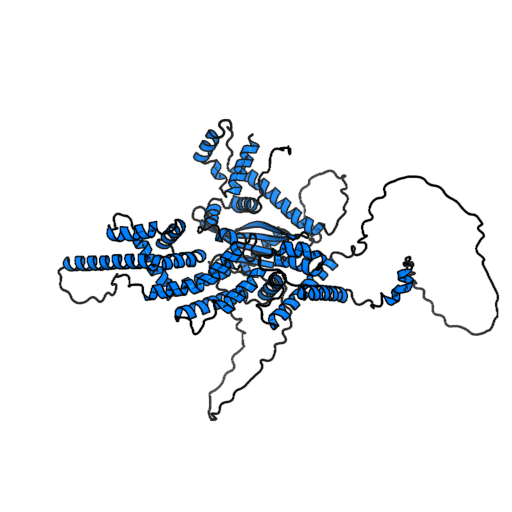1
ATOM 2802 C CA . ALA A 1 353 ? 41.915 6.400 -43.682 1.00 50.50 353 ALA A CA 1
ATOM 2803 C C . ALA A 1 353 ? 43.257 6.682 -42.967 1.00 50.50 353 ALA A C 1
ATOM 2805 O O . ALA A 1 353 ? 43.822 7.765 -43.131 1.00 50.50 353 ALA A O 1
ATOM 2806 N N . SER A 1 354 ? 43.793 5.731 -42.190 1.00 46.72 354 SER A N 1
ATOM 2807 C CA . SER A 1 354 ? 45.029 5.898 -41.410 1.00 46.72 354 SER A CA 1
ATOM 2808 C C . SER A 1 354 ? 46.093 4.871 -41.810 1.00 46.72 354 SER A C 1
ATOM 2810 O O . SER A 1 354 ? 46.369 3.898 -41.111 1.00 46.72 354 SER A O 1
ATOM 2812 N N . GLY A 1 355 ? 46.720 5.091 -42.967 1.00 44.62 355 GLY A N 1
ATOM 2813 C CA . GLY A 1 355 ? 47.898 4.340 -43.399 1.00 44.62 355 GLY A CA 1
ATOM 2814 C C . GLY A 1 355 ? 49.143 4.715 -42.588 1.00 44.62 355 GLY A C 1
ATOM 2815 O O . GLY A 1 355 ? 49.892 5.606 -42.980 1.00 44.62 355 GLY A O 1
ATOM 2816 N N . SER A 1 356 ? 49.391 4.033 -41.469 1.00 40.03 356 SER A N 1
ATOM 2817 C CA . SER A 1 356 ? 50.686 4.059 -40.775 1.00 40.03 356 SER A CA 1
ATOM 2818 C C . SER A 1 356 ? 50.914 2.767 -39.986 1.00 40.03 356 SER A C 1
ATOM 2820 O O . SER A 1 356 ? 50.149 2.418 -39.089 1.00 40.03 356 SER A O 1
ATOM 2822 N N . TYR A 1 357 ? 51.981 2.045 -40.337 1.00 41.06 357 TYR A N 1
ATOM 2823 C CA . TYR A 1 357 ? 52.405 0.808 -39.686 1.00 41.06 357 TYR A CA 1
ATOM 2824 C C . TYR A 1 357 ? 53.042 1.095 -38.320 1.00 41.06 357 TYR A C 1
ATOM 2826 O O . TYR A 1 357 ? 54.145 1.630 -38.259 1.00 41.06 357 TYR A O 1
ATOM 2834 N N . HIS A 1 358 ? 52.419 0.635 -37.233 1.00 34.75 358 HIS A N 1
ATOM 2835 C CA . HIS A 1 358 ? 53.132 0.302 -35.996 1.00 34.75 358 HIS A CA 1
ATOM 2836 C C . HIS A 1 358 ? 52.430 -0.848 -35.253 1.00 34.75 358 HIS A C 1
ATOM 2838 O O . HIS A 1 358 ? 51.260 -0.712 -34.894 1.00 34.75 358 HIS A O 1
ATOM 2844 N N . PRO A 1 359 ? 53.115 -1.975 -34.975 1.00 45.16 359 PRO A N 1
ATOM 2845 C CA . PRO A 1 359 ? 52.585 -3.011 -34.107 1.00 45.16 359 PRO A CA 1
ATOM 2846 C C . PRO A 1 359 ? 52.979 -2.682 -32.663 1.00 45.16 359 PRO A C 1
ATOM 2848 O O . PRO A 1 359 ? 54.166 -2.604 -32.357 1.00 45.16 359 PRO A O 1
ATOM 2851 N N . ASN A 1 360 ? 51.974 -2.444 -31.816 1.00 39.53 360 ASN A N 1
ATOM 2852 C CA . ASN A 1 360 ? 51.935 -2.643 -30.357 1.00 39.53 360 ASN A CA 1
ATOM 2853 C C . ASN A 1 360 ? 51.099 -1.549 -29.686 1.00 39.53 360 ASN A C 1
ATOM 2855 O O . ASN A 1 360 ? 51.608 -0.504 -29.289 1.00 39.53 360 ASN A O 1
ATOM 2859 N N . SER A 1 361 ? 49.815 -1.832 -29.486 1.00 30.84 361 SER A N 1
ATOM 2860 C CA . SER A 1 361 ? 49.063 -1.351 -28.325 1.00 30.84 361 SER A CA 1
ATOM 2861 C C . SER A 1 361 ? 47.854 -2.252 -28.119 1.00 30.84 361 SER A C 1
ATOM 2863 O O . SER A 1 361 ? 46.862 -2.195 -28.835 1.00 30.84 361 SER A O 1
ATOM 2865 N N . THR A 1 362 ? 47.971 -3.133 -27.133 1.00 36.56 362 THR A N 1
ATOM 2866 C CA . THR A 1 362 ? 46.854 -3.846 -26.522 1.00 36.56 362 THR A CA 1
ATOM 2867 C C . THR A 1 362 ? 45.977 -2.838 -25.780 1.00 36.56 362 THR A C 1
ATOM 2869 O O . THR A 1 362 ? 46.228 -2.536 -24.615 1.00 36.56 362 THR A O 1
ATOM 2872 N N . SER A 1 363 ? 44.949 -2.317 -26.444 1.00 33.88 363 SER A N 1
ATOM 2873 C CA . SER A 1 363 ? 43.831 -1.622 -25.802 1.00 33.88 363 SER A CA 1
ATOM 2874 C C . SER A 1 363 ? 42.531 -2.314 -26.203 1.00 33.88 363 SER A C 1
ATOM 2876 O O . SER A 1 363 ? 41.946 -2.038 -27.247 1.00 33.88 363 SER A O 1
ATOM 2878 N N . ASN A 1 364 ? 42.104 -3.260 -25.365 1.00 36.94 364 ASN A N 1
ATOM 2879 C CA . ASN A 1 364 ? 40.798 -3.905 -25.445 1.00 36.94 364 ASN A CA 1
ATOM 2880 C C . ASN A 1 364 ? 39.694 -2.900 -25.086 1.00 36.94 364 ASN A C 1
ATOM 2882 O O . ASN A 1 364 ? 39.302 -2.810 -23.927 1.00 36.94 364 ASN A O 1
ATOM 2886 N N . THR A 1 365 ? 39.162 -2.197 -26.079 1.00 37.47 365 THR A N 1
ATOM 2887 C CA . THR A 1 365 ? 37.802 -1.637 -26.049 1.00 37.47 365 THR A CA 1
ATOM 2888 C C . THR A 1 365 ? 37.229 -1.696 -27.460 1.00 37.47 365 THR A C 1
ATOM 2890 O O . THR A 1 365 ? 37.127 -0.680 -28.139 1.00 37.47 365 THR A O 1
ATOM 2893 N N . SER A 1 366 ? 36.899 -2.901 -27.927 1.00 37.47 366 SER A N 1
ATOM 2894 C CA . SER A 1 366 ? 36.042 -3.072 -29.100 1.00 37.47 366 SER A CA 1
ATOM 2895 C C . SER A 1 366 ? 34.615 -2.661 -28.725 1.00 37.47 366 SER A C 1
ATOM 2897 O O . SER A 1 366 ? 34.040 -3.174 -27.764 1.00 37.47 366 SER A O 1
ATOM 2899 N N . SER A 1 367 ? 34.056 -1.697 -29.455 1.00 44.44 367 SER A N 1
ATOM 2900 C CA . SER A 1 367 ? 32.768 -1.056 -29.153 1.00 44.44 367 SER A CA 1
ATOM 2901 C C . SER A 1 367 ? 31.563 -1.733 -29.824 1.00 44.44 367 SER A C 1
ATOM 2903 O O . SER A 1 367 ? 30.496 -1.140 -29.949 1.00 44.44 367 SER A O 1
ATOM 2905 N N . SER A 1 368 ? 31.696 -2.997 -30.239 1.00 49.50 368 SER A N 1
ATOM 2906 C CA . SER A 1 368 ? 30.574 -3.788 -30.755 1.00 49.50 368 SER A CA 1
ATOM 2907 C C . SER A 1 368 ? 29.605 -4.134 -29.618 1.00 49.50 368 SER A C 1
ATOM 2909 O O . SER A 1 368 ? 30.029 -4.730 -28.620 1.00 49.50 368 SER A O 1
ATOM 2911 N N . LEU A 1 369 ? 28.308 -3.830 -29.756 1.00 57.16 369 LEU A N 1
ATOM 2912 C CA . LEU A 1 369 ? 27.305 -4.309 -28.804 1.00 57.16 369 LEU A CA 1
ATOM 2913 C C . LEU A 1 369 ? 27.287 -5.845 -28.884 1.00 57.16 369 LEU A C 1
ATOM 2915 O O . LEU A 1 369 ? 27.071 -6.401 -29.962 1.00 57.16 369 LEU A O 1
ATOM 2919 N N . PRO A 1 370 ? 27.521 -6.580 -27.784 1.00 59.72 370 PRO A N 1
ATOM 2920 C CA . PRO A 1 370 ? 27.482 -8.035 -27.832 1.00 59.72 370 PRO A CA 1
ATOM 2921 C C . PRO A 1 370 ? 26.103 -8.488 -28.319 1.00 59.72 370 PRO A C 1
ATOM 2923 O O . PRO A 1 370 ? 25.082 -7.929 -27.923 1.00 59.72 370 PRO A O 1
ATOM 2926 N N . LEU A 1 371 ? 26.054 -9.498 -29.190 1.00 60.97 371 LEU A N 1
ATOM 2927 C CA . LEU A 1 371 ? 24.802 -10.125 -29.608 1.00 60.97 371 LEU A CA 1
ATOM 2928 C C . LEU A 1 371 ? 24.156 -10.732 -28.343 1.00 60.97 371 LEU A C 1
ATOM 2930 O O . LEU A 1 371 ? 24.560 -11.819 -27.943 1.00 60.97 371 LEU A O 1
ATOM 2934 N N . LEU A 1 372 ? 23.227 -9.996 -27.709 1.00 70.56 372 LEU A N 1
ATOM 2935 C CA . LEU A 1 372 ? 22.661 -10.108 -26.340 1.00 70.56 372 LEU A CA 1
ATOM 2936 C C . LEU A 1 372 ? 22.023 -11.471 -25.946 1.00 70.56 372 LEU A C 1
ATOM 2938 O O . LEU A 1 372 ? 21.015 -11.526 -25.244 1.00 70.56 372 LEU A O 1
ATOM 2942 N N . ARG A 1 373 ? 22.532 -12.616 -26.412 1.00 74.56 373 ARG A N 1
ATOM 2943 C CA . ARG A 1 373 ? 21.900 -13.937 -26.256 1.00 74.56 373 ARG A CA 1
ATOM 2944 C C . ARG A 1 373 ? 21.799 -14.367 -24.792 1.00 74.56 373 ARG A C 1
ATOM 2946 O O . ARG A 1 373 ? 20.742 -14.840 -24.381 1.00 74.56 373 ARG A O 1
ATOM 2953 N N . SER A 1 374 ? 22.869 -14.208 -24.015 1.00 79.50 374 SER A N 1
ATOM 2954 C CA . SER A 1 374 ? 22.884 -14.517 -22.577 1.00 79.50 374 SER A CA 1
ATOM 2955 C C . SER A 1 374 ? 22.006 -13.558 -21.773 1.00 79.50 374 SER A C 1
ATOM 2957 O O . SER A 1 374 ? 21.322 -13.959 -20.837 1.00 79.50 374 SER A O 1
ATOM 2959 N N . GLU A 1 375 ? 21.986 -12.298 -22.180 1.00 87.81 375 GLU A N 1
ATOM 2960 C CA . GLU A 1 375 ? 21.292 -11.189 -21.546 1.00 87.81 375 GLU A CA 1
ATOM 2961 C C . GLU A 1 375 ? 19.775 -11.326 -21.684 1.00 87.81 375 GLU A C 1
ATOM 2963 O O . GLU A 1 375 ? 19.045 -11.127 -20.714 1.00 87.81 375 GLU A O 1
ATOM 2968 N N . TRP A 1 376 ? 19.290 -11.774 -22.846 1.00 91.19 376 TRP A N 1
ATOM 2969 C CA . TRP A 1 376 ? 17.878 -12.111 -23.033 1.00 91.19 376 TRP A CA 1
ATOM 2970 C C . TRP A 1 376 ? 17.404 -13.191 -22.063 1.00 91.19 376 TRP A C 1
ATOM 2972 O O . TRP A 1 376 ? 16.305 -13.081 -21.524 1.00 91.19 376 TRP A O 1
ATOM 2982 N N . LYS A 1 377 ? 18.238 -14.205 -21.791 1.00 91.12 377 LYS A N 1
ATOM 2983 C CA . LYS A 1 377 ? 17.897 -15.248 -20.817 1.00 91.12 377 LYS A CA 1
ATOM 2984 C C . LYS A 1 377 ? 17.781 -14.676 -19.402 1.00 91.12 377 LYS A C 1
ATOM 2986 O O . LYS A 1 377 ? 16.865 -15.058 -18.678 1.00 91.12 377 LYS A O 1
ATOM 2991 N N . VAL A 1 378 ? 18.672 -13.754 -19.025 1.00 92.94 378 VAL A N 1
ATOM 2992 C CA . VAL A 1 378 ? 18.615 -13.048 -17.733 1.00 92.94 378 VAL A CA 1
ATOM 2993 C C . VAL A 1 378 ? 17.338 -12.214 -17.626 1.00 92.94 378 VAL A C 1
ATOM 2995 O O . VAL A 1 378 ? 16.674 -12.269 -16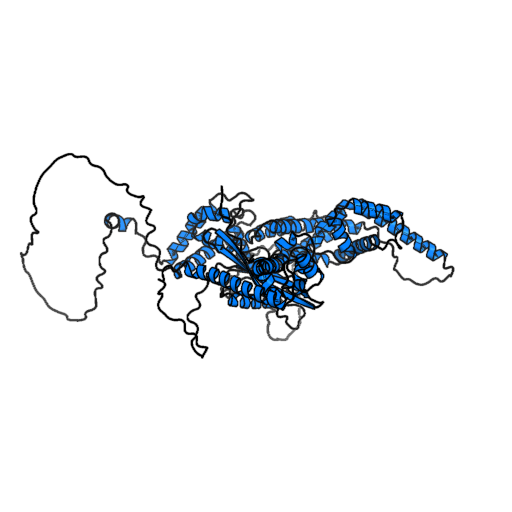.597 1.00 92.94 378 VAL A O 1
ATOM 2998 N N . VAL A 1 379 ? 16.957 -11.489 -18.682 1.00 93.81 379 VAL A N 1
ATOM 2999 C CA . VAL A 1 379 ? 15.715 -10.696 -18.720 1.00 93.81 379 VAL A CA 1
ATOM 3000 C C . VAL A 1 379 ? 14.471 -11.582 -18.604 1.00 93.81 379 VAL A C 1
ATOM 3002 O O . VAL A 1 379 ? 13.565 -11.272 -17.832 1.00 93.81 379 VAL A O 1
ATOM 3005 N N . GLU A 1 380 ? 14.437 -12.708 -19.318 1.00 94.19 380 GLU A N 1
ATOM 3006 C CA . GLU A 1 380 ? 13.358 -13.698 -19.218 1.00 94.19 380 GLU A CA 1
ATOM 3007 C C . GLU A 1 380 ? 13.253 -14.280 -17.802 1.00 94.19 380 GLU A C 1
ATOM 3009 O O . GLU A 1 380 ? 12.163 -14.314 -17.232 1.00 94.19 380 GLU A O 1
ATOM 3014 N N . ASP A 1 381 ? 14.381 -14.680 -17.209 1.00 93.81 381 ASP A N 1
ATOM 3015 C CA . ASP A 1 381 ? 14.429 -15.191 -15.836 1.00 93.81 381 ASP A CA 1
ATOM 3016 C C . ASP A 1 381 ? 13.980 -14.140 -14.821 1.00 93.81 381 ASP A C 1
ATOM 3018 O O . ASP A 1 381 ? 13.194 -14.443 -13.923 1.00 93.81 381 ASP A O 1
ATOM 3022 N N . LEU A 1 382 ? 14.422 -12.893 -14.981 1.00 94.75 382 LEU A N 1
ATOM 3023 C CA . LEU A 1 382 ? 14.045 -11.791 -14.106 1.00 94.75 382 LEU A CA 1
ATOM 3024 C C . LEU A 1 382 ? 12.537 -11.511 -14.177 1.00 94.75 382 LEU A C 1
ATOM 3026 O O . LEU A 1 382 ? 11.891 -11.381 -13.138 1.00 94.75 382 LEU A O 1
ATOM 3030 N N . CYS A 1 383 ? 11.940 -11.525 -15.371 1.00 94.75 383 CYS A N 1
ATOM 3031 C CA . CYS A 1 383 ? 10.489 -11.420 -15.539 1.00 94.75 383 CYS A CA 1
ATOM 3032 C C . CYS A 1 383 ? 9.718 -12.517 -14.793 1.00 94.75 383 CYS A C 1
ATOM 3034 O O . CYS A 1 383 ? 8.672 -12.235 -14.207 1.00 94.75 383 CYS A O 1
ATOM 3036 N N . LEU A 1 384 ? 10.226 -13.754 -14.775 1.00 92.44 384 LEU A N 1
ATOM 3037 C CA . LEU A 1 384 ? 9.582 -14.855 -14.053 1.00 92.44 384 LEU A CA 1
ATOM 3038 C C . LEU A 1 384 ? 9.552 -14.624 -12.536 1.00 92.44 384 LEU A C 1
ATOM 3040 O O . LEU A 1 384 ? 8.563 -14.990 -11.899 1.00 92.44 384 LEU A O 1
ATOM 3044 N N . VAL A 1 385 ? 10.599 -14.022 -11.959 1.00 94.19 385 VAL A N 1
ATOM 3045 C CA . VAL A 1 385 ? 10.667 -13.767 -10.507 1.00 94.19 385 VAL A CA 1
ATOM 3046 C C . VAL A 1 385 ? 9.956 -12.476 -10.106 1.00 94.19 385 VAL A C 1
ATOM 3048 O O . VAL A 1 385 ? 9.346 -12.428 -9.041 1.00 94.19 385 VAL A O 1
ATOM 3051 N N . LEU A 1 386 ? 9.976 -11.444 -10.953 1.00 96.44 386 LEU A N 1
ATOM 3052 C CA . LEU A 1 386 ? 9.299 -10.179 -10.658 1.00 96.44 386 LEU A CA 1
ATOM 3053 C C . LEU A 1 386 ? 7.776 -10.267 -10.825 1.00 96.44 386 LEU A C 1
ATOM 3055 O O . LEU A 1 386 ? 7.047 -9.584 -10.108 1.00 96.44 386 LEU A O 1
ATOM 3059 N N . ARG A 1 387 ? 7.277 -11.121 -11.731 1.00 96.06 387 ARG A N 1
ATOM 3060 C CA . ARG A 1 387 ? 5.838 -11.234 -12.022 1.00 96.06 387 ARG A CA 1
ATOM 3061 C C . ARG A 1 387 ? 4.971 -11.471 -10.774 1.00 96.06 387 ARG A C 1
ATOM 3063 O O . ARG A 1 387 ? 3.982 -10.760 -10.626 1.00 96.06 387 ARG A O 1
ATOM 3070 N N . PRO A 1 388 ? 5.268 -12.433 -9.878 1.00 96.81 388 PRO A N 1
ATOM 3071 C CA . PRO A 1 388 ? 4.461 -12.652 -8.677 1.00 96.81 388 PRO A CA 1
ATOM 3072 C C . PRO A 1 388 ? 4.405 -11.435 -7.744 1.00 96.81 388 PRO A C 1
ATOM 3074 O O . PRO A 1 388 ? 3.362 -11.186 -7.144 1.00 96.81 388 PRO A O 1
ATOM 3077 N N . LEU A 1 389 ? 5.494 -10.668 -7.644 1.00 96.06 389 LEU A N 1
ATOM 3078 C CA . LEU A 1 389 ? 5.558 -9.460 -6.817 1.00 96.06 389 LEU A CA 1
ATOM 3079 C C . LEU A 1 389 ? 4.750 -8.315 -7.432 1.00 96.06 389 LEU A C 1
ATOM 3081 O O . LEU A 1 389 ? 3.967 -7.690 -6.725 1.00 96.06 389 LEU A O 1
ATOM 3085 N N . ASP A 1 390 ? 4.858 -8.097 -8.747 1.00 94.25 390 ASP A N 1
ATOM 3086 C CA . ASP A 1 390 ? 4.021 -7.117 -9.455 1.00 94.25 390 ASP A CA 1
ATOM 3087 C C . ASP A 1 390 ? 2.530 -7.465 -9.326 1.00 94.25 390 ASP A C 1
ATOM 3089 O O . ASP A 1 390 ? 1.719 -6.599 -8.999 1.00 94.25 390 ASP A O 1
ATOM 3093 N N . VAL A 1 391 ? 2.163 -8.743 -9.481 1.00 95.25 391 VAL A N 1
ATOM 3094 C CA . VAL A 1 391 ? 0.780 -9.206 -9.286 1.00 95.25 391 VAL A CA 1
ATOM 3095 C C . VAL A 1 391 ? 0.307 -8.957 -7.852 1.00 95.25 391 VAL A C 1
ATOM 3097 O O . VAL A 1 391 ? -0.816 -8.487 -7.667 1.00 95.25 391 VAL A O 1
ATOM 3100 N N . ALA A 1 392 ? 1.139 -9.223 -6.842 1.00 96.00 392 ALA A N 1
ATOM 3101 C CA . ALA A 1 392 ? 0.812 -8.940 -5.445 1.00 96.00 392 ALA A CA 1
ATOM 3102 C C . ALA A 1 392 ? 0.593 -7.436 -5.203 1.00 96.00 392 ALA A C 1
ATOM 3104 O O . ALA A 1 392 ? -0.443 -7.047 -4.660 1.00 96.00 392 ALA A O 1
ATOM 3105 N N . CYS A 1 393 ? 1.510 -6.585 -5.675 1.00 94.94 393 CYS A N 1
ATOM 3106 C CA . CYS A 1 393 ? 1.391 -5.133 -5.561 1.00 94.94 393 CYS A CA 1
ATOM 3107 C C . CYS A 1 393 ? 0.143 -4.601 -6.274 1.00 94.94 393 CYS A C 1
ATOM 3109 O O . CYS A 1 393 ? -0.628 -3.864 -5.668 1.00 94.94 393 CYS A O 1
ATOM 3111 N N . ARG A 1 394 ? -0.127 -5.030 -7.516 1.00 92.31 394 ARG A N 1
ATOM 3112 C CA . ARG A 1 394 ? -1.340 -4.648 -8.264 1.00 92.31 394 ARG A CA 1
ATOM 3113 C C . ARG A 1 394 ? -2.622 -5.143 -7.606 1.00 92.31 394 ARG A C 1
ATOM 3115 O O . ARG A 1 394 ? -3.647 -4.484 -7.733 1.00 92.31 394 ARG A O 1
ATOM 3122 N N . THR A 1 395 ? -2.589 -6.297 -6.943 1.00 92.44 395 THR A N 1
ATOM 3123 C CA . THR A 1 395 ? -3.755 -6.830 -6.223 1.00 92.44 395 THR A CA 1
ATOM 3124 C C . THR A 1 395 ? -4.093 -5.941 -5.034 1.00 92.44 395 THR A C 1
ATOM 3126 O O . THR A 1 395 ? -5.239 -5.523 -4.915 1.00 92.44 395 THR A O 1
ATOM 3129 N N . LEU A 1 396 ? -3.096 -5.577 -4.221 1.00 93.25 396 LEU A N 1
ATOM 3130 C CA . LEU A 1 396 ? -3.285 -4.639 -3.112 1.00 93.25 396 LEU A CA 1
ATOM 3131 C C . LEU A 1 396 ? -3.691 -3.251 -3.611 1.00 93.25 396 LEU A C 1
ATOM 3133 O O . LEU A 1 396 ? -4.612 -2.652 -3.074 1.00 93.25 396 LEU A O 1
ATOM 3137 N N . ALA A 1 397 ? -3.050 -2.755 -4.669 1.00 90.81 397 ALA A N 1
ATOM 3138 C CA . ALA A 1 397 ? -3.314 -1.417 -5.178 1.00 90.81 397 ALA A CA 1
ATOM 3139 C C . ALA A 1 397 ? -4.760 -1.240 -5.675 1.00 90.81 397 ALA A C 1
ATOM 3141 O O . ALA A 1 397 ? -5.298 -0.141 -5.601 1.00 90.81 397 ALA A O 1
ATOM 3142 N N . LYS A 1 398 ? -5.389 -2.311 -6.185 1.00 89.69 398 LYS A N 1
ATOM 3143 C CA . LYS A 1 398 ? -6.778 -2.297 -6.677 1.00 89.69 398 LYS A CA 1
ATOM 3144 C C . LYS A 1 398 ? -7.819 -2.175 -5.570 1.00 89.69 398 LYS A C 1
ATOM 3146 O O . LYS A 1 398 ? -8.953 -1.805 -5.869 1.00 89.69 398 LYS A O 1
ATOM 3151 N N . GLU A 1 399 ? -7.479 -2.526 -4.334 1.00 86.88 399 GLU A N 1
ATOM 3152 C CA . GLU A 1 399 ? -8.396 -2.326 -3.220 1.00 86.88 399 GLU A CA 1
ATOM 3153 C C . GLU A 1 399 ? -8.491 -0.835 -2.886 1.00 86.88 399 GLU A C 1
ATOM 3155 O O . GLU A 1 399 ? -7.479 -0.142 -2.803 1.00 86.88 399 GLU A O 1
ATOM 3160 N N . ALA A 1 400 ? -9.709 -0.342 -2.639 1.00 84.62 400 ALA A N 1
ATOM 3161 C CA . ALA A 1 400 ? -9.910 1.033 -2.173 1.00 84.62 400 ALA A CA 1
ATOM 3162 C C . ALA A 1 400 ? -9.165 1.299 -0.852 1.00 84.62 400 ALA A C 1
ATOM 3164 O O . ALA A 1 400 ? -8.672 2.402 -0.620 1.00 84.62 400 ALA A O 1
ATOM 3165 N N . PHE A 1 401 ? -9.056 0.263 -0.017 1.00 90.12 401 PHE A N 1
ATOM 3166 C CA . PHE A 1 401 ? -8.217 0.240 1.168 1.00 90.12 401 PHE A CA 1
ATOM 3167 C C . PHE A 1 401 ? -7.483 -1.106 1.256 1.00 90.12 401 PHE A C 1
ATOM 3169 O O . PHE A 1 401 ? -8.118 -2.108 1.588 1.00 90.12 401 PHE A O 1
ATOM 3176 N N . PRO A 1 402 ? -6.174 -1.159 0.957 1.00 91.25 402 PRO A N 1
ATOM 3177 C CA . PRO A 1 402 ? -5.399 -2.395 1.011 1.00 91.25 402 PRO A CA 1
ATOM 3178 C C . PRO A 1 402 ? -5.223 -2.837 2.462 1.00 91.25 402 PRO A C 1
ATOM 3180 O O . PRO A 1 402 ? -4.459 -2.225 3.205 1.00 91.25 402 PRO A O 1
ATOM 3183 N N . ARG A 1 403 ? -5.915 -3.898 2.880 1.00 92.88 403 ARG A N 1
ATOM 3184 C CA . ARG A 1 403 ? -5.936 -4.340 4.288 1.00 92.88 403 ARG A CA 1
ATOM 3185 C C . ARG A 1 403 ? -4.734 -5.199 4.650 1.00 92.88 403 ARG A C 1
ATOM 3187 O O . ARG A 1 403 ? -4.302 -6.054 3.875 1.00 92.88 403 ARG A O 1
ATOM 3194 N N . LEU A 1 404 ? -4.263 -5.058 5.888 1.00 95.00 404 LEU A N 1
ATOM 3195 C CA . LEU A 1 404 ? -3.154 -5.846 6.425 1.00 95.00 404 LEU A CA 1
ATOM 3196 C C . LEU A 1 404 ? -3.427 -7.359 6.403 1.00 95.00 404 LEU A C 1
ATOM 3198 O O . LEU A 1 404 ? -2.498 -8.150 6.239 1.00 95.00 404 LEU A O 1
ATOM 3202 N N . SER A 1 405 ? -4.695 -7.770 6.502 1.00 95.12 405 SER A N 1
ATOM 3203 C CA . SER A 1 405 ? -5.103 -9.180 6.483 1.00 95.12 405 SER A CA 1
ATOM 3204 C C . SER A 1 405 ? -4.681 -9.939 5.217 1.00 95.12 405 SER A C 1
ATOM 3206 O O . SER A 1 405 ? -4.528 -11.157 5.259 1.00 95.12 405 SER A O 1
ATOM 3208 N N . LEU A 1 406 ? -4.432 -9.237 4.106 1.00 95.25 406 LEU A N 1
ATOM 3209 C CA . LEU A 1 406 ? -3.975 -9.827 2.844 1.00 95.25 406 LEU A CA 1
ATOM 3210 C C . LEU A 1 406 ? -2.479 -10.134 2.822 1.00 95.25 406 LEU A C 1
ATOM 3212 O O . LEU A 1 406 ? -2.034 -10.966 2.030 1.00 95.25 406 LEU A O 1
ATOM 3216 N N . VAL A 1 407 ? -1.690 -9.482 3.678 1.00 96.06 407 VAL A N 1
ATOM 3217 C CA . VAL A 1 407 ? -0.228 -9.581 3.634 1.00 96.06 407 VAL A CA 1
ATOM 3218 C C . VAL A 1 407 ? 0.232 -10.995 3.963 1.00 96.06 407 VAL A C 1
ATOM 3220 O O . VAL A 1 407 ? 1.072 -11.526 3.246 1.00 96.06 407 VAL A O 1
ATOM 3223 N N . LYS A 1 408 ? -0.334 -11.645 4.988 1.00 95.69 408 LYS A N 1
ATOM 3224 C CA . LYS A 1 408 ? 0.089 -12.995 5.395 1.00 95.69 408 LYS A CA 1
ATOM 3225 C C . LYS A 1 408 ? -0.157 -14.057 4.306 1.00 95.69 408 LYS A C 1
ATOM 3227 O O . LYS A 1 408 ? 0.809 -14.737 3.958 1.00 95.69 408 LYS A O 1
ATOM 3232 N N . PRO A 1 409 ? -1.358 -14.184 3.700 1.00 95.06 409 PRO A N 1
ATOM 3233 C CA . PRO A 1 409 ? -1.575 -15.099 2.577 1.00 95.06 409 PRO A CA 1
ATOM 3234 C C . PRO A 1 409 ? -0.668 -14.811 1.375 1.00 95.06 409 PRO A C 1
ATOM 3236 O O . PRO A 1 409 ? -0.095 -15.739 0.798 1.00 95.06 409 PRO A O 1
ATOM 3239 N N . ILE A 1 410 ? -0.508 -13.532 1.008 1.00 96.31 410 ILE A N 1
ATOM 3240 C CA . ILE A 1 410 ? 0.353 -13.114 -0.107 1.00 96.31 410 ILE A CA 1
ATOM 3241 C C . ILE A 1 410 ? 1.808 -13.493 0.180 1.00 96.31 410 ILE A C 1
ATOM 3243 O O . ILE A 1 410 ? 2.456 -14.116 -0.660 1.00 96.31 410 ILE A O 1
ATOM 3247 N N . LEU A 1 411 ? 2.310 -13.176 1.374 1.00 96.00 411 LEU A N 1
ATOM 3248 C CA . LEU A 1 411 ? 3.670 -13.478 1.808 1.00 96.00 411 LEU A CA 1
ATOM 3249 C C . LEU A 1 411 ? 3.923 -14.987 1.813 1.00 96.00 411 LEU A C 1
ATOM 3251 O O . LEU A 1 411 ? 4.909 -15.440 1.229 1.00 96.00 411 LEU A O 1
ATOM 3255 N N . THR A 1 412 ? 3.012 -15.779 2.385 1.00 95.00 412 THR A N 1
ATOM 3256 C CA . THR A 1 412 ? 3.120 -17.241 2.360 1.00 95.00 412 THR A CA 1
ATOM 3257 C C . THR A 1 412 ? 3.132 -17.759 0.925 1.00 95.00 412 THR A C 1
ATOM 3259 O O . THR A 1 412 ? 3.984 -18.579 0.589 1.00 95.00 412 THR A O 1
ATOM 3262 N N . GLY A 1 413 ? 2.263 -17.260 0.040 1.00 94.94 413 GLY A N 1
ATOM 3263 C CA . GLY A 1 413 ? 2.246 -17.638 -1.375 1.00 94.94 413 GLY A CA 1
ATOM 3264 C C . GLY A 1 413 ? 3.552 -17.301 -2.103 1.00 94.94 413 GLY A C 1
ATOM 3265 O O . GLY A 1 413 ? 4.128 -18.159 -2.778 1.00 94.94 413 GLY A O 1
ATOM 3266 N N . LEU A 1 414 ? 4.061 -16.080 -1.929 1.00 96.31 414 LEU A N 1
ATOM 3267 C CA . LEU A 1 414 ? 5.324 -15.630 -2.515 1.00 96.31 414 LEU A CA 1
ATOM 3268 C C . LEU A 1 414 ? 6.495 -16.490 -2.037 1.00 96.31 414 LEU A C 1
ATOM 3270 O O . LEU A 1 414 ? 7.220 -17.051 -2.861 1.00 96.31 414 LEU A O 1
ATOM 3274 N N . LEU A 1 415 ? 6.651 -16.648 -0.721 1.00 94.88 415 LEU A N 1
ATOM 3275 C CA . LEU A 1 415 ? 7.777 -17.363 -0.132 1.00 94.88 415 LEU A CA 1
ATOM 3276 C C . LEU A 1 415 ? 7.713 -18.864 -0.424 1.00 94.88 415 LEU A C 1
ATOM 3278 O O . LEU A 1 415 ? 8.718 -19.425 -0.848 1.00 94.88 415 LEU A O 1
ATOM 3282 N N . SER A 1 416 ? 6.563 -19.519 -0.233 1.00 92.38 416 SER A N 1
ATOM 3283 C CA . SER A 1 416 ? 6.434 -20.985 -0.332 1.00 92.38 416 SER A CA 1
ATOM 3284 C C . SER A 1 416 ? 6.248 -21.512 -1.757 1.00 92.38 416 SER A C 1
ATOM 3286 O O . SER A 1 416 ? 6.611 -22.655 -2.034 1.00 92.38 416 SER A O 1
ATOM 3288 N N . ARG A 1 417 ? 5.706 -20.711 -2.688 1.00 91.38 417 ARG A N 1
ATOM 3289 C CA . ARG A 1 417 ? 5.383 -21.188 -4.047 1.00 91.38 417 ARG A CA 1
ATOM 3290 C C . ARG A 1 417 ? 6.266 -20.577 -5.125 1.00 91.38 417 ARG A C 1
ATOM 3292 O O . ARG A 1 417 ? 6.733 -21.317 -5.997 1.00 91.38 417 ARG A O 1
ATOM 3299 N N . HIS A 1 418 ? 6.497 -19.265 -5.068 1.00 94.19 418 HIS A N 1
ATOM 3300 C CA . HIS A 1 418 ? 7.093 -18.506 -6.172 1.00 94.19 418 HIS A CA 1
ATOM 3301 C C . HIS A 1 418 ? 8.604 -18.282 -6.031 1.00 94.19 418 HIS A C 1
ATOM 3303 O O . HIS A 1 418 ? 9.342 -18.470 -6.999 1.00 94.19 418 HIS A O 1
ATOM 3309 N N . LEU A 1 419 ? 9.073 -17.936 -4.831 1.00 95.00 419 LEU A N 1
ATOM 3310 C CA . LEU A 1 419 ? 10.473 -17.598 -4.552 1.00 95.00 419 LEU A CA 1
ATOM 3311 C C . LEU A 1 419 ? 11.304 -18.792 -4.052 1.00 95.00 419 LEU A C 1
ATOM 3313 O O . LEU A 1 419 ? 12.466 -18.630 -3.692 1.00 95.00 419 LEU A O 1
ATOM 3317 N N . VAL A 1 420 ? 10.742 -20.006 -4.035 1.00 93.62 420 VAL A N 1
ATOM 3318 C CA . VAL A 1 420 ? 11.508 -21.233 -3.753 1.00 93.62 420 VAL A CA 1
ATOM 3319 C C . VAL A 1 420 ? 12.366 -21.586 -4.973 1.00 93.62 420 VAL A C 1
ATOM 3321 O O . VAL A 1 420 ? 11.804 -21.808 -6.054 1.00 93.62 420 VAL A O 1
ATOM 3324 N N . PRO A 1 421 ? 13.702 -21.688 -4.834 1.00 92.44 421 PRO A N 1
ATOM 3325 C CA . PRO A 1 421 ? 14.550 -22.240 -5.883 1.00 92.44 421 PRO A CA 1
ATOM 3326 C C . PRO A 1 421 ? 14.205 -23.714 -6.108 1.00 92.44 421 PRO A C 1
ATOM 3328 O O . PRO A 1 421 ? 14.193 -24.506 -5.167 1.00 92.44 421 PRO A O 1
ATOM 3331 N N . ARG A 1 422 ? 13.936 -24.094 -7.356 1.00 90.50 422 ARG A N 1
ATOM 3332 C CA . ARG A 1 422 ? 13.585 -25.470 -7.733 1.00 90.50 422 ARG A CA 1
ATOM 3333 C C . ARG A 1 422 ? 14.715 -26.101 -8.544 1.00 90.50 422 ARG A C 1
ATOM 3335 O O . ARG A 1 422 ? 15.395 -25.391 -9.287 1.00 90.50 422 ARG A O 1
ATOM 3342 N N . PRO A 1 423 ? 14.917 -27.430 -8.480 1.00 84.81 423 PRO A N 1
ATOM 3343 C CA . PRO A 1 423 ? 15.896 -28.108 -9.331 1.00 84.81 423 PRO A CA 1
ATOM 3344 C C . PRO A 1 423 ? 15.673 -27.833 -10.825 1.00 84.81 423 PRO A C 1
ATOM 3346 O O . PRO A 1 423 ? 16.647 -27.624 -11.545 1.00 84.81 423 PRO A O 1
ATOM 3349 N N . SER A 1 424 ? 14.402 -27.725 -11.235 1.00 84.00 424 SER A N 1
ATOM 3350 C CA . SER A 1 424 ? 13.935 -27.423 -12.594 1.00 84.00 424 SER A CA 1
ATOM 3351 C C . SER A 1 424 ? 14.209 -25.994 -13.081 1.00 84.00 424 SER A C 1
ATOM 3353 O O . SER A 1 424 ? 13.928 -25.692 -14.237 1.00 84.00 424 SER A O 1
ATOM 3355 N N . ASP A 1 425 ? 14.694 -25.091 -12.224 1.00 87.88 425 ASP A N 1
ATOM 3356 C CA . ASP A 1 425 ? 14.975 -23.712 -12.626 1.00 87.88 425 ASP A CA 1
ATOM 3357 C C . ASP A 1 425 ? 16.148 -23.663 -13.618 1.00 87.88 425 ASP A C 1
ATOM 3359 O O . ASP A 1 425 ? 17.217 -24.227 -13.367 1.00 87.88 425 ASP A O 1
ATOM 3363 N N . SER A 1 426 ? 15.944 -22.951 -14.729 1.00 81.38 426 SER A N 1
ATOM 3364 C CA . SER A 1 426 ? 16.790 -23.017 -15.927 1.00 81.38 426 SER A CA 1
ATOM 3365 C C . SER A 1 426 ? 18.206 -22.460 -15.777 1.00 81.38 426 SER A C 1
ATOM 3367 O O . SER A 1 426 ? 19.073 -22.806 -16.573 1.00 81.38 426 SER A O 1
ATOM 3369 N N . SER A 1 427 ? 18.450 -21.570 -14.813 1.00 87.94 427 SER A N 1
ATOM 3370 C CA . SER A 1 427 ? 19.727 -20.861 -14.687 1.00 87.94 427 SER A CA 1
ATOM 3371 C C . SER A 1 427 ? 20.156 -20.689 -13.227 1.00 87.94 427 SER A C 1
ATOM 3373 O O . SER A 1 427 ? 19.333 -20.655 -12.308 1.00 87.94 427 SER A O 1
ATOM 3375 N N . SER A 1 428 ? 21.469 -20.588 -12.997 1.00 90.88 428 SER A N 1
ATOM 3376 C CA . SER A 1 428 ? 22.035 -20.315 -11.669 1.00 90.88 428 SER A CA 1
ATOM 3377 C C . SER A 1 428 ? 21.638 -18.930 -11.158 1.00 90.88 428 SER A C 1
ATOM 3379 O O . SER A 1 428 ? 21.334 -18.792 -9.974 1.00 90.88 428 SER A O 1
ATOM 3381 N N . ILE A 1 429 ? 21.564 -17.942 -12.057 1.00 91.56 429 ILE A N 1
ATOM 3382 C CA . ILE A 1 429 ? 21.111 -16.582 -11.749 1.00 91.56 429 ILE A CA 1
ATOM 3383 C C . ILE A 1 429 ? 19.658 -16.570 -11.270 1.00 91.56 429 ILE A C 1
ATOM 3385 O O . ILE A 1 429 ? 19.376 -15.952 -10.252 1.00 91.56 429 ILE A O 1
ATOM 3389 N N . LEU A 1 430 ? 18.752 -17.319 -11.911 1.00 93.38 430 LEU A N 1
ATOM 3390 C CA . LEU A 1 430 ? 17.359 -17.433 -11.469 1.00 93.38 430 LEU A CA 1
ATOM 3391 C C . LEU A 1 430 ? 17.269 -17.977 -10.038 1.00 93.38 430 LEU A C 1
ATOM 3393 O O . LEU A 1 430 ? 16.542 -17.437 -9.204 1.00 93.38 430 LEU A O 1
ATOM 3397 N N . LYS A 1 431 ? 18.030 -19.038 -9.744 1.00 94.81 431 LYS A N 1
ATOM 3398 C CA . LYS A 1 431 ? 18.077 -19.632 -8.401 1.00 94.81 431 LYS A CA 1
ATOM 3399 C C . LYS A 1 431 ? 18.637 -18.645 -7.376 1.00 94.81 431 LYS A C 1
ATOM 3401 O O . LYS A 1 431 ? 18.107 -18.579 -6.272 1.00 94.81 431 LYS A O 1
ATOM 3406 N N . GLU A 1 432 ? 19.672 -17.886 -7.732 1.00 94.50 432 GLU A N 1
ATOM 3407 C CA . GLU A 1 432 ? 20.264 -16.873 -6.851 1.00 94.50 432 GLU A CA 1
ATOM 3408 C C . GLU A 1 432 ? 19.310 -15.715 -6.574 1.00 94.50 432 GLU A C 1
ATOM 3410 O O . GLU A 1 432 ? 19.036 -15.426 -5.415 1.00 94.50 432 GLU A O 1
ATOM 3415 N N . VAL A 1 433 ? 18.704 -15.136 -7.610 1.00 95.50 433 VAL A N 1
ATOM 3416 C CA . VAL A 1 433 ? 17.718 -14.056 -7.468 1.00 95.50 433 VAL A CA 1
ATOM 3417 C C . VAL A 1 433 ? 16.545 -14.501 -6.598 1.00 95.50 433 VAL A C 1
ATOM 3419 O O . VAL A 1 433 ? 16.159 -13.781 -5.683 1.00 95.50 433 VAL A O 1
ATOM 3422 N N . LYS A 1 434 ? 16.018 -15.717 -6.799 1.00 96.12 434 LYS A N 1
ATOM 3423 C CA . LYS A 1 434 ? 14.973 -16.277 -5.927 1.00 96.12 434 LYS A CA 1
ATOM 3424 C C . LYS A 1 434 ? 15.410 -16.348 -4.461 1.00 96.12 434 LYS A C 1
ATOM 3426 O O . LYS A 1 434 ? 14.635 -15.961 -3.589 1.00 96.12 434 LYS A O 1
ATOM 3431 N N . ARG A 1 435 ? 16.639 -16.805 -4.175 1.00 95.44 435 ARG A N 1
ATOM 3432 C CA . ARG A 1 435 ? 17.185 -16.840 -2.803 1.00 95.44 435 ARG A CA 1
ATOM 3433 C C . ARG A 1 435 ? 17.324 -15.444 -2.214 1.00 95.44 435 ARG A C 1
ATOM 3435 O O . ARG A 1 435 ? 16.901 -15.251 -1.079 1.00 95.44 435 ARG A O 1
ATOM 3442 N N . MET A 1 436 ? 17.885 -14.499 -2.972 1.00 94.81 436 MET A N 1
ATOM 3443 C CA . MET A 1 436 ? 18.029 -13.104 -2.554 1.00 94.81 436 MET A CA 1
ATOM 3444 C C . MET A 1 436 ? 16.665 -12.523 -2.190 1.00 94.81 436 MET A C 1
ATOM 3446 O O . MET A 1 436 ? 16.459 -12.118 -1.053 1.00 94.81 436 MET A O 1
ATOM 3450 N N . MET A 1 437 ? 15.696 -12.594 -3.105 1.00 94.88 437 MET A N 1
ATOM 3451 C CA . MET A 1 437 ? 14.366 -12.031 -2.882 1.00 94.88 437 MET A CA 1
ATOM 3452 C C . MET A 1 437 ? 13.641 -12.677 -1.704 1.00 94.88 437 MET A C 1
ATOM 3454 O O . MET A 1 437 ? 13.043 -11.981 -0.888 1.00 94.88 437 MET A O 1
ATOM 3458 N N . ARG A 1 438 ? 13.726 -14.008 -1.583 1.00 95.25 438 ARG A N 1
ATOM 3459 C CA . ARG A 1 438 ? 13.156 -14.744 -0.451 1.00 95.25 438 ARG A CA 1
ATOM 3460 C C . ARG A 1 438 ? 13.780 -14.305 0.873 1.00 95.25 438 ARG A C 1
ATOM 3462 O O . ARG A 1 438 ? 13.046 -14.124 1.837 1.00 95.25 438 ARG A O 1
ATOM 3469 N N . ARG A 1 439 ? 15.109 -14.167 0.927 1.00 94.56 439 ARG A N 1
ATOM 3470 C CA . ARG A 1 439 ? 15.839 -13.753 2.132 1.00 94.56 439 ARG A CA 1
ATOM 3471 C C . ARG A 1 439 ? 15.466 -12.333 2.536 1.00 94.56 439 ARG A C 1
ATOM 3473 O O . ARG A 1 439 ? 15.106 -12.133 3.689 1.00 94.56 439 ARG A O 1
ATOM 3480 N N . GLU A 1 440 ? 15.519 -11.386 1.600 1.00 91.38 440 GLU A N 1
ATOM 3481 C CA . GLU A 1 440 ? 15.195 -9.987 1.890 1.00 91.38 440 GLU A CA 1
ATOM 3482 C C . GLU A 1 440 ? 13.743 -9.857 2.364 1.00 91.38 440 GLU A C 1
ATOM 3484 O O . GLU A 1 440 ? 13.496 -9.324 3.444 1.00 91.38 440 GLU A O 1
ATOM 3489 N N . LEU A 1 441 ? 12.786 -10.447 1.639 1.00 93.06 441 LEU A N 1
ATOM 3490 C CA . LEU A 1 441 ? 11.373 -10.373 2.008 1.00 93.06 441 LEU A CA 1
ATOM 3491 C C . LEU A 1 441 ? 11.082 -11.051 3.357 1.00 93.06 441 LEU A C 1
ATOM 3493 O O . LEU A 1 441 ? 10.292 -10.529 4.137 1.00 93.06 441 LEU A O 1
ATOM 3497 N N . LEU A 1 442 ? 11.724 -12.186 3.658 1.00 93.38 442 LEU A N 1
ATOM 3498 C CA . LEU A 1 442 ? 11.596 -12.839 4.964 1.00 93.38 442 LEU A CA 1
ATOM 3499 C C . LEU A 1 442 ? 12.167 -11.958 6.083 1.00 93.38 442 LEU A C 1
ATOM 3501 O O . LEU A 1 442 ? 11.524 -11.806 7.115 1.00 93.38 442 LEU A O 1
ATOM 3505 N N . SER A 1 443 ? 13.326 -11.333 5.855 1.00 91.44 443 SER A N 1
ATOM 3506 C CA . SER A 1 443 ? 13.978 -10.469 6.845 1.00 91.44 443 SER A CA 1
ATOM 3507 C C . SER A 1 443 ? 13.133 -9.250 7.221 1.00 91.44 443 SER A C 1
ATOM 3509 O O . SER A 1 443 ? 13.137 -8.841 8.380 1.00 91.44 443 SER A O 1
ATOM 3511 N N . CYS A 1 444 ? 12.342 -8.712 6.282 1.00 89.69 444 CYS A N 1
ATOM 3512 C CA . CYS A 1 444 ? 11.414 -7.619 6.568 1.00 89.69 444 CYS A CA 1
ATOM 3513 C C . CYS A 1 444 ? 10.364 -8.012 7.620 1.00 89.69 444 CYS A C 1
ATOM 3515 O O . CYS A 1 444 ? 9.959 -7.169 8.414 1.00 89.69 444 CYS A O 1
ATOM 3517 N N . TYR A 1 445 ? 9.937 -9.277 7.646 1.00 91.44 445 TYR A N 1
ATOM 3518 C CA . TYR A 1 445 ? 8.841 -9.771 8.487 1.00 91.44 445 TYR A CA 1
ATOM 3519 C C . TYR A 1 445 ? 9.298 -10.771 9.565 1.00 91.44 445 TYR A C 1
ATOM 3521 O O . TYR A 1 445 ? 8.472 -11.505 10.103 1.00 91.44 445 TYR A O 1
ATOM 3529 N N . ASP A 1 446 ? 10.592 -10.793 9.901 1.00 88.94 446 ASP A N 1
ATOM 3530 C CA . ASP A 1 446 ? 11.188 -11.751 10.851 1.00 88.94 446 ASP A CA 1
ATOM 3531 C C . ASP A 1 446 ? 10.772 -11.496 12.313 1.00 88.94 446 ASP A C 1
ATOM 3533 O O . ASP A 1 446 ? 10.849 -12.373 13.169 1.00 88.94 446 ASP A O 1
ATOM 3537 N N . ASN A 1 447 ? 10.282 -10.291 12.619 1.00 89.88 447 ASN A N 1
ATOM 3538 C CA . ASN A 1 447 ? 9.855 -9.938 13.969 1.00 89.88 447 ASN A CA 1
ATOM 3539 C C . ASN A 1 447 ? 8.629 -10.781 14.407 1.00 89.88 447 ASN A C 1
ATOM 3541 O O . ASN A 1 447 ? 7.558 -10.658 13.798 1.00 89.88 447 ASN A O 1
ATOM 3545 N N . PRO A 1 448 ? 8.717 -11.563 15.506 1.00 91.88 448 PRO A N 1
ATOM 3546 C CA . PRO A 1 448 ? 7.609 -12.392 15.986 1.00 91.88 448 PRO A CA 1
ATOM 3547 C C . PRO A 1 448 ? 6.334 -11.604 16.306 1.00 91.88 448 PRO A C 1
ATOM 3549 O O . PRO A 1 448 ? 5.231 -12.091 16.055 1.00 91.88 448 PRO A O 1
ATOM 3552 N N . ALA A 1 449 ? 6.466 -10.372 16.809 1.00 91.00 449 ALA A N 1
ATOM 3553 C CA . ALA A 1 449 ? 5.327 -9.503 17.090 1.00 91.00 449 ALA A CA 1
ATOM 3554 C C . ALA A 1 449 ? 4.621 -9.068 15.797 1.00 91.00 449 ALA A C 1
ATOM 3556 O O . ALA A 1 449 ? 3.393 -9.075 15.734 1.00 91.00 449 ALA A O 1
ATOM 3557 N N . VAL A 1 450 ? 5.384 -8.767 14.739 1.00 91.94 450 VAL A N 1
ATOM 3558 C CA . VAL A 1 450 ? 4.830 -8.475 13.408 1.00 91.94 450 VAL A CA 1
ATOM 3559 C C . VAL A 1 450 ? 4.113 -9.705 12.857 1.00 91.94 450 VAL A C 1
ATOM 3561 O O . VAL A 1 450 ? 2.969 -9.593 12.425 1.00 91.94 450 VAL A O 1
ATOM 3564 N N . ASN A 1 451 ? 4.724 -10.893 12.934 1.00 93.44 451 ASN A N 1
ATOM 3565 C CA . ASN A 1 451 ? 4.079 -12.127 12.482 1.00 93.44 451 ASN A CA 1
ATOM 3566 C C . ASN A 1 451 ? 2.769 -12.409 13.239 1.00 93.44 451 ASN A C 1
ATOM 3568 O O . ASN A 1 451 ? 1.767 -12.737 12.607 1.00 93.44 451 ASN A O 1
ATOM 3572 N N . ARG A 1 452 ? 2.740 -12.213 14.565 1.00 94.19 452 ARG A N 1
ATOM 3573 C CA . ARG A 1 452 ? 1.515 -12.340 15.372 1.00 94.19 452 ARG A CA 1
ATOM 3574 C C . ARG A 1 452 ? 0.414 -11.405 14.871 1.00 94.19 452 ARG A C 1
ATOM 3576 O O . ARG A 1 452 ? -0.702 -11.868 14.649 1.00 94.19 452 ARG A O 1
ATOM 3583 N N . VAL A 1 453 ? 0.724 -10.126 14.641 1.00 94.19 453 VAL A N 1
ATOM 3584 C CA . VAL A 1 453 ? -0.245 -9.147 14.112 1.00 94.19 453 VAL A CA 1
ATOM 3585 C C . VAL A 1 453 ? -0.778 -9.575 12.744 1.00 94.19 453 VAL A C 1
ATOM 3587 O O . VAL A 1 453 ? -1.989 -9.555 12.524 1.00 94.19 453 VAL A O 1
ATOM 3590 N N . LEU A 1 454 ? 0.107 -10.000 11.837 1.00 95.62 454 LEU A N 1
ATOM 3591 C CA . LEU A 1 454 ? -0.263 -10.472 10.502 1.00 95.62 454 LEU A CA 1
ATOM 3592 C C . LEU A 1 454 ? -1.181 -11.703 10.556 1.00 95.62 454 LEU A C 1
ATOM 3594 O O . LEU A 1 454 ? -2.163 -11.774 9.817 1.00 95.62 454 LEU A O 1
ATOM 3598 N N . CYS A 1 455 ? -0.886 -12.658 11.440 1.00 95.94 455 CYS A N 1
ATOM 3599 C CA . CYS A 1 455 ? -1.700 -13.852 11.646 1.00 95.94 455 CYS A CA 1
ATOM 3600 C C . CYS A 1 455 ? -3.083 -13.516 12.224 1.00 95.94 455 CYS A C 1
ATOM 3602 O O . CYS A 1 455 ? -4.090 -13.981 11.690 1.00 95.94 455 CYS A O 1
ATOM 3604 N N . VAL A 1 456 ? -3.151 -12.667 13.257 1.00 95.38 456 VAL A N 1
ATOM 3605 C CA . VAL A 1 456 ? -4.426 -12.237 13.860 1.00 95.38 456 VAL A CA 1
ATOM 3606 C C . VAL A 1 456 ? -5.281 -11.490 12.834 1.00 95.38 456 VAL A C 1
ATOM 3608 O O . VAL A 1 456 ? -6.425 -11.885 12.603 1.00 95.38 456 VAL A O 1
ATOM 3611 N N . ALA A 1 457 ? -4.722 -10.491 12.142 1.00 95.44 457 ALA A N 1
ATOM 3612 C CA . ALA A 1 457 ? -5.434 -9.745 11.102 1.00 95.44 457 ALA A CA 1
ATOM 3613 C C . ALA A 1 457 ? -5.953 -10.662 9.982 1.00 95.44 457 ALA A C 1
ATOM 3615 O O . ALA A 1 457 ? -7.087 -10.509 9.536 1.00 95.44 457 ALA A O 1
ATOM 3616 N N . CYS A 1 458 ? -5.147 -11.637 9.548 1.00 95.81 458 CYS A N 1
ATOM 3617 C CA . CYS A 1 458 ? -5.545 -12.616 8.540 1.00 95.81 458 CYS A CA 1
ATOM 3618 C C . CYS A 1 458 ? -6.684 -13.527 9.016 1.00 95.81 458 CYS A C 1
ATOM 3620 O O . CYS A 1 458 ? -7.603 -13.794 8.249 1.00 95.81 458 CYS A O 1
ATOM 3622 N N . SER A 1 459 ? -6.641 -14.007 10.261 1.00 95.62 459 SER A N 1
ATOM 3623 C CA . SER A 1 459 ? -7.672 -14.908 10.800 1.00 95.62 459 SER A CA 1
ATOM 3624 C C . SER A 1 459 ? -9.050 -14.253 10.928 1.00 95.62 459 SER A C 1
ATOM 3626 O O . SER A 1 459 ? -10.065 -14.942 10.877 1.00 95.62 459 SER A O 1
ATOM 3628 N N . LEU A 1 460 ? -9.083 -12.923 11.046 1.00 95.50 460 LEU A N 1
ATOM 3629 C CA . LEU A 1 460 ? -10.300 -12.112 11.099 1.00 95.50 460 LEU A CA 1
ATOM 3630 C C . LEU A 1 460 ? -10.853 -11.778 9.708 1.00 95.50 460 LEU A C 1
ATOM 3632 O O . LEU A 1 460 ? -11.955 -11.248 9.598 1.00 95.50 460 LEU A O 1
ATOM 3636 N N . ASP A 1 461 ? -10.122 -12.064 8.632 1.00 94.94 461 ASP A N 1
ATOM 3637 C CA . ASP A 1 461 ? -10.646 -11.933 7.277 1.00 94.94 461 ASP A CA 1
ATOM 3638 C C . ASP A 1 461 ? -11.490 -13.173 6.946 1.00 94.94 461 ASP A C 1
ATOM 3640 O O . ASP A 1 461 ? -10.963 -14.290 6.934 1.00 94.94 461 ASP A O 1
ATOM 3644 N N . PRO A 1 462 ? -12.789 -13.026 6.645 1.00 92.56 462 PRO A N 1
ATOM 3645 C CA . PRO A 1 462 ? -13.673 -14.168 6.430 1.00 92.56 462 PRO A CA 1
ATOM 3646 C C . PRO A 1 462 ? -13.253 -15.029 5.228 1.00 92.56 462 PRO A C 1
ATOM 3648 O O . PRO A 1 462 ? -13.588 -16.215 5.177 1.00 92.56 462 PRO A O 1
ATOM 3651 N N . GLN A 1 463 ? -12.477 -14.471 4.290 1.00 91.62 463 GLN A N 1
ATOM 3652 C CA . GLN A 1 463 ? -11.906 -15.203 3.154 1.00 91.62 463 GLN A CA 1
ATOM 3653 C C . GLN A 1 463 ? -10.795 -16.174 3.575 1.00 91.62 463 GLN A C 1
ATOM 3655 O O . GLN A 1 463 ? -10.547 -17.169 2.894 1.00 91.62 463 GLN A O 1
ATOM 3660 N N . PHE A 1 464 ? -10.124 -15.895 4.695 1.00 91.56 464 PHE A N 1
ATOM 3661 C CA . PHE A 1 464 ? -8.974 -16.652 5.190 1.00 91.56 464 PHE A CA 1
ATOM 3662 C C . PHE A 1 464 ? -9.206 -17.270 6.573 1.00 91.56 464 PHE A C 1
ATOM 3664 O O . PHE A 1 464 ? -8.280 -17.873 7.104 1.00 91.56 464 PHE A O 1
ATOM 3671 N N . HIS A 1 465 ? -10.418 -17.178 7.134 1.00 85.44 465 HIS A N 1
ATOM 3672 C CA . HIS A 1 465 ? -10.754 -17.654 8.487 1.00 85.44 465 HIS A CA 1
ATOM 3673 C C . HIS A 1 465 ? -10.290 -19.098 8.779 1.00 85.44 465 HIS A C 1
ATOM 3675 O O . HIS A 1 465 ? -9.893 -19.402 9.897 1.00 85.44 465 HIS A O 1
ATOM 3681 N N . GLY A 1 466 ? -10.304 -19.983 7.773 1.00 85.88 466 GLY A N 1
ATOM 3682 C CA . GLY A 1 466 ? -9.902 -21.385 7.903 1.00 85.88 466 GLY A CA 1
ATOM 3683 C C . GLY A 1 466 ? -8.392 -21.629 7.829 1.00 85.88 466 GLY A C 1
ATOM 3684 O O . GLY A 1 466 ? -7.967 -22.763 7.987 1.00 85.88 466 GLY A O 1
ATOM 3685 N N . LEU A 1 467 ? -7.586 -20.599 7.540 1.00 91.88 467 LEU A N 1
ATOM 3686 C CA . LEU A 1 467 ? -6.114 -20.605 7.551 1.00 91.88 467 LEU A CA 1
ATOM 3687 C C . LEU A 1 467 ? -5.429 -21.761 6.791 1.00 91.88 467 LEU A C 1
ATOM 3689 O O . LEU A 1 467 ? -4.255 -22.034 7.015 1.00 91.88 467 LEU A O 1
ATOM 3693 N N . GLY A 1 468 ? -6.105 -22.400 5.829 1.00 90.25 468 GLY A N 1
ATOM 3694 C CA . GLY A 1 468 ? -5.627 -23.625 5.162 1.00 90.25 468 GLY A CA 1
ATOM 3695 C C . GLY A 1 468 ? -4.375 -23.482 4.283 1.00 90.25 468 GLY A C 1
ATOM 3696 O O . GLY A 1 468 ? -3.961 -24.437 3.633 1.00 90.25 468 GLY A O 1
ATOM 3697 N N . PHE A 1 469 ? -3.778 -22.292 4.219 1.00 90.81 469 PHE A N 1
ATOM 3698 C CA . PHE A 1 469 ? -2.475 -22.058 3.593 1.00 90.81 469 PHE A CA 1
ATOM 3699 C C . PHE A 1 469 ? -1.309 -22.094 4.601 1.00 90.81 469 PHE A C 1
ATOM 3701 O O . PHE A 1 469 ? -0.157 -22.002 4.176 1.00 90.81 469 PHE A O 1
ATOM 3708 N N . MET A 1 470 ? -1.605 -22.187 5.901 1.00 93.88 470 MET A N 1
ATOM 3709 C CA . MET A 1 470 ? -0.653 -22.298 7.010 1.00 93.88 470 MET A CA 1
ATOM 3710 C C . MET A 1 470 ? -0.510 -23.754 7.466 1.00 93.88 470 MET A C 1
ATOM 3712 O O . MET A 1 470 ? -1.422 -24.561 7.285 1.00 93.88 470 MET A O 1
ATOM 3716 N N . GLU A 1 471 ? 0.606 -24.079 8.114 1.00 92.44 471 GLU A N 1
ATOM 3717 C CA . GLU A 1 471 ? 0.791 -25.374 8.782 1.00 92.44 471 GLU A CA 1
ATOM 3718 C C . GLU A 1 471 ? -0.076 -25.477 10.047 1.00 92.44 471 GLU A C 1
ATOM 3720 O O . GLU A 1 471 ? -0.317 -24.473 10.716 1.00 92.44 471 GLU A O 1
ATOM 3725 N N . ASP A 1 472 ? -0.491 -26.687 10.433 1.00 93.31 472 ASP A N 1
ATOM 3726 C CA . ASP A 1 472 ? -1.397 -26.908 11.575 1.00 93.31 472 ASP A CA 1
ATOM 3727 C C . ASP A 1 472 ? -0.890 -26.265 12.876 1.00 93.31 472 ASP A C 1
ATOM 3729 O O . ASP A 1 472 ? -1.656 -25.654 13.623 1.00 93.31 472 ASP A O 1
ATOM 3733 N N . LYS A 1 473 ? 0.426 -26.326 13.123 1.00 94.00 473 LYS A N 1
ATOM 3734 C CA . LYS A 1 473 ? 1.057 -25.677 14.283 1.00 94.00 473 LYS A CA 1
ATOM 3735 C C . LYS A 1 473 ? 0.850 -24.159 14.264 1.00 94.00 473 LYS A C 1
ATOM 3737 O O . LYS A 1 473 ? 0.511 -23.571 15.288 1.00 94.00 473 LYS A O 1
ATOM 3742 N N . GLU A 1 474 ? 1.027 -23.532 13.104 1.00 93.62 474 GLU A N 1
ATOM 3743 C CA . GLU A 1 474 ? 0.852 -22.090 12.923 1.00 93.62 474 GLU A CA 1
ATOM 3744 C C . GLU A 1 474 ? -0.623 -21.679 13.030 1.00 93.62 474 GLU A C 1
ATOM 3746 O O . GLU A 1 474 ? -0.929 -20.643 13.625 1.00 93.62 474 GLU A O 1
ATOM 3751 N N . GLN A 1 475 ? -1.547 -22.505 12.529 1.00 95.00 475 GLN A N 1
ATOM 3752 C CA . GLN A 1 475 ? -2.987 -22.276 12.679 1.00 95.00 475 GLN A CA 1
ATOM 3753 C C . GLN A 1 475 ? -3.393 -22.266 14.159 1.00 95.00 475 GLN A C 1
ATOM 3755 O O . GLN A 1 475 ? -4.067 -21.340 14.615 1.00 95.00 475 GLN A O 1
ATOM 3760 N N . ILE A 1 476 ? -2.939 -23.259 14.934 1.00 94.69 476 ILE A N 1
ATOM 3761 C CA . ILE A 1 476 ? -3.220 -23.356 16.374 1.00 94.69 476 ILE A CA 1
ATOM 3762 C C . ILE A 1 476 ? -2.682 -22.123 17.108 1.00 94.69 476 ILE A C 1
ATOM 3764 O O . ILE A 1 476 ? -3.423 -21.486 17.860 1.00 94.69 476 ILE A O 1
ATOM 3768 N N . SER A 1 477 ? -1.424 -21.744 16.859 1.00 95.94 477 SER A N 1
ATOM 3769 C CA . SER A 1 477 ? -0.831 -20.531 17.434 1.00 95.94 477 SER A CA 1
ATOM 3770 C C . SER A 1 477 ? -1.619 -19.274 17.062 1.00 95.94 477 SER A C 1
ATOM 3772 O O . SER A 1 477 ? -1.908 -18.460 17.936 1.00 95.94 477 SER A O 1
ATOM 3774 N N . THR A 1 478 ? -2.035 -19.149 15.799 1.00 96.25 478 THR A N 1
ATOM 3775 C CA . THR A 1 478 ? -2.800 -17.999 15.300 1.00 96.25 478 THR A CA 1
ATOM 3776 C C . THR A 1 478 ? -4.106 -17.823 16.055 1.00 96.25 478 THR A C 1
ATOM 3778 O O . THR A 1 478 ? -4.395 -16.733 16.551 1.00 96.25 478 THR A O 1
ATOM 3781 N N . PHE A 1 479 ? -4.885 -18.892 16.207 1.00 95.94 479 PHE A N 1
ATOM 3782 C CA . PHE A 1 479 ? -6.143 -18.776 16.924 1.00 95.94 479 PHE A CA 1
ATOM 3783 C C . PHE A 1 479 ? -5.967 -18.595 18.438 1.00 95.94 479 PHE A C 1
ATOM 3785 O O . PHE A 1 479 ? -6.815 -17.971 19.075 1.00 95.94 479 PHE A O 1
ATOM 3792 N N . ASN A 1 480 ? -4.879 -19.102 19.022 1.00 95.50 480 ASN A N 1
ATOM 3793 C CA . ASN A 1 480 ? -4.546 -18.819 20.418 1.00 95.50 480 ASN A CA 1
ATOM 3794 C C . ASN A 1 480 ? -4.218 -17.335 20.617 1.00 95.50 480 ASN A C 1
ATOM 3796 O O . ASN A 1 480 ? -4.707 -16.729 21.569 1.00 95.50 480 ASN A O 1
ATOM 3800 N N . TRP A 1 481 ? -3.458 -16.723 19.703 1.00 96.12 481 TRP A N 1
ATOM 3801 C CA . TRP A 1 481 ? -3.219 -15.279 19.727 1.00 96.12 481 TRP A CA 1
ATOM 3802 C C . TRP A 1 481 ? -4.512 -14.489 19.540 1.00 96.12 481 TRP A C 1
ATOM 3804 O O . TRP A 1 481 ? -4.753 -13.560 20.303 1.00 96.12 481 TRP A O 1
ATOM 3814 N N . LEU A 1 482 ? -5.380 -14.885 18.601 1.00 96.12 482 LEU A N 1
ATOM 3815 C CA . LEU A 1 482 ? -6.686 -14.245 18.414 1.00 96.12 482 LEU A CA 1
ATOM 3816 C C . LEU A 1 482 ? -7.528 -14.292 19.699 1.00 96.12 482 LEU A C 1
ATOM 3818 O O . LEU A 1 482 ? -8.074 -13.271 20.111 1.00 96.12 482 LEU A O 1
ATOM 3822 N N . LYS A 1 483 ? -7.584 -15.450 20.370 1.00 95.56 483 LYS A N 1
ATOM 3823 C CA . LYS A 1 483 ? -8.264 -15.592 21.665 1.00 95.56 483 LYS A CA 1
ATOM 3824 C C . LYS A 1 483 ? -7.680 -14.637 22.708 1.00 95.56 483 LYS A C 1
ATOM 3826 O O . LYS A 1 483 ? -8.434 -13.948 23.389 1.00 95.56 483 LYS A O 1
ATOM 3831 N N . GLN A 1 484 ? -6.354 -14.583 22.838 1.00 94.25 484 GLN A N 1
ATOM 3832 C CA . GLN A 1 484 ? -5.691 -13.686 23.789 1.00 94.25 484 GLN A CA 1
ATOM 3833 C C . GLN A 1 484 ? -6.022 -12.213 23.514 1.00 94.25 484 GLN A C 1
ATOM 3835 O O . GLN A 1 484 ? -6.321 -11.480 24.454 1.00 94.25 484 GLN A O 1
ATOM 3840 N N . GLU A 1 485 ? -6.021 -11.790 22.247 1.00 92.62 485 GLU A N 1
ATOM 3841 C CA . GLU A 1 485 ? -6.385 -10.421 21.861 1.00 92.62 485 GLU A CA 1
ATOM 3842 C C . GLU A 1 485 ? -7.859 -10.114 22.147 1.00 92.62 485 GLU A C 1
ATOM 3844 O O . GLU A 1 485 ? -8.163 -9.060 22.703 1.00 92.62 485 GLU A O 1
ATOM 3849 N N . ALA A 1 486 ? -8.771 -11.044 21.852 1.00 93.44 486 ALA A N 1
ATOM 3850 C CA . ALA A 1 486 ? -10.191 -10.892 22.170 1.00 93.44 486 ALA A CA 1
ATOM 3851 C C . ALA A 1 486 ? -10.421 -10.736 23.678 1.00 93.44 486 ALA A C 1
ATOM 3853 O O . ALA A 1 486 ? -11.123 -9.826 24.116 1.00 93.44 486 ALA A O 1
ATOM 3854 N N . VAL A 1 487 ? -9.770 -11.572 24.490 1.00 92.88 487 VAL A N 1
ATOM 3855 C CA . VAL A 1 487 ? -9.838 -11.493 25.955 1.00 92.88 487 VAL A CA 1
ATOM 3856 C C . VAL A 1 487 ? -9.249 -10.177 26.467 1.00 92.88 487 VAL A C 1
ATOM 3858 O O . VAL A 1 487 ? -9.815 -9.564 27.374 1.00 92.88 487 VAL A O 1
ATOM 3861 N N . LYS A 1 488 ? -8.123 -9.731 25.900 1.00 90.38 488 LYS A N 1
ATOM 3862 C CA . LYS A 1 488 ? -7.475 -8.463 26.255 1.00 90.38 488 LYS A CA 1
ATOM 3863 C C . LYS A 1 488 ? -8.408 -7.279 25.990 1.00 90.38 488 LYS A C 1
ATOM 3865 O O . LYS A 1 488 ? -8.705 -6.537 26.925 1.00 90.38 488 LYS A O 1
ATOM 3870 N N . ILE A 1 489 ? -8.917 -7.152 24.764 1.00 88.62 489 ILE A N 1
ATOM 3871 C CA . ILE A 1 489 ? -9.805 -6.052 24.358 1.00 88.62 489 ILE A CA 1
ATOM 3872 C C . ILE A 1 489 ? -11.108 -6.079 25.173 1.00 88.62 489 ILE A C 1
ATOM 3874 O O . ILE A 1 489 ? -11.549 -5.045 25.672 1.00 88.62 489 ILE A O 1
ATOM 3878 N N . ALA A 1 490 ? -11.689 -7.259 25.408 1.00 88.06 490 ALA A N 1
ATOM 3879 C CA . ALA A 1 490 ? -12.895 -7.397 26.224 1.00 88.06 490 ALA A CA 1
ATOM 3880 C C . ALA A 1 490 ? -12.685 -6.943 27.681 1.00 88.06 490 ALA A C 1
ATOM 3882 O O . ALA A 1 490 ? -13.530 -6.249 28.251 1.00 88.06 490 ALA A O 1
ATOM 3883 N N . LYS A 1 491 ? -11.543 -7.294 28.292 1.00 85.19 491 LYS A N 1
ATOM 3884 C CA . LYS A 1 491 ? -11.185 -6.869 29.657 1.00 85.19 491 LYS A CA 1
ATOM 3885 C C . LYS A 1 491 ? -10.938 -5.362 29.741 1.00 85.19 491 LYS A C 1
ATOM 3887 O O . LYS A 1 491 ? -11.275 -4.754 30.755 1.00 85.19 491 LYS A O 1
ATOM 3892 N N . GLU A 1 492 ? -10.345 -4.764 28.713 1.00 79.25 492 GLU A N 1
ATOM 3893 C CA . GLU A 1 492 ? -10.132 -3.315 28.631 1.00 79.25 492 GLU A CA 1
ATOM 3894 C C . GLU A 1 492 ? -11.467 -2.568 28.507 1.00 79.25 492 GLU A C 1
ATOM 3896 O O . GLU A 1 492 ? -11.719 -1.652 29.291 1.00 79.25 492 GLU A O 1
ATOM 3901 N N . ASN A 1 493 ? -12.370 -3.033 27.641 1.00 73.31 493 ASN A N 1
ATOM 3902 C CA . ASN A 1 493 ? -13.715 -2.468 27.493 1.00 73.31 493 ASN A CA 1
ATOM 3903 C C . ASN A 1 493 ? -14.553 -2.612 28.781 1.00 73.31 493 ASN A C 1
ATOM 3905 O O . ASN A 1 493 ? -15.248 -1.680 29.184 1.00 73.31 493 ASN A O 1
ATOM 3909 N N . GLY A 1 494 ? -14.446 -3.745 29.486 1.00 62.22 494 GLY A N 1
ATOM 3910 C CA . GLY A 1 494 ? -15.157 -3.984 30.749 1.00 62.22 494 GLY A CA 1
ATOM 3911 C C . GLY A 1 494 ? -14.652 -3.163 31.945 1.00 62.22 494 GLY A C 1
ATOM 3912 O O . GLY A 1 494 ? -15.395 -2.961 32.902 1.00 62.22 494 GLY A O 1
ATOM 3913 N N . LYS A 1 495 ? -13.408 -2.662 31.914 1.00 54.03 495 LYS A N 1
ATOM 3914 C CA . LYS A 1 495 ? -12.878 -1.736 32.939 1.00 54.03 495 LYS A CA 1
ATOM 3915 C C . LYS A 1 495 ? -13.376 -0.301 32.753 1.00 54.03 495 LYS A C 1
ATOM 3917 O O . LYS A 1 495 ? -13.364 0.459 33.717 1.00 54.03 495 LYS A O 1
ATOM 3922 N N . VAL A 1 496 ? -13.792 0.060 31.538 1.00 49.03 496 VAL A N 1
ATOM 3923 C CA . VAL A 1 496 ? -14.332 1.388 31.206 1.00 49.03 496 VAL A CA 1
ATOM 3924 C C . VAL A 1 496 ? -15.835 1.479 31.513 1.00 49.03 496 VAL A C 1
ATOM 3926 O O . VAL A 1 496 ? -16.300 2.560 31.853 1.00 49.03 496 VAL A O 1
ATOM 3929 N N . ASN A 1 497 ? -16.564 0.352 31.530 1.00 40.31 497 ASN A N 1
ATOM 3930 C CA . ASN A 1 497 ? -18.012 0.305 31.783 1.00 40.31 497 ASN A CA 1
ATOM 3931 C C . ASN A 1 497 ? -18.391 -0.554 33.012 1.00 40.31 497 ASN A C 1
ATOM 3933 O O . ASN A 1 497 ? -18.664 -1.748 32.861 1.00 40.31 497 ASN A O 1
ATOM 3937 N N . PRO A 1 498 ? -18.492 0.016 34.230 1.00 31.78 498 PRO A N 1
ATOM 3938 C CA . PRO A 1 498 ? -19.101 -0.680 35.366 1.00 31.78 498 PRO A CA 1
ATOM 3939 C C . PRO A 1 498 ? -20.643 -0.648 35.389 1.00 31.78 498 PRO A C 1
ATOM 3941 O O . PRO A 1 498 ? -21.221 -1.374 36.194 1.00 31.78 498 PRO A O 1
ATOM 3944 N N . SER A 1 499 ? -21.321 0.173 34.571 1.00 33.31 499 SER A N 1
ATOM 3945 C CA . SER A 1 499 ? -22.727 0.565 34.815 1.00 33.31 499 SER A CA 1
ATOM 3946 C C . SER A 1 499 ? -23.764 0.227 33.733 1.00 33.31 499 SER A C 1
ATOM 3948 O O . SER A 1 499 ? -24.933 0.554 33.916 1.00 33.31 499 SER A O 1
ATOM 3950 N N . THR A 1 500 ? -23.429 -0.485 32.657 1.00 31.67 500 THR A N 1
ATOM 3951 C CA . THR A 1 500 ? -24.418 -0.819 31.607 1.00 31.67 500 THR A CA 1
ATOM 3952 C C . THR A 1 500 ? -24.361 -2.287 31.209 1.00 31.67 500 THR A C 1
ATOM 3954 O O . THR A 1 500 ? -23.991 -2.663 30.103 1.00 31.67 500 THR A O 1
ATOM 3957 N N . SER A 1 501 ? -24.776 -3.153 32.133 1.00 29.78 501 SER A N 1
ATOM 3958 C CA . SER A 1 501 ? -25.197 -4.516 31.795 1.00 29.78 501 SER A CA 1
ATOM 3959 C C . SER A 1 501 ? -26.473 -4.921 32.533 1.00 29.78 501 SER A C 1
ATOM 3961 O O . SER A 1 501 ? -26.555 -6.023 33.060 1.00 29.78 501 SER A O 1
ATOM 3963 N N . LEU A 1 502 ? -27.481 -4.049 32.585 1.00 37.81 502 LEU A N 1
ATOM 3964 C CA . LEU A 1 502 ? -28.856 -4.462 32.859 1.00 37.81 502 LEU A CA 1
ATOM 3965 C C . LEU A 1 502 ? -29.814 -3.634 31.993 1.00 37.81 502 LEU A C 1
ATOM 3967 O O . LEU A 1 502 ? -29.756 -2.413 31.983 1.00 37.81 502 LEU A O 1
ATOM 3971 N N . GLN A 1 503 ? -30.726 -4.344 31.323 1.00 29.38 503 GLN A N 1
ATOM 3972 C CA . GLN A 1 503 ? -31.865 -3.863 30.524 1.00 29.38 503 GLN A CA 1
ATOM 3973 C C . GLN A 1 503 ? -31.623 -3.562 29.033 1.00 29.38 503 GLN A C 1
ATOM 3975 O O . GLN A 1 503 ? -31.872 -2.465 28.549 1.00 29.38 503 GLN A O 1
ATOM 3980 N N . ILE A 1 504 ? -31.367 -4.616 28.249 1.00 25.56 504 ILE A N 1
ATOM 3981 C CA . ILE A 1 504 ? -31.999 -4.713 26.921 1.00 25.56 504 ILE A CA 1
ATOM 3982 C C . ILE A 1 504 ? -33.453 -5.144 27.166 1.00 25.56 504 ILE A C 1
ATOM 3984 O O . ILE A 1 504 ? -33.783 -6.331 27.167 1.00 25.56 504 ILE A O 1
ATOM 3988 N N . LYS A 1 505 ? -34.334 -4.180 27.455 1.00 26.89 505 LYS A N 1
ATOM 3989 C CA . LYS A 1 505 ? -35.779 -4.416 27.391 1.00 26.89 505 LYS A CA 1
ATOM 3990 C C . LYS A 1 505 ? -36.187 -4.426 25.924 1.00 26.89 505 LYS A C 1
ATOM 3992 O O . LYS A 1 505 ? -36.031 -3.442 25.208 1.00 26.89 505 LYS A O 1
ATOM 3997 N N . ARG A 1 506 ? -36.705 -5.579 25.500 1.00 26.14 506 ARG A N 1
ATOM 3998 C CA . ARG A 1 506 ? -37.443 -5.757 24.248 1.00 26.14 506 ARG A CA 1
ATOM 3999 C C . ARG A 1 506 ? -38.522 -4.677 24.137 1.00 26.14 506 ARG A C 1
ATOM 4001 O O . ARG A 1 506 ? -39.231 -4.398 25.101 1.00 26.14 506 ARG A O 1
ATOM 4008 N N . SER A 1 507 ? -38.616 -4.098 22.950 1.00 27.50 507 SER A N 1
ATOM 4009 C CA . SER A 1 507 ? -39.610 -3.115 22.541 1.00 27.50 507 SER A CA 1
ATOM 4010 C C . SER A 1 507 ? -41.042 -3.597 22.801 1.00 27.50 507 SER A C 1
ATOM 4012 O O . SER A 1 507 ? -41.429 -4.695 22.406 1.00 27.50 507 SER A O 1
ATOM 4014 N N . SER A 1 508 ? -41.849 -2.744 23.429 1.00 27.09 508 SER A N 1
ATOM 4015 C CA . SER A 1 508 ? -43.310 -2.829 23.415 1.00 27.09 508 SER A CA 1
ATOM 4016 C C . SER A 1 508 ? -43.849 -1.966 22.273 1.00 27.09 508 SER A C 1
ATOM 4018 O O . SER A 1 508 ? -43.600 -0.761 22.233 1.00 27.09 508 SER A O 1
ATOM 4020 N N . SER A 1 509 ? -44.571 -2.585 21.341 1.00 28.72 509 SER A N 1
ATOM 4021 C CA . SER A 1 509 ? -45.345 -1.906 20.292 1.00 28.72 509 SER A CA 1
ATOM 4022 C C . SER A 1 509 ? -46.555 -1.140 20.877 1.00 28.72 509 SER A C 1
ATOM 4024 O O . SER A 1 509 ? -46.958 -1.423 22.007 1.00 28.72 509 SER A O 1
ATOM 4026 N N . PRO A 1 510 ? -47.136 -0.166 20.144 1.00 35.72 510 PRO A N 1
ATOM 4027 C CA . PRO A 1 510 ? -48.023 0.853 20.704 1.00 35.72 510 PRO A CA 1
ATOM 4028 C C . PRO A 1 510 ? -49.491 0.407 20.796 1.00 35.72 510 PRO A C 1
ATOM 4030 O O . PRO A 1 510 ? -49.994 -0.299 19.923 1.00 35.72 510 PRO A O 1
ATOM 4033 N N . LEU A 1 511 ? -50.192 0.873 21.837 1.00 25.89 511 LEU A N 1
ATOM 4034 C CA . LEU A 1 511 ? -51.652 0.792 21.954 1.00 25.89 511 LEU A CA 1
ATOM 4035 C C . LEU A 1 511 ? -52.330 1.763 20.972 1.00 25.89 511 LEU A C 1
ATOM 4037 O O . LEU A 1 511 ? -51.975 2.939 20.910 1.00 25.89 511 LEU A O 1
ATOM 4041 N N . SER A 1 512 ? -53.361 1.279 20.277 1.00 29.14 512 SER A N 1
ATOM 4042 C CA . SER A 1 512 ? -54.461 2.100 19.745 1.00 29.14 512 SER A CA 1
ATOM 4043 C C . SER A 1 512 ? -55.659 2.081 20.715 1.00 29.14 512 SER A C 1
ATOM 4045 O O . SER A 1 512 ? -55.768 1.134 21.499 1.00 29.14 512 SER A O 1
ATOM 4047 N N . PRO A 1 513 ? -56.537 3.104 20.692 1.00 38.97 513 PRO A N 1
ATOM 4048 C CA . PRO A 1 513 ? -57.569 3.314 21.706 1.00 38.97 513 PRO A CA 1
ATOM 4049 C C . PRO A 1 513 ? -58.960 2.759 21.326 1.00 38.97 513 PRO A C 1
ATOM 4051 O O . PRO A 1 513 ? -59.267 2.594 20.151 1.00 38.97 513 PRO A O 1
ATOM 4054 N N . GLU A 1 514 ? -59.769 2.553 22.375 1.00 28.39 514 GLU A N 1
ATOM 4055 C CA . GLU A 1 514 ? -61.248 2.582 22.462 1.00 28.39 514 GLU A CA 1
ATOM 4056 C C . GLU A 1 514 ? -62.109 1.630 21.600 1.00 28.39 514 GLU A C 1
ATOM 4058 O O . GLU A 1 514 ? -62.129 1.711 20.379 1.00 28.39 514 GLU A O 1
ATOM 4063 N N . SER A 1 515 ? -62.948 0.807 22.253 1.00 27.73 515 SER A N 1
ATOM 4064 C CA . SER A 1 515 ? -64.427 0.875 22.168 1.00 27.73 515 SER A CA 1
ATOM 4065 C C . SER A 1 515 ? -65.107 -0.292 22.920 1.00 27.73 515 SER A C 1
ATOM 4067 O O . SER A 1 515 ? -64.499 -1.319 23.204 1.00 27.73 515 SER A O 1
ATOM 4069 N N . GLU A 1 516 ? -66.367 -0.054 23.276 1.00 29.52 516 GLU A N 1
ATOM 4070 C CA . GLU A 1 516 ? -67.270 -0.701 24.233 1.00 29.52 516 GLU A CA 1
ATOM 4071 C C . GLU A 1 516 ? -67.630 -2.181 23.999 1.00 29.52 516 GLU A C 1
ATOM 4073 O O . GLU A 1 516 ? -67.577 -2.699 22.886 1.00 29.52 516 GLU A O 1
ATOM 4078 N N . GLY A 1 517 ? -68.156 -2.824 25.052 1.00 28.89 517 GLY A N 1
ATOM 4079 C CA . GLY A 1 517 ? -69.003 -4.010 24.903 1.00 28.89 517 GLY A CA 1
ATOM 4080 C C . GLY A 1 517 ? -69.171 -4.843 26.172 1.00 28.89 517 GLY A C 1
ATOM 4081 O O . GLY A 1 517 ? -68.268 -5.567 26.571 1.00 28.89 517 GLY A O 1
ATOM 4082 N N . ASP A 1 518 ? -70.354 -4.740 26.773 1.00 29.66 518 ASP A N 1
ATOM 4083 C CA . ASP A 1 518 ? -70.888 -5.476 27.924 1.00 29.66 518 ASP A CA 1
ATOM 4084 C C . ASP A 1 518 ? -70.561 -6.989 28.017 1.00 29.66 518 ASP A C 1
ATOM 4086 O O . ASP A 1 518 ? -70.454 -7.689 27.014 1.00 29.66 518 ASP A O 1
ATOM 4090 N N . ILE A 1 519 ? -70.608 -7.532 29.249 1.00 33.44 519 ILE A N 1
ATOM 4091 C CA . ILE A 1 519 ? -71.586 -8.557 29.709 1.00 33.44 519 ILE A CA 1
ATOM 4092 C C . ILE A 1 519 ? -71.056 -9.346 30.936 1.00 33.44 519 ILE A C 1
ATOM 4094 O O . ILE A 1 519 ? -70.265 -10.274 30.842 1.00 33.44 519 ILE A O 1
ATOM 4098 N N . ARG A 1 520 ? -71.668 -9.016 32.085 1.00 33.97 520 ARG A N 1
ATOM 4099 C CA . ARG A 1 520 ? -72.246 -9.897 33.129 1.00 33.97 520 ARG A CA 1
ATOM 4100 C C . ARG A 1 520 ? -71.378 -10.811 34.025 1.00 33.97 520 ARG A C 1
ATOM 4102 O O . ARG A 1 520 ? -70.791 -11.788 33.588 1.00 33.97 520 ARG A O 1
ATOM 4109 N N . ARG A 1 521 ? -71.741 -10.668 35.319 1.00 33.00 521 ARG A N 1
ATOM 4110 C CA . ARG A 1 521 ? -71.916 -11.690 36.388 1.00 33.00 521 ARG A CA 1
ATOM 4111 C C . ARG A 1 521 ? -70.629 -12.179 37.078 1.00 33.00 521 ARG A C 1
ATOM 4113 O O . ARG A 1 521 ? -69.708 -12.602 36.418 1.00 33.00 521 ARG A O 1
ATOM 4120 N N . SER A 1 522 ? -70.521 -12.286 38.406 1.00 38.00 522 SER A N 1
ATOM 4121 C CA . SER A 1 522 ? -71.395 -11.960 39.541 1.00 38.00 522 SER A CA 1
ATOM 4122 C C . SER A 1 522 ? -70.582 -11.977 40.843 1.00 38.00 522 SER A C 1
ATOM 4124 O O . SER A 1 522 ? -69.886 -12.944 41.104 1.00 38.00 522 SER A O 1
ATOM 4126 N N . LYS A 1 523 ? -70.862 -10.990 41.700 1.00 36.94 523 LYS A N 1
ATOM 4127 C CA . LYS A 1 523 ? -71.208 -11.109 43.134 1.00 36.94 523 LYS A CA 1
ATOM 4128 C C . LYS A 1 523 ? -70.203 -11.690 44.155 1.00 36.94 523 LYS A C 1
ATOM 4130 O O . LYS A 1 523 ? -70.081 -12.899 44.276 1.00 36.94 523 LYS A O 1
ATOM 4135 N N . ARG A 1 524 ? -69.904 -10.782 45.109 1.00 35.53 524 ARG A N 1
ATOM 4136 C CA . ARG A 1 524 ? -69.910 -10.934 46.592 1.00 35.53 524 ARG A CA 1
ATOM 4137 C C . ARG A 1 524 ? -68.708 -11.682 47.199 1.00 35.53 524 ARG A C 1
ATOM 4139 O O . ARG A 1 524 ? -68.298 -12.688 46.663 1.00 35.53 524 ARG A O 1
ATOM 4146 N N . LEU A 1 525 ? -68.149 -11.325 48.359 1.00 33.75 525 LEU A N 1
ATOM 4147 C CA . LEU A 1 525 ? -68.416 -10.308 49.389 1.00 33.75 525 LEU A CA 1
ATOM 4148 C C . LEU A 1 525 ? -67.176 -10.247 50.311 1.00 33.75 525 LEU A C 1
ATOM 4150 O O . LEU A 1 525 ? -66.654 -11.290 50.673 1.00 33.75 525 LEU A O 1
ATOM 4154 N N . LYS A 1 526 ? -66.863 -9.028 50.768 1.00 35.66 526 LYS A N 1
ATOM 4155 C CA . LYS A 1 526 ? -66.351 -8.628 52.098 1.00 35.66 526 LYS A CA 1
ATOM 4156 C C . LYS A 1 526 ? -64.968 -9.081 52.604 1.00 35.66 526 LYS A C 1
ATOM 4158 O O . LYS A 1 526 ? -64.737 -10.221 52.974 1.00 35.66 526 LYS A O 1
ATOM 4163 N N . GLN A 1 527 ? -64.152 -8.037 52.769 1.00 35.38 527 GLN A N 1
ATOM 4164 C CA . GLN A 1 527 ? -63.183 -7.757 53.836 1.00 35.38 527 GLN A CA 1
ATOM 4165 C C . GLN A 1 527 ? -63.527 -8.348 55.217 1.00 35.38 527 GLN A C 1
ATOM 4167 O O . GLN A 1 527 ? -64.686 -8.267 55.623 1.00 35.38 527 GLN A O 1
ATOM 4172 N N . CYS A 1 528 ? -62.494 -8.802 55.948 1.00 30.50 528 CYS A N 1
ATOM 4173 C CA . CYS A 1 528 ? -62.260 -8.607 57.395 1.00 30.50 528 CYS A CA 1
ATOM 4174 C C . CYS A 1 528 ? -60.833 -9.115 57.804 1.00 30.50 528 CYS A C 1
ATOM 4176 O O . CYS A 1 528 ? -60.203 -9.782 56.989 1.00 30.50 528 CYS A O 1
ATOM 4178 N N . PRO A 1 529 ? -60.294 -8.735 58.991 1.00 41.06 529 PRO A N 1
ATOM 4179 C CA . PRO A 1 529 ? -58.901 -8.282 59.250 1.00 41.06 529 PRO A CA 1
ATOM 4180 C C . PRO A 1 529 ? -57.930 -9.360 59.815 1.00 41.06 529 PRO A C 1
ATOM 4182 O O . PRO A 1 529 ? -58.373 -10.487 60.038 1.00 41.06 529 PRO A O 1
ATOM 4185 N N . PRO A 1 530 ? -56.620 -9.063 60.047 1.00 41.47 530 PRO A N 1
ATOM 4186 C CA . PRO A 1 530 ? -55.645 -10.088 60.430 1.00 41.47 530 PRO A CA 1
ATOM 4187 C C . PRO A 1 530 ? -55.781 -10.509 61.898 1.00 41.47 530 PRO A C 1
ATOM 4189 O O . PRO A 1 530 ? -56.069 -9.699 62.780 1.00 41.47 530 PRO A O 1
ATOM 4192 N N . ILE A 1 531 ? -55.549 -11.797 62.142 1.00 34.78 531 ILE A N 1
ATOM 4193 C CA . ILE A 1 531 ? -55.614 -12.439 63.454 1.00 34.78 531 ILE A CA 1
ATOM 4194 C C . ILE A 1 531 ? -54.205 -12.474 64.051 1.00 34.78 531 ILE A C 1
ATOM 4196 O O . ILE A 1 531 ? -53.280 -13.008 63.444 1.00 34.78 531 ILE A O 1
ATOM 4200 N N . ASN A 1 532 ? -54.067 -11.905 65.246 1.00 31.66 532 ASN A N 1
ATOM 4201 C CA . ASN A 1 532 ? -52.882 -11.978 66.092 1.00 31.66 532 ASN A CA 1
ATOM 4202 C C . ASN A 1 532 ? -53.119 -13.077 67.142 1.00 31.66 532 ASN A C 1
ATOM 4204 O O . ASN A 1 532 ? -54.178 -13.080 67.771 1.00 31.66 532 ASN A O 1
ATOM 4208 N N . PHE A 1 533 ? -52.161 -13.981 67.345 1.00 33.25 533 PHE A N 1
ATOM 4209 C CA . PHE A 1 533 ? -52.194 -14.947 68.444 1.00 33.25 533 PHE A CA 1
ATOM 4210 C C . PHE A 1 533 ? -50.937 -14.795 69.294 1.00 33.25 533 PHE A C 1
ATOM 4212 O O . PHE A 1 533 ? -49.817 -14.918 68.801 1.00 33.25 533 PHE A O 1
ATOM 4219 N N . ARG A 1 534 ? -51.163 -14.537 70.584 1.00 36.03 534 ARG A N 1
ATOM 4220 C CA . ARG A 1 534 ? -50.179 -14.621 71.657 1.00 36.03 534 ARG A CA 1
ATOM 4221 C C . ARG A 1 534 ? -50.549 -15.783 72.582 1.00 36.03 534 ARG A C 1
ATOM 4223 O O . ARG A 1 534 ? -51.731 -16.002 72.837 1.00 36.03 534 ARG A O 1
ATOM 4230 N N . ASP A 1 535 ? -49.486 -16.385 73.102 1.00 31.03 535 ASP A N 1
ATOM 4231 C CA . ASP A 1 535 ? -49.331 -17.170 74.332 1.00 31.03 535 ASP A CA 1
ATOM 4232 C C . ASP A 1 535 ? -49.796 -18.628 74.420 1.00 31.03 535 ASP A C 1
ATOM 4234 O O . ASP A 1 535 ? -50.939 -18.975 74.131 1.00 31.03 535 ASP A O 1
ATOM 4238 N N . LEU A 1 536 ? -48.832 -19.442 74.886 1.00 31.98 536 LEU A N 1
ATOM 4239 C CA . LEU A 1 536 ? -48.811 -20.424 75.995 1.00 31.98 536 LEU A CA 1
ATOM 4240 C C . LEU A 1 536 ? -47.650 -21.401 75.658 1.00 31.98 536 LEU A C 1
ATOM 4242 O O . LEU A 1 536 ? -47.710 -22.050 74.622 1.00 31.98 536 LEU A O 1
ATOM 4246 N N . GLY A 1 537 ? -46.513 -21.541 76.350 1.00 30.02 537 GLY A N 1
ATOM 4247 C CA . GLY A 1 537 ? -46.138 -21.340 77.749 1.00 30.02 537 GLY A CA 1
ATOM 4248 C C . GLY A 1 537 ? -45.987 -22.707 78.429 1.00 30.02 537 GLY A C 1
ATOM 4249 O O . GLY A 1 537 ? -47.029 -23.251 78.758 1.00 30.02 537 GLY A O 1
ATOM 4250 N N . VAL A 1 538 ? -44.759 -23.236 78.614 1.00 35.53 538 VAL A N 1
ATOM 4251 C CA . VAL A 1 538 ? -44.320 -24.155 79.706 1.00 35.53 538 VAL A CA 1
ATOM 4252 C C . VAL A 1 538 ? -42.779 -24.102 79.839 1.00 35.53 538 VAL A C 1
ATOM 4254 O O . VAL A 1 538 ? -42.081 -23.862 78.855 1.00 35.53 538 VAL A O 1
ATOM 4257 N N . GLU A 1 539 ? -42.326 -24.274 81.079 1.00 31.94 539 GLU A N 1
ATOM 4258 C CA . GLU A 1 539 ? -41.062 -23.952 81.755 1.00 31.94 539 GLU A CA 1
ATOM 4259 C C . GLU A 1 539 ? -39.950 -25.035 81.689 1.00 31.94 539 GLU A C 1
ATOM 4261 O O . GLU A 1 539 ? -40.120 -26.064 81.037 1.00 31.94 539 GLU A O 1
ATOM 4266 N N . ASP A 1 540 ? -38.866 -24.746 82.437 1.00 35.41 540 ASP A N 1
ATOM 4267 C CA . ASP A 1 540 ? -37.743 -25.574 82.945 1.00 35.41 540 ASP A CA 1
ATOM 4268 C C . ASP A 1 540 ? -36.391 -25.403 82.212 1.00 35.41 540 ASP A C 1
ATOM 4270 O O . ASP A 1 540 ? -36.321 -25.495 80.992 1.00 35.41 540 ASP A O 1
ATOM 4274 N N . GLU A 1 541 ? -35.215 -25.243 82.837 1.00 42.94 541 GLU A N 1
ATOM 4275 C CA . GLU A 1 541 ? -34.751 -24.730 84.139 1.00 42.94 541 GLU A CA 1
ATOM 4276 C C . GLU A 1 541 ? -33.190 -24.665 84.055 1.00 42.94 541 GLU A C 1
ATOM 4278 O O . GLU A 1 541 ? -32.570 -25.550 83.472 1.00 42.94 541 GLU A O 1
ATOM 4283 N N . PHE A 1 542 ? -32.563 -23.645 84.666 1.00 33.53 542 PHE A N 1
ATOM 4284 C CA . PHE A 1 542 ? -31.188 -23.598 85.235 1.00 33.53 542 PHE A CA 1
ATOM 4285 C C . PHE A 1 542 ? -29.881 -23.722 84.390 1.00 33.53 542 PHE A C 1
ATOM 4287 O O . PHE A 1 542 ? -29.394 -24.819 84.132 1.00 33.53 542 PHE A O 1
ATOM 4294 N N . SER A 1 543 ? -29.167 -22.584 84.211 1.00 33.97 543 SER A N 1
ATOM 4295 C CA . SER A 1 543 ? -27.873 -22.215 84.885 1.00 33.97 543 SER A CA 1
ATOM 4296 C C . SER A 1 543 ? -26.814 -21.471 84.020 1.00 33.97 543 SER A C 1
ATOM 4298 O O . SER A 1 543 ? -26.051 -22.117 83.313 1.00 33.97 543 SER A O 1
ATOM 4300 N N . ASP A 1 544 ? -26.762 -20.134 84.177 1.00 39.47 544 ASP A N 1
ATOM 4301 C CA . ASP A 1 544 ? -25.625 -19.201 84.476 1.00 39.47 544 ASP A CA 1
ATOM 4302 C C . ASP A 1 544 ? -24.299 -19.143 83.633 1.00 39.47 544 ASP A C 1
ATOM 4304 O O . ASP A 1 544 ? -24.081 -19.984 82.767 1.00 39.47 544 ASP A O 1
ATOM 4308 N N . PRO A 1 545 ? -23.412 -18.118 83.779 1.00 46.81 545 PRO A N 1
ATOM 4309 C CA . PRO A 1 545 ? -23.253 -17.032 82.807 1.00 46.81 545 PRO A CA 1
ATOM 4310 C C . PRO A 1 545 ? -21.791 -16.852 82.327 1.00 46.81 545 PRO A C 1
ATOM 4312 O O . PRO A 1 545 ? -20.829 -17.352 82.912 1.00 46.81 545 PRO A O 1
ATOM 4315 N N . GLY A 1 546 ? -21.585 -16.076 81.268 1.00 34.06 546 GLY A N 1
ATOM 4316 C CA . GLY A 1 546 ? -20.242 -15.709 80.823 1.00 34.06 546 GLY A CA 1
ATOM 4317 C C . GLY A 1 546 ? -20.286 -14.550 79.848 1.00 34.06 546 GLY A C 1
ATOM 4318 O O . GLY A 1 546 ? -20.535 -14.744 78.664 1.00 34.06 546 GLY A O 1
ATOM 4319 N N . GLU A 1 547 ? -20.081 -13.352 80.385 1.00 34.53 547 GLU A N 1
ATOM 4320 C CA . GLU A 1 547 ? -19.910 -12.090 79.671 1.00 34.53 547 GLU A CA 1
ATOM 4321 C C . GLU A 1 547 ? -18.805 -12.177 78.607 1.00 34.53 547 GLU A C 1
ATOM 4323 O O . GLU A 1 547 ? -17.686 -12.573 78.927 1.00 34.53 547 GLU A O 1
ATOM 4328 N N . VAL A 1 548 ? -19.083 -11.710 77.386 1.00 40.72 548 VAL A N 1
ATOM 4329 C CA . VAL A 1 548 ? -18.310 -10.612 76.783 1.00 40.72 548 VAL A CA 1
ATOM 4330 C C . VAL A 1 548 ? -19.134 -9.899 75.710 1.00 40.72 548 VAL A C 1
ATOM 4332 O O . VAL A 1 548 ? -19.617 -10.493 74.749 1.00 40.72 548 VAL A O 1
ATOM 4335 N N . ASP A 1 549 ? -19.273 -8.609 75.968 1.00 36.56 549 ASP A N 1
ATOM 4336 C CA . ASP A 1 549 ? -19.694 -7.501 75.123 1.00 36.56 549 ASP A CA 1
ATOM 4337 C C . ASP A 1 549 ? -18.796 -7.398 73.874 1.00 36.56 549 ASP A C 1
ATOM 4339 O O . ASP A 1 549 ? -17.574 -7.435 74.005 1.00 36.56 549 ASP A O 1
ATOM 4343 N N . ASP A 1 550 ? -19.377 -7.324 72.675 1.00 39.00 550 ASP A N 1
ATOM 4344 C CA . ASP A 1 550 ? -19.242 -6.120 71.844 1.00 39.00 550 ASP A CA 1
ATOM 4345 C C . ASP A 1 550 ? -20.139 -6.200 70.599 1.00 39.00 550 ASP A C 1
ATOM 4347 O O . ASP A 1 550 ? -20.252 -7.218 69.910 1.00 39.00 550 ASP A O 1
ATOM 4351 N N . CYS A 1 551 ? -20.809 -5.085 70.344 1.00 33.28 551 CYS A N 1
ATOM 4352 C CA . CYS A 1 551 ? -21.711 -4.866 69.230 1.00 33.28 551 CYS A CA 1
ATOM 4353 C C . CYS A 1 551 ? -20.915 -4.609 67.947 1.00 33.28 551 CYS A C 1
ATOM 4355 O O . CYS A 1 551 ? -20.071 -3.726 67.957 1.00 33.28 551 CYS A O 1
ATOM 4357 N N . ASP A 1 552 ? -21.265 -5.253 66.828 1.00 33.84 552 ASP A N 1
ATOM 4358 C CA . ASP A 1 552 ? -21.046 -4.658 65.505 1.00 33.84 552 ASP A CA 1
ATOM 4359 C C . ASP A 1 552 ? -22.048 -5.180 64.457 1.00 33.84 552 ASP A C 1
ATOM 4361 O O . ASP A 1 552 ? -22.121 -6.364 64.134 1.00 33.84 552 ASP A O 1
ATOM 4365 N N . TYR A 1 553 ? -22.860 -4.230 63.985 1.00 33.75 553 TYR A N 1
ATOM 4366 C CA . TYR A 1 553 ? -23.587 -4.139 62.715 1.00 33.75 553 TYR A CA 1
ATOM 4367 C C . TYR A 1 553 ? -23.809 -5.429 61.899 1.00 33.75 553 TYR A C 1
ATOM 4369 O O . TYR A 1 553 ? -22.980 -5.845 61.090 1.00 33.75 553 TYR A O 1
ATOM 4377 N N . VAL A 1 554 ? -25.022 -5.981 61.994 1.00 33.03 554 VAL A N 1
ATOM 4378 C CA . VAL A 1 554 ? -25.571 -6.879 60.969 1.00 33.03 554 VAL A CA 1
ATOM 4379 C C . VAL A 1 554 ? -26.110 -6.004 59.836 1.00 33.03 554 VAL A C 1
ATOM 4381 O O . VAL A 1 554 ? -27.173 -5.396 59.967 1.00 33.03 554 VAL A O 1
ATOM 4384 N N . ASP A 1 555 ? -25.353 -5.903 58.744 1.00 30.48 555 ASP A N 1
ATOM 4385 C CA . ASP A 1 555 ? -25.801 -5.267 57.504 1.00 30.48 555 ASP A CA 1
ATOM 4386 C C . ASP A 1 555 ? -26.986 -6.074 56.949 1.00 30.48 555 ASP A C 1
ATOM 4388 O O . ASP A 1 555 ? -26.839 -7.166 56.396 1.00 30.48 555 ASP A O 1
ATOM 4392 N N . SER A 1 556 ? -28.193 -5.589 57.235 1.00 33.41 556 SER A N 1
ATOM 4393 C CA . SER A 1 556 ? -29.444 -6.173 56.765 1.00 33.41 556 SER A CA 1
ATOM 4394 C C . SER A 1 556 ? -29.696 -5.646 55.359 1.00 33.41 556 SER A C 1
ATOM 4396 O O . SER A 1 556 ? -30.322 -4.603 55.182 1.00 33.41 556 SER A O 1
ATOM 4398 N N . ASP A 1 557 ? -29.169 -6.362 54.369 1.00 29.25 557 ASP A N 1
ATOM 4399 C CA . ASP A 1 557 ? -29.414 -6.092 52.953 1.00 29.25 557 ASP A CA 1
ATOM 4400 C C . ASP A 1 557 ? -30.939 -6.150 52.693 1.00 29.25 557 ASP A C 1
ATOM 4402 O O . ASP A 1 557 ? -31.591 -7.129 53.090 1.00 29.25 557 ASP A O 1
ATOM 4406 N N . PRO A 1 558 ? -31.565 -5.130 52.076 1.00 39.41 558 PRO A N 1
ATOM 4407 C CA . PRO A 1 558 ? -32.990 -5.172 51.805 1.00 39.41 558 PRO A CA 1
ATOM 4408 C C . PRO A 1 558 ? -33.245 -6.235 50.738 1.00 39.41 558 PRO A C 1
ATOM 4410 O O . PRO A 1 558 ? -32.757 -6.123 49.615 1.00 39.41 558 PRO A O 1
ATOM 4413 N N . GLN A 1 559 ? -34.024 -7.264 51.091 1.00 38.75 559 GLN A N 1
ATOM 4414 C CA . GLN A 1 559 ? -34.556 -8.245 50.147 1.00 38.75 559 GLN A CA 1
ATOM 4415 C C . GLN A 1 559 ? -35.215 -7.511 48.974 1.00 38.75 559 GLN A C 1
ATOM 4417 O O . GLN A 1 559 ? -36.324 -6.992 49.085 1.00 38.75 559 GLN A O 1
ATOM 4422 N N . ALA A 1 560 ? -34.508 -7.459 47.848 1.00 44.72 560 ALA A N 1
ATOM 4423 C CA . ALA A 1 560 ? -35.088 -7.117 46.568 1.00 44.72 560 ALA A CA 1
ATOM 4424 C C . ALA A 1 560 ? -36.145 -8.177 46.230 1.00 44.72 560 ALA A C 1
ATOM 4426 O O . ALA A 1 560 ? -35.900 -9.371 46.412 1.00 44.72 560 ALA A O 1
ATOM 4427 N N . ASP A 1 561 ? -37.308 -7.737 45.749 1.00 47.03 561 ASP A N 1
ATOM 4428 C CA . ASP A 1 561 ? -38.389 -8.597 45.268 1.00 47.03 561 ASP A CA 1
ATOM 4429 C C . ASP A 1 561 ? -37.878 -9.513 44.141 1.00 47.03 561 ASP A C 1
ATOM 4431 O O . ASP A 1 561 ? -37.886 -9.153 42.961 1.00 47.03 561 ASP A O 1
ATOM 4435 N N . LEU A 1 562 ? -37.408 -10.709 44.504 1.00 63.19 562 LEU A N 1
ATOM 4436 C CA . LEU A 1 562 ? -37.058 -11.756 43.550 1.00 63.19 562 LEU A CA 1
ATOM 4437 C C . LEU A 1 562 ? -38.328 -12.153 42.795 1.00 63.19 562 LEU A C 1
ATOM 4439 O O . LEU A 1 562 ? -39.384 -12.383 43.394 1.00 63.19 562 LEU A O 1
ATOM 4443 N N . SER A 1 563 ? -38.248 -12.259 41.467 1.00 77.56 563 SER A N 1
ATOM 4444 C CA . SER A 1 563 ? -39.391 -12.759 40.697 1.00 77.56 563 SER A CA 1
ATOM 4445 C C . SER A 1 563 ? -39.713 -14.196 41.129 1.00 77.56 563 SER A C 1
ATOM 4447 O O . SER A 1 563 ? -38.812 -14.959 41.475 1.00 77.56 563 SER A O 1
ATOM 4449 N N . GLY A 1 564 ? -40.981 -14.617 41.070 1.00 76.38 564 GLY A N 1
ATOM 4450 C CA . GLY A 1 564 ? -41.371 -15.970 41.499 1.00 76.38 564 GLY A CA 1
ATOM 4451 C C . GLY A 1 564 ? -40.578 -17.098 40.817 1.00 76.38 564 GLY A C 1
ATOM 4452 O O . GLY A 1 564 ? -40.359 -18.140 41.419 1.00 76.38 564 GLY A O 1
ATOM 4453 N N . MET A 1 565 ? -40.077 -16.881 39.596 1.00 75.25 565 MET A N 1
ATOM 4454 C CA . MET A 1 565 ? -39.214 -17.842 38.894 1.00 75.25 565 MET A CA 1
ATOM 4455 C C . MET A 1 565 ? -37.790 -17.885 39.456 1.00 75.25 565 MET A C 1
ATOM 4457 O O . MET A 1 565 ? -37.175 -18.946 39.487 1.00 75.25 565 MET A O 1
ATOM 4461 N N . GLU A 1 566 ? -37.277 -16.749 39.915 1.00 69.38 566 GLU A N 1
ATOM 4462 C CA . GLU A 1 566 ? -35.962 -16.630 40.543 1.00 69.38 566 GLU A CA 1
ATOM 4463 C C . GLU A 1 566 ? -35.971 -17.229 41.952 1.00 69.38 566 GLU A C 1
ATOM 4465 O O . GLU A 1 566 ? -35.034 -17.917 42.331 1.00 69.38 566 GLU A O 1
ATOM 4470 N N . PHE A 1 567 ? -37.081 -17.095 42.680 1.00 72.44 567 PHE A N 1
ATOM 4471 C CA . PHE A 1 567 ? -37.282 -17.804 43.943 1.00 72.44 567 PHE A CA 1
ATOM 4472 C C . PHE A 1 567 ? -37.402 -19.327 43.754 1.00 72.44 567 PHE A C 1
ATOM 4474 O O . PHE A 1 567 ? -36.840 -20.098 44.525 1.00 72.44 567 PHE A O 1
ATOM 4481 N N . LEU A 1 568 ? -38.138 -19.779 42.733 1.00 76.75 568 LEU A N 1
ATOM 4482 C CA . LEU A 1 568 ? -38.429 -21.206 42.541 1.00 76.75 568 LEU A CA 1
ATOM 4483 C C . LEU A 1 568 ? -37.287 -21.988 41.889 1.00 76.75 568 LEU A C 1
ATOM 4485 O O . LEU A 1 568 ? -37.147 -23.185 42.131 1.00 76.75 568 LEU A O 1
ATOM 4489 N N . LEU A 1 569 ? -36.521 -21.343 41.011 1.00 77.56 569 LEU A N 1
ATOM 4490 C CA . LEU A 1 569 ? -35.531 -22.003 40.160 1.00 77.56 569 LEU A CA 1
ATOM 4491 C C . LEU A 1 569 ? -34.143 -21.355 40.251 1.00 77.56 569 LEU A C 1
ATOM 4493 O O . LEU A 1 569 ? -33.221 -21.835 39.591 1.00 77.56 569 LEU A O 1
ATOM 4497 N N . GLY A 1 570 ? -33.977 -20.300 41.056 1.00 64.88 570 GLY A N 1
ATOM 4498 C CA . GLY A 1 570 ? -32.714 -19.577 41.215 1.00 64.88 570 GLY A CA 1
ATOM 4499 C C . GLY A 1 570 ? -31.568 -20.506 41.575 1.00 64.88 570 GLY A C 1
ATOM 4500 O O . GLY A 1 570 ? -30.559 -20.505 40.889 1.00 64.88 570 GLY A O 1
ATOM 4501 N N . ASP A 1 571 ? -31.755 -21.412 42.528 1.00 67.88 571 ASP A N 1
ATOM 4502 C CA . ASP A 1 571 ? -30.692 -22.337 42.946 1.00 67.88 571 ASP A CA 1
ATOM 4503 C C . ASP A 1 571 ? -30.395 -23.438 41.907 1.00 67.88 571 ASP A C 1
ATOM 4505 O O . ASP A 1 571 ? -29.301 -24.005 41.876 1.00 67.88 571 ASP A O 1
ATOM 4509 N N . LEU A 1 572 ? -31.352 -23.732 41.018 1.00 61.09 572 LEU A N 1
ATOM 4510 C CA . LEU A 1 572 ? -31.222 -24.752 39.971 1.00 61.09 572 LEU A CA 1
ATOM 4511 C C . LEU A 1 572 ? -30.535 -24.210 38.709 1.00 61.09 572 LEU A C 1
ATOM 4513 O O . LEU A 1 572 ? -29.801 -24.952 38.058 1.00 61.09 572 LEU A O 1
ATOM 4517 N N . PHE A 1 573 ? -30.733 -22.928 38.378 1.00 53.41 573 PHE A N 1
ATOM 4518 C CA . PHE A 1 573 ? -30.129 -22.274 37.206 1.00 53.41 573 PHE A CA 1
ATOM 4519 C C . PHE A 1 573 ? -28.940 -21.361 37.552 1.00 53.41 573 PHE A C 1
ATOM 4521 O O . PHE A 1 573 ? -28.075 -21.154 36.704 1.00 53.41 573 PHE A O 1
ATOM 4528 N N . CYS A 1 574 ? -28.840 -20.874 38.791 1.00 44.94 574 CYS A N 1
ATOM 4529 C CA . CYS A 1 574 ? -27.705 -20.116 39.329 1.00 44.94 574 CYS A CA 1
ATOM 4530 C C . CYS A 1 574 ? -26.805 -21.010 40.198 1.00 44.94 574 CYS A C 1
ATOM 4532 O O . CYS A 1 574 ? -26.336 -20.612 41.258 1.00 44.94 574 CYS A O 1
ATOM 4534 N N . SER A 1 575 ? -26.513 -22.225 39.738 1.00 45.47 575 SER A N 1
ATOM 4535 C CA . SER A 1 575 ? -25.485 -23.093 40.326 1.00 45.47 575 SER A CA 1
ATOM 4536 C C . SER A 1 575 ? -24.128 -22.901 39.637 1.00 45.47 575 SER A C 1
ATOM 4538 O O . SER A 1 575 ? -23.414 -23.852 39.325 1.00 45.47 575 SER A O 1
ATOM 4540 N N . ALA A 1 576 ? -23.729 -21.644 39.435 1.00 44.62 576 ALA A N 1
ATOM 4541 C CA . ALA A 1 576 ? -22.318 -21.311 39.313 1.00 44.62 576 ALA A CA 1
ATOM 4542 C C . ALA A 1 576 ? -21.898 -20.651 40.634 1.00 44.62 576 ALA A C 1
ATOM 4544 O O . ALA A 1 576 ? -22.469 -19.617 40.993 1.00 44.62 576 ALA A O 1
ATOM 4545 N N . PRO A 1 577 ? -20.903 -21.186 41.373 1.00 44.62 577 PRO A N 1
ATOM 4546 C CA . PRO A 1 577 ? -20.285 -20.400 42.434 1.00 44.62 577 PRO A CA 1
ATOM 4547 C C . PRO A 1 577 ? -19.804 -19.094 41.798 1.00 44.62 577 PRO A C 1
ATOM 4549 O O . PRO A 1 577 ? -19.494 -19.098 40.606 1.00 44.62 577 PRO A O 1
ATOM 4552 N N . LYS A 1 578 ? -19.736 -17.993 42.560 1.00 44.28 578 LYS A N 1
ATOM 4553 C CA . LYS A 1 578 ? -19.102 -16.726 42.152 1.00 44.28 578 LYS A CA 1
ATOM 4554 C C . LYS A 1 578 ? -17.647 -16.989 41.717 1.00 44.28 578 LYS A C 1
ATOM 4556 O O . LYS A 1 578 ? -16.705 -16.704 42.448 1.00 44.28 578 LYS A O 1
ATOM 4561 N N . ARG A 1 579 ? -17.442 -17.582 40.540 1.00 41.12 579 ARG A N 1
ATOM 4562 C CA . ARG A 1 579 ? -16.158 -17.680 39.872 1.00 41.12 579 ARG A CA 1
ATOM 4563 C C . ARG A 1 579 ? -15.817 -16.246 39.526 1.00 41.12 579 ARG A C 1
ATOM 4565 O O . ARG A 1 579 ? -16.667 -15.481 39.068 1.00 41.12 579 ARG A O 1
ATOM 4572 N N . THR A 1 580 ? -14.589 -15.864 39.827 1.00 45.53 580 THR A N 1
ATOM 4573 C CA . THR A 1 580 ? -14.013 -14.573 39.467 1.00 45.53 580 THR A CA 1
ATOM 4574 C C . THR A 1 580 ? -14.494 -14.152 38.070 1.00 45.53 580 THR A C 1
ATOM 4576 O O . THR A 1 580 ? -14.423 -14.950 37.133 1.00 45.53 580 THR A O 1
ATOM 4579 N N . ARG A 1 581 ? -14.967 -12.898 37.913 1.00 50.75 581 ARG A N 1
ATOM 4580 C CA . ARG A 1 581 ? -15.384 -12.270 36.627 1.00 50.75 581 ARG A CA 1
ATOM 4581 C C . ARG A 1 581 ? -14.405 -12.522 35.459 1.00 50.75 581 ARG A C 1
ATOM 4583 O O . ARG A 1 581 ? -14.754 -12.334 34.303 1.00 50.75 581 ARG A O 1
ATOM 4590 N N . GLN A 1 582 ? -13.172 -12.925 35.766 1.00 48.66 582 GLN A N 1
ATOM 4591 C CA . GLN A 1 582 ? -12.139 -13.338 34.821 1.00 48.66 582 GLN A CA 1
ATOM 4592 C C . GLN A 1 582 ? -12.508 -14.598 34.014 1.00 48.66 582 GLN A C 1
ATOM 4594 O O . GLN A 1 582 ? -12.191 -14.641 32.832 1.00 48.66 582 GLN A O 1
ATOM 4599 N N . SER A 1 583 ? -13.203 -15.580 34.606 1.00 59.94 583 SER A N 1
ATOM 4600 C CA . SER A 1 583 ? -13.536 -16.842 33.919 1.00 59.94 583 SER A CA 1
ATOM 4601 C C . SER A 1 583 ? -14.692 -16.723 32.917 1.00 59.94 583 SER A C 1
ATOM 4603 O O . SER A 1 583 ? -14.681 -17.414 31.904 1.00 59.94 583 SER A O 1
ATOM 4605 N N . SER A 1 584 ? -15.642 -15.803 33.129 1.00 80.25 584 SER A N 1
ATOM 4606 C CA . SER A 1 584 ? -16.829 -15.676 32.267 1.00 80.25 584 SER A CA 1
ATOM 4607 C C . SER A 1 584 ? -16.538 -15.028 30.907 1.00 80.25 584 SER A C 1
ATOM 4609 O O . SER A 1 584 ? -17.150 -15.391 29.903 1.00 80.25 584 SER A O 1
ATOM 4611 N N . VAL A 1 585 ? -15.596 -14.076 30.847 1.00 87.50 585 VAL A N 1
ATOM 4612 C CA . VAL A 1 585 ? -15.194 -13.426 29.583 1.00 87.50 585 VAL A CA 1
ATOM 4613 C C . VAL A 1 585 ? -14.427 -14.402 28.697 1.00 87.50 585 VAL A C 1
ATOM 4615 O O . VAL A 1 585 ? -14.697 -14.488 27.505 1.00 87.50 585 VAL A O 1
ATOM 4618 N N . GLU A 1 586 ? -13.490 -15.154 29.275 1.00 90.50 586 GLU A N 1
ATOM 4619 C CA . GLU A 1 586 ? -12.705 -16.153 28.542 1.00 90.50 586 GLU A CA 1
ATOM 4620 C C . GLU A 1 586 ? -13.596 -17.269 27.982 1.00 90.50 586 GLU A C 1
ATOM 4622 O O . GLU A 1 586 ? -13.447 -17.623 26.815 1.00 90.50 586 GLU A O 1
ATOM 4627 N N . GLU A 1 587 ? -14.581 -17.734 28.757 1.00 90.50 587 GLU A N 1
ATOM 4628 C CA . GLU A 1 587 ? -15.588 -18.706 28.311 1.00 90.50 587 GLU A CA 1
ATOM 4629 C C . GLU A 1 587 ? -16.470 -18.161 27.172 1.00 90.50 587 GLU A C 1
ATOM 4631 O O . GLU A 1 587 ? -16.743 -18.864 26.199 1.00 90.50 587 GLU A O 1
ATOM 4636 N N . SER A 1 588 ? -16.852 -16.880 27.234 1.00 93.00 588 SER A N 1
ATOM 4637 C CA . SER A 1 588 ? -17.614 -16.223 26.160 1.00 93.00 588 SER A CA 1
ATOM 4638 C C . SER A 1 588 ? -16.800 -16.109 24.866 1.00 93.00 588 SER A C 1
ATOM 4640 O O . SER A 1 588 ? -17.315 -16.400 23.785 1.00 93.00 588 SER A O 1
ATOM 4642 N N . VAL A 1 589 ? -15.512 -15.747 24.967 1.00 94.75 589 VAL A N 1
ATOM 4643 C CA . VAL A 1 589 ? -14.593 -15.736 23.816 1.00 94.75 589 VAL A CA 1
ATOM 4644 C C . VAL A 1 589 ? -14.434 -17.144 23.246 1.00 94.75 589 VAL A C 1
ATOM 4646 O O . VAL A 1 589 ? -14.454 -17.307 22.029 1.00 94.75 589 VAL A O 1
ATOM 4649 N N . ASP A 1 590 ? -14.297 -18.168 24.090 1.00 94.56 590 ASP A N 1
ATOM 4650 C CA . ASP A 1 590 ? -14.171 -19.559 23.642 1.00 94.56 590 ASP A CA 1
ATOM 4651 C C . ASP A 1 590 ? -15.408 -20.047 22.886 1.00 94.56 590 ASP A C 1
ATOM 4653 O O . ASP A 1 590 ? -15.282 -20.729 21.862 1.00 94.56 590 ASP A O 1
ATOM 4657 N N . MET A 1 591 ? -16.599 -19.662 23.343 1.00 93.56 591 MET A N 1
ATOM 4658 C CA . MET A 1 591 ? -17.849 -19.968 22.656 1.00 93.56 591 MET A CA 1
ATOM 4659 C C . MET A 1 591 ? -17.919 -19.284 21.284 1.00 93.56 591 MET A C 1
ATOM 4661 O O . MET A 1 591 ? -18.161 -19.965 20.284 1.00 93.56 591 MET A O 1
ATOM 4665 N N . GLU A 1 592 ? -17.644 -17.975 21.203 1.00 95.56 592 GLU A N 1
ATOM 4666 C CA . GLU A 1 592 ? -17.593 -17.255 19.921 1.00 95.56 592 GLU A CA 1
ATOM 4667 C C . GLU A 1 592 ? -16.558 -17.862 18.972 1.00 95.56 592 GLU A C 1
ATOM 4669 O O . GLU A 1 592 ? -16.866 -18.123 17.812 1.00 95.56 592 GLU A O 1
ATOM 4674 N N . MET A 1 593 ? -15.353 -18.152 19.469 1.00 93.88 593 MET A N 1
ATOM 4675 C CA . MET A 1 593 ? -14.273 -18.765 18.696 1.00 93.88 593 MET A CA 1
ATOM 4676 C C . MET A 1 593 ? -14.658 -20.141 18.155 1.00 93.88 593 MET A C 1
ATOM 4678 O O . MET A 1 593 ? -14.337 -20.459 17.010 1.00 93.88 593 MET A O 1
ATOM 4682 N N . SER A 1 594 ? -15.346 -20.958 18.953 1.00 92.94 594 SER A N 1
ATOM 4683 C CA . SER A 1 594 ? -15.788 -22.291 18.535 1.00 92.94 594 SER A CA 1
ATOM 4684 C C . SER A 1 594 ? -16.799 -22.208 17.393 1.00 92.94 594 SER A C 1
ATOM 4686 O O . SER A 1 594 ? -16.671 -22.922 16.399 1.00 92.94 594 SER A O 1
ATOM 4688 N N . VAL A 1 595 ? -17.767 -21.291 17.495 1.00 92.75 595 VAL A N 1
ATOM 4689 C CA . VAL A 1 595 ? -18.768 -21.065 16.443 1.00 92.75 595 VAL A CA 1
ATOM 4690 C C . VAL A 1 595 ? -18.129 -20.429 15.205 1.00 92.75 595 VAL A C 1
ATOM 4692 O O . VAL A 1 595 ? -18.407 -20.862 14.091 1.00 92.75 595 VAL A O 1
ATOM 4695 N N . PHE A 1 596 ? -17.233 -19.457 15.383 1.00 92.06 596 PHE A N 1
ATOM 4696 C CA . PHE A 1 596 ? -16.524 -18.779 14.297 1.00 92.06 596 PHE A CA 1
ATOM 4697 C C . PHE A 1 596 ? -15.689 -19.750 13.455 1.00 92.06 596 PHE A C 1
ATOM 4699 O O . PHE A 1 596 ? -15.727 -19.693 12.230 1.00 92.06 596 PHE A O 1
ATOM 4706 N N . ARG A 1 597 ? -14.976 -20.685 14.098 1.00 90.44 597 ARG A N 1
ATOM 4707 C CA . ARG A 1 597 ? -14.188 -21.711 13.394 1.00 90.44 597 ARG A CA 1
ATOM 4708 C C . ARG A 1 597 ? -15.044 -22.775 12.710 1.00 90.44 597 ARG A C 1
ATOM 4710 O O . ARG A 1 597 ? -14.585 -23.384 11.750 1.00 90.44 597 ARG A O 1
ATOM 4717 N N . ALA A 1 598 ? -16.238 -23.042 13.234 1.00 87.62 598 ALA A N 1
ATOM 4718 C CA . ALA A 1 598 ? -17.158 -24.018 12.658 1.00 87.62 598 ALA A CA 1
ATOM 4719 C C . ALA A 1 598 ? -17.969 -23.451 11.478 1.00 87.62 598 ALA A C 1
ATOM 4721 O O . ALA A 1 598 ? -18.514 -24.229 10.690 1.00 87.62 598 ALA A O 1
ATOM 4722 N N . ASP A 1 599 ? -18.075 -22.123 11.360 1.00 84.81 599 ASP A N 1
ATOM 4723 C CA . ASP A 1 599 ? -18.781 -21.472 10.258 1.00 84.81 599 ASP A CA 1
ATOM 4724 C C . ASP A 1 599 ? -18.062 -21.713 8.923 1.00 84.81 599 ASP A C 1
ATOM 4726 O O . ASP A 1 599 ? -16.844 -21.882 8.848 1.00 84.81 599 ASP A O 1
ATOM 4730 N N . LYS A 1 600 ? -18.828 -21.721 7.832 1.00 79.44 600 LYS A N 1
ATOM 4731 C CA . LYS A 1 600 ? -18.248 -21.754 6.492 1.00 79.44 600 LYS A CA 1
ATOM 4732 C C . LYS A 1 600 ? -17.804 -20.339 6.147 1.00 79.44 600 LYS A C 1
ATOM 4734 O O . LYS A 1 600 ? -18.626 -19.429 6.085 1.00 79.44 600 LYS A O 1
ATOM 4739 N N . GLY A 1 601 ? -16.512 -20.169 5.893 1.00 78.44 601 GLY A N 1
ATOM 4740 C CA . GLY A 1 601 ? -15.953 -18.894 5.448 1.00 78.44 601 GLY A CA 1
ATOM 4741 C C . GLY A 1 601 ? -16.623 -18.269 4.242 1.00 78.44 601 GLY A C 1
ATOM 4742 O O . GLY A 1 601 ? -17.395 -18.891 3.510 1.00 78.44 601 GLY A O 1
ATOM 4743 N N . ALA A 1 602 ? -16.234 -17.026 3.990 1.00 85.94 602 ALA A N 1
ATOM 4744 C CA . ALA A 1 602 ? -16.646 -16.323 2.793 1.00 85.94 602 ALA A CA 1
ATOM 4745 C C . ALA A 1 602 ? -15.870 -16.809 1.560 1.00 85.94 602 ALA A C 1
ATOM 4747 O O . ALA A 1 602 ? -14.706 -17.209 1.637 1.00 85.94 602 ALA A O 1
ATOM 4748 N N . SER A 1 603 ? -16.509 -16.726 0.394 1.00 85.75 603 SER A N 1
ATOM 4749 C CA . SER A 1 603 ? -15.817 -16.866 -0.886 1.00 85.75 603 SER A CA 1
ATOM 4750 C C . SER A 1 603 ? -14.834 -15.712 -1.107 1.00 85.75 603 SER A C 1
ATOM 4752 O O . SER A 1 603 ? -15.046 -14.601 -0.618 1.00 85.75 603 SER A O 1
ATOM 4754 N N . LEU A 1 604 ? -13.794 -15.951 -1.910 1.00 81.69 604 LEU A N 1
ATOM 4755 C CA . LEU A 1 604 ? -12.879 -14.894 -2.351 1.00 81.69 604 LEU A CA 1
ATOM 4756 C C . LEU A 1 604 ? -13.655 -13.757 -3.040 1.00 81.69 604 LEU A C 1
ATOM 4758 O O . LEU A 1 604 ? -14.532 -14.015 -3.865 1.00 81.69 604 LEU A O 1
ATOM 4762 N N . GLY A 1 605 ? -13.320 -12.512 -2.706 1.00 79.44 605 GLY A N 1
ATOM 4763 C CA . GLY A 1 605 ? -13.954 -11.301 -3.236 1.00 79.44 605 GLY A CA 1
ATOM 4764 C C . GLY A 1 605 ? -15.070 -10.714 -2.367 1.00 79.44 605 GLY A C 1
ATOM 4765 O O . GLY A 1 605 ? -15.568 -9.638 -2.688 1.00 79.44 605 GLY A O 1
ATOM 4766 N N . VAL A 1 606 ? -15.459 -11.371 -1.269 1.00 87.38 606 VAL A N 1
ATOM 4767 C CA . VAL A 1 606 ? -16.371 -10.771 -0.281 1.00 87.38 606 VAL A CA 1
ATOM 4768 C C . VAL A 1 606 ? -15.649 -9.666 0.484 1.00 87.38 606 VAL A C 1
ATOM 4770 O O . VAL A 1 606 ? -14.544 -9.873 0.981 1.00 87.38 606 VAL A O 1
ATOM 4773 N N . GLU A 1 607 ? -16.292 -8.507 0.617 1.00 90.06 607 GLU A N 1
ATOM 4774 C CA . GLU A 1 607 ? -15.768 -7.389 1.399 1.00 90.06 607 GLU A CA 1
ATOM 4775 C C . GLU A 1 607 ? -15.850 -7.698 2.913 1.00 90.06 607 GLU A C 1
ATOM 4777 O O . GLU A 1 607 ? -16.954 -7.845 3.451 1.00 90.06 607 GLU A O 1
ATOM 4782 N N . PRO A 1 608 ? -14.714 -7.779 3.637 1.00 92.62 608 PRO A N 1
ATOM 4783 C CA . PRO A 1 608 ? -14.701 -8.202 5.040 1.00 92.62 608 PRO A CA 1
ATOM 4784 C C . PRO A 1 608 ? -15.508 -7.307 5.972 1.00 92.62 608 PRO A C 1
ATOM 4786 O O . PRO A 1 608 ? -16.133 -7.809 6.898 1.00 92.62 608 PRO A O 1
ATOM 4789 N N . LEU A 1 609 ? -15.489 -5.989 5.756 1.00 93.19 609 LEU A N 1
ATOM 4790 C CA . LEU A 1 609 ? -16.186 -5.052 6.639 1.00 93.19 609 LEU A CA 1
ATOM 4791 C C . LEU A 1 609 ? -17.702 -5.210 6.526 1.00 93.19 609 LEU A C 1
ATOM 4793 O O . LEU A 1 609 ? -18.394 -5.189 7.540 1.00 93.19 609 LEU A O 1
ATOM 4797 N N . GLN A 1 610 ? -18.212 -5.472 5.319 1.00 92.94 610 GLN A N 1
ATOM 4798 C CA . GLN A 1 610 ? -19.625 -5.799 5.118 1.00 92.94 610 GLN A CA 1
ATOM 4799 C C . GLN A 1 610 ? -19.985 -7.132 5.772 1.00 92.94 610 GLN A C 1
ATOM 4801 O O . GLN A 1 610 ? -21.026 -7.244 6.416 1.00 92.94 610 GLN A O 1
ATOM 4806 N N . TRP A 1 611 ? -19.108 -8.135 5.668 1.00 94.06 611 TRP A N 1
ATOM 4807 C CA . TRP A 1 611 ? -19.311 -9.414 6.346 1.00 94.06 611 TRP A CA 1
ATOM 4808 C C . TRP A 1 611 ? -19.395 -9.230 7.866 1.00 94.06 611 TRP A C 1
ATOM 4810 O O . TRP A 1 611 ? -20.380 -9.642 8.483 1.00 94.06 611 TRP A O 1
ATOM 4820 N N . TRP A 1 612 ? -18.431 -8.527 8.465 1.00 94.69 612 TRP A N 1
ATOM 4821 C CA . TRP A 1 612 ? -18.435 -8.255 9.901 1.00 94.69 612 TRP A CA 1
ATOM 4822 C C . TRP A 1 612 ? -19.623 -7.406 10.333 1.00 94.69 612 TRP A C 1
ATOM 4824 O O . TRP A 1 612 ? -20.208 -7.702 11.366 1.00 94.69 612 TRP A O 1
ATOM 4834 N N . LYS A 1 613 ? -20.075 -6.446 9.522 1.00 93.62 613 LYS A N 1
ATOM 4835 C CA . LYS A 1 613 ? -21.300 -5.685 9.799 1.00 93.62 613 LYS A CA 1
ATOM 4836 C C . LYS A 1 613 ? -22.521 -6.588 10.000 1.00 93.62 613 LYS A C 1
ATOM 4838 O O . LYS A 1 613 ? -23.345 -6.322 10.869 1.00 93.62 613 LYS A O 1
ATOM 4843 N N . THR A 1 614 ? -22.626 -7.676 9.233 1.00 93.56 614 THR A N 1
ATOM 4844 C CA . THR A 1 614 ? -23.722 -8.654 9.376 1.00 93.56 614 THR A CA 1
ATOM 4845 C C . THR A 1 614 ? -23.516 -9.648 10.520 1.00 93.56 614 THR A C 1
ATOM 4847 O O . THR A 1 614 ? -24.487 -10.159 11.074 1.00 93.56 614 THR A O 1
ATOM 4850 N N . LYS A 1 615 ? -22.260 -9.924 10.888 1.00 92.75 615 LYS A N 1
ATOM 4851 C CA . LYS A 1 615 ? -21.873 -10.959 11.858 1.00 92.75 615 LYS A CA 1
ATOM 4852 C C . LYS A 1 615 ? -21.520 -10.415 13.243 1.00 92.75 615 LYS A C 1
ATOM 4854 O O . LYS A 1 615 ? -21.426 -11.193 14.186 1.00 92.75 615 LYS A O 1
ATOM 4859 N N . ALA A 1 616 ? -21.394 -9.100 13.402 1.00 91.88 616 ALA A N 1
ATOM 4860 C CA . ALA A 1 616 ? -20.978 -8.463 14.648 1.00 91.88 616 ALA A CA 1
ATOM 4861 C C . ALA A 1 616 ? -21.921 -8.749 15.820 1.00 91.88 616 ALA A C 1
ATOM 4863 O O . ALA A 1 616 ? -21.462 -8.925 16.940 1.00 91.88 616 ALA A O 1
ATOM 4864 N N . ALA A 1 617 ? -23.228 -8.867 15.565 1.00 90.88 617 ALA A N 1
ATOM 4865 C CA . ALA A 1 617 ? -24.193 -9.251 16.595 1.00 90.88 617 ALA A CA 1
ATOM 4866 C C . ALA A 1 617 ? -24.048 -10.720 17.039 1.00 90.88 617 ALA A C 1
ATOM 4868 O O . ALA A 1 617 ? -24.412 -11.058 18.161 1.00 90.88 617 ALA A O 1
ATOM 4869 N N . GLN A 1 618 ? -23.532 -11.591 16.162 1.00 92.00 618 GLN A N 1
ATOM 4870 C CA . GLN A 1 618 ? -23.269 -13.002 16.460 1.00 92.00 618 GLN A CA 1
ATOM 4871 C C . GLN A 1 618 ? -21.931 -13.189 17.191 1.00 92.00 618 GLN A C 1
ATOM 4873 O O . GLN A 1 618 ? -21.818 -14.083 18.024 1.00 92.00 618 GLN A O 1
ATOM 4878 N N . PHE A 1 619 ? -20.940 -12.353 16.874 1.00 94.06 619 PHE A N 1
ATOM 4879 C CA . PHE A 1 619 ? -19.585 -12.426 17.420 1.00 94.06 619 PHE A CA 1
ATOM 4880 C C . PHE A 1 619 ? -19.127 -11.070 17.989 1.00 94.06 619 PHE A C 1
ATOM 4882 O O . PHE A 1 619 ? -18.205 -10.465 17.436 1.00 94.06 619 PHE A O 1
ATOM 4889 N N . PRO A 1 620 ? -19.782 -10.525 19.031 1.00 92.69 620 PRO A N 1
ATOM 4890 C CA . PRO A 1 620 ? -19.480 -9.185 19.535 1.00 92.69 620 PRO A CA 1
ATOM 4891 C C . PRO A 1 620 ? -18.041 -9.033 20.051 1.00 92.69 620 PRO A C 1
ATOM 4893 O O . PRO A 1 620 ? -17.427 -7.982 19.847 1.00 92.69 620 PRO A O 1
ATOM 4896 N N . LEU A 1 621 ? -17.466 -10.066 20.676 1.00 94.19 621 LEU A N 1
ATOM 4897 C CA . LEU A 1 621 ? -16.093 -10.006 21.178 1.00 94.19 621 LEU A CA 1
ATOM 4898 C C . LEU A 1 621 ? -15.091 -10.063 20.022 1.00 94.19 621 LEU A C 1
ATOM 4900 O O . LEU A 1 621 ? -14.185 -9.230 19.967 1.00 94.19 621 LEU A O 1
ATOM 4904 N N . LEU A 1 622 ? -15.272 -10.962 19.050 1.00 95.00 622 LEU A N 1
ATOM 4905 C CA . LEU A 1 622 ? -14.393 -11.019 17.874 1.00 95.00 622 LEU A CA 1
ATOM 4906 C C . LEU A 1 622 ? -14.556 -9.810 16.948 1.00 95.00 622 LEU A C 1
ATOM 4908 O O . LEU A 1 622 ? -13.570 -9.358 16.367 1.00 95.00 622 LEU A O 1
ATOM 4912 N N . ALA A 1 623 ? -15.758 -9.241 16.855 1.00 94.06 623 ALA A N 1
ATOM 4913 C CA . ALA A 1 623 ? -16.028 -8.019 16.105 1.00 94.06 623 ALA A CA 1
ATOM 4914 C C . ALA A 1 623 ? -15.191 -6.842 16.622 1.00 94.06 623 ALA A C 1
ATOM 4916 O O . ALA A 1 623 ? -14.644 -6.088 15.819 1.00 94.06 623 ALA A O 1
ATOM 4917 N N . SER A 1 624 ? -15.011 -6.730 17.943 1.00 92.19 624 SER A N 1
ATOM 4918 C CA . SER A 1 624 ? -14.143 -5.699 18.530 1.00 92.19 624 SER A CA 1
ATOM 4919 C C . SER A 1 624 ? -12.672 -5.861 18.114 1.00 92.19 624 SER A C 1
ATOM 4921 O O . SER A 1 624 ? -11.987 -4.881 17.816 1.00 92.19 624 SER A O 1
ATOM 4923 N N . VAL A 1 625 ? -12.189 -7.104 17.989 1.00 93.69 625 VAL A N 1
ATOM 4924 C CA . VAL A 1 625 ? -10.840 -7.385 17.469 1.00 93.69 625 VAL A CA 1
ATOM 4925 C C . VAL A 1 625 ? -10.766 -7.095 15.969 1.00 93.69 625 VAL A C 1
ATOM 4927 O O . VAL A 1 625 ? -9.793 -6.501 15.501 1.00 93.69 625 VAL A O 1
ATOM 4930 N N . ALA A 1 626 ? -11.803 -7.458 15.210 1.00 94.44 626 ALA A N 1
ATOM 4931 C CA . ALA A 1 626 ? -11.903 -7.180 13.781 1.00 94.44 626 ALA A CA 1
ATOM 4932 C C . ALA A 1 626 ? -11.813 -5.677 13.494 1.00 94.44 626 ALA A C 1
ATOM 4934 O O . ALA A 1 626 ? -11.050 -5.270 12.621 1.00 94.44 626 ALA A O 1
ATOM 4935 N N . GLN A 1 627 ? -12.502 -4.838 14.270 1.00 91.94 627 GLN A N 1
ATOM 4936 C CA . GLN A 1 627 ? -12.398 -3.379 14.163 1.00 91.94 627 GLN A CA 1
ATOM 4937 C C . GLN A 1 627 ? -10.971 -2.870 14.408 1.00 91.94 627 GLN A C 1
ATOM 4939 O O . GLN A 1 627 ? -10.523 -1.947 13.729 1.00 91.94 627 GLN A O 1
ATOM 4944 N N . ALA A 1 628 ? -10.245 -3.473 15.353 1.00 90.19 628 ALA A N 1
ATOM 4945 C CA . ALA A 1 628 ? -8.887 -3.067 15.703 1.00 90.19 628 ALA A CA 1
ATOM 4946 C C . ALA A 1 628 ? -7.853 -3.446 14.626 1.00 90.19 628 ALA A C 1
ATOM 4948 O O . ALA A 1 628 ? -6.974 -2.644 14.300 1.00 90.19 628 ALA A O 1
ATOM 4949 N N . TYR A 1 629 ? -7.950 -4.665 14.082 1.00 93.44 629 TYR A N 1
ATOM 4950 C CA . TYR A 1 629 ? -6.939 -5.242 13.188 1.00 93.44 629 TYR A CA 1
ATOM 4951 C C . TYR A 1 629 ? -7.259 -5.068 11.697 1.00 93.44 629 TYR A C 1
ATOM 4953 O O . TYR A 1 629 ? -6.335 -4.913 10.901 1.00 93.44 629 TYR A O 1
ATOM 4961 N N . LEU A 1 630 ? -8.534 -5.045 11.289 1.00 94.19 630 LEU A N 1
ATOM 4962 C CA . LEU A 1 630 ? -8.906 -4.814 9.882 1.00 94.19 630 LEU A CA 1
ATOM 4963 C C . LEU A 1 630 ? -8.822 -3.337 9.480 1.00 94.19 630 LEU A C 1
ATOM 4965 O O . LEU A 1 630 ? -8.801 -3.034 8.289 1.00 94.19 630 LEU A O 1
ATOM 4969 N N . ALA A 1 631 ? -8.723 -2.431 10.457 1.00 93.06 631 ALA A N 1
ATOM 4970 C CA . ALA A 1 631 ? -8.401 -1.027 10.224 1.00 93.06 631 ALA A CA 1
ATOM 4971 C C . ALA A 1 631 ? -6.934 -0.822 9.817 1.00 93.06 631 ALA A C 1
ATOM 4973 O O . ALA A 1 631 ? -6.570 0.260 9.375 1.00 93.06 631 ALA A O 1
ATOM 4974 N N . ALA A 1 632 ? -6.067 -1.823 9.992 1.00 93.50 632 ALA A N 1
ATOM 4975 C CA . ALA A 1 632 ? -4.671 -1.699 9.617 1.00 93.50 632 ALA A CA 1
ATOM 4976 C C . ALA A 1 632 ? -4.497 -1.812 8.094 1.00 93.50 632 ALA A C 1
ATOM 4978 O O . ALA A 1 632 ? -4.948 -2.800 7.500 1.00 93.50 632 ALA A O 1
ATOM 4979 N N . PRO A 1 633 ? -3.815 -0.853 7.445 1.00 95.00 633 PRO A N 1
ATOM 4980 C CA . PRO A 1 633 ? -3.488 -0.978 6.035 1.00 95.00 633 PRO A CA 1
ATOM 4981 C C . PRO A 1 633 ? -2.297 -1.930 5.827 1.00 95.00 633 PRO A C 1
ATOM 4983 O O . PRO A 1 633 ? -1.534 -2.209 6.747 1.00 95.00 633 PRO A O 1
ATOM 4986 N N . ALA A 1 634 ? -2.115 -2.411 4.600 1.00 94.81 634 ALA A N 1
ATOM 4987 C CA . ALA A 1 634 ? -0.932 -3.142 4.139 1.00 94.81 634 ALA A CA 1
ATOM 4988 C C . ALA A 1 634 ? 0.136 -2.217 3.528 1.00 94.81 634 ALA A C 1
ATOM 4990 O O . ALA A 1 634 ? 1.299 -2.607 3.390 1.00 94.81 634 ALA A O 1
ATOM 4991 N N . VAL A 1 635 ? -0.255 -1.001 3.137 1.00 92.81 635 VAL A N 1
ATOM 4992 C CA . VAL A 1 635 ? 0.627 0.006 2.530 1.00 92.81 635 VAL A CA 1
ATOM 4993 C C . VAL A 1 635 ? 0.454 1.353 3.225 1.00 92.81 635 VAL A C 1
ATOM 4995 O O . VAL A 1 635 ? -0.610 1.643 3.768 1.00 92.81 635 VAL A O 1
ATOM 4998 N N . ALA A 1 636 ? 1.496 2.179 3.227 1.00 89.62 636 ALA A N 1
ATOM 4999 C CA . ALA A 1 636 ? 1.456 3.474 3.898 1.00 89.62 636 ALA A CA 1
ATOM 5000 C C . ALA A 1 636 ? 0.765 4.545 3.047 1.00 89.62 636 ALA A C 1
ATOM 5002 O O . ALA A 1 636 ? 1.042 4.667 1.852 1.00 89.62 636 ALA A O 1
ATOM 5003 N N . GLY A 1 637 ? -0.096 5.347 3.683 1.00 83.75 637 GLY A N 1
ATOM 5004 C CA . GLY A 1 637 ? -0.704 6.531 3.077 1.00 83.75 637 GLY A CA 1
ATOM 5005 C C . GLY A 1 637 ? -1.350 6.251 1.718 1.00 83.75 637 GLY A C 1
ATOM 5006 O O . GLY A 1 637 ? -2.194 5.366 1.591 1.00 83.75 637 GLY A O 1
ATOM 5007 N N . ASN A 1 638 ? -0.920 6.989 0.692 1.00 78.81 638 ASN A N 1
ATOM 5008 C CA . ASN A 1 638 ? -1.447 6.871 -0.672 1.00 78.81 638 ASN A CA 1
ATOM 5009 C C . ASN A 1 638 ? -0.617 5.962 -1.587 1.00 78.81 638 ASN A C 1
ATOM 5011 O O . ASN A 1 638 ? -0.863 5.938 -2.791 1.00 78.81 638 ASN A O 1
ATOM 5015 N N . ALA A 1 639 ? 0.333 5.183 -1.059 1.00 78.25 639 ALA A N 1
ATOM 5016 C CA . ALA A 1 639 ? 1.236 4.374 -1.882 1.00 78.25 639 ALA A CA 1
ATOM 5017 C C . ALA A 1 639 ? 0.501 3.429 -2.859 1.00 78.25 639 ALA A C 1
ATOM 5019 O O . ALA A 1 639 ? 0.967 3.215 -3.975 1.00 78.25 639 ALA A O 1
ATOM 5020 N N . ALA A 1 640 ? -0.673 2.900 -2.486 1.00 78.06 640 ALA A N 1
ATOM 5021 C CA . ALA A 1 640 ? -1.528 2.119 -3.391 1.00 78.06 640 ALA A CA 1
ATOM 5022 C C . ALA A 1 640 ? -2.074 2.938 -4.573 1.00 78.06 640 ALA A C 1
ATOM 5024 O O . ALA A 1 640 ? -2.044 2.468 -5.711 1.00 78.06 640 ALA A O 1
ATOM 5025 N N . GLN A 1 641 ? -2.548 4.161 -4.323 1.00 79.62 641 GLN A N 1
ATOM 5026 C CA . GLN A 1 641 ? -3.073 5.043 -5.369 1.00 79.62 641 GLN A CA 1
ATOM 5027 C C . GLN A 1 641 ? -1.954 5.497 -6.311 1.00 79.62 641 GLN A C 1
ATOM 5029 O O . GLN A 1 641 ? -2.123 5.451 -7.530 1.00 79.62 641 GLN A O 1
ATOM 5034 N N . ASP A 1 642 ? -0.796 5.846 -5.749 1.00 75.56 642 ASP A N 1
ATOM 5035 C CA . ASP A 1 642 ? 0.403 6.252 -6.488 1.00 75.56 642 ASP A CA 1
ATOM 5036 C C . ASP A 1 642 ? 0.936 5.110 -7.372 1.00 75.56 642 ASP A C 1
ATOM 5038 O O . ASP A 1 642 ? 1.491 5.349 -8.442 1.00 75.56 642 ASP A O 1
ATOM 5042 N N . PHE A 1 643 ? 0.717 3.855 -6.968 1.00 77.44 643 PHE A N 1
ATOM 5043 C CA . PHE A 1 643 ? 1.081 2.681 -7.760 1.00 77.44 643 PHE A CA 1
ATOM 5044 C C . PHE A 1 643 ? 0.157 2.456 -8.973 1.00 77.44 643 PHE A C 1
ATOM 5046 O O . PHE A 1 643 ? 0.627 1.976 -10.003 1.00 77.44 643 PHE A O 1
ATOM 5053 N N . ILE A 1 644 ? -1.138 2.801 -8.884 1.00 72.81 644 ILE A N 1
ATOM 5054 C CA . ILE A 1 644 ? -2.100 2.687 -10.005 1.00 72.81 644 ILE A CA 1
ATOM 5055 C C . ILE A 1 644 ? -2.034 3.876 -10.955 1.00 72.81 644 ILE A C 1
ATOM 5057 O O . ILE A 1 644 ? -2.230 3.700 -12.158 1.00 72.81 644 ILE A O 1
ATOM 5061 N N . GLN A 1 645 ? -1.815 5.086 -10.437 1.00 63.28 645 GLN A N 1
ATOM 5062 C CA . GLN A 1 645 ? -1.656 6.280 -11.262 1.00 63.28 645 GLN A CA 1
ATOM 5063 C C . GLN A 1 645 ? -0.303 6.191 -11.982 1.00 63.28 645 GLN A C 1
ATOM 5065 O O . GLN A 1 645 ? 0.684 6.779 -11.552 1.00 63.28 645 GLN A O 1
ATOM 5070 N N . GLU A 1 646 ? -0.251 5.391 -13.055 1.00 52.25 646 GLU A N 1
ATOM 5071 C CA . GLU A 1 646 ? 0.962 5.014 -13.783 1.00 52.25 646 GLU A CA 1
ATOM 5072 C C . GLU A 1 646 ? 1.700 6.242 -14.345 1.00 52.25 646 GLU A C 1
ATOM 5074 O O . GLU A 1 646 ? 1.508 6.675 -15.481 1.00 52.25 646 GLU A O 1
ATOM 5079 N N . GLY A 1 647 ? 2.595 6.787 -13.529 1.00 50.81 647 GLY A N 1
ATOM 5080 C CA . GLY A 1 647 ? 3.576 7.796 -13.882 1.00 50.81 647 GLY A CA 1
ATOM 5081 C C . GLY A 1 647 ? 4.514 7.999 -12.691 1.00 50.81 647 GLY A C 1
ATOM 5082 O O . GLY A 1 647 ? 4.048 8.477 -11.654 1.00 50.81 647 GLY A O 1
ATOM 5083 N N . PRO A 1 648 ? 5.812 7.648 -12.801 1.00 43.28 648 PRO A N 1
ATOM 5084 C CA . PRO A 1 648 ? 6.786 7.905 -11.747 1.00 43.28 648 PRO A CA 1
ATOM 5085 C C . PRO A 1 648 ? 6.723 9.376 -11.327 1.00 43.28 648 PRO A C 1
ATOM 5087 O O . PRO A 1 648 ? 6.911 10.276 -12.145 1.00 43.28 648 PRO A O 1
ATOM 5090 N N . GLY A 1 649 ? 6.398 9.617 -10.058 1.00 51.69 649 GLY A N 1
ATOM 5091 C CA . GLY A 1 649 ? 6.389 10.953 -9.480 1.00 51.69 649 GLY A CA 1
ATOM 5092 C C . GLY A 1 649 ? 5.263 11.876 -9.948 1.00 51.69 649 GLY A C 1
ATOM 5093 O O . GLY A 1 649 ? 5.440 13.083 -9.860 1.00 51.69 649 GLY A O 1
ATOM 5094 N N . THR A 1 650 ? 4.110 11.390 -10.419 1.00 57.16 650 THR A N 1
ATOM 5095 C CA . THR A 1 650 ? 2.953 12.280 -10.677 1.00 57.16 650 THR A CA 1
ATOM 5096 C C . THR A 1 650 ? 2.483 12.977 -9.399 1.00 57.16 650 THR A C 1
ATOM 5098 O O . THR A 1 650 ? 2.283 14.193 -9.397 1.00 57.16 650 THR A O 1
ATOM 5101 N N . THR A 1 651 ? 2.377 12.236 -8.297 1.00 60.50 651 THR A N 1
ATOM 5102 C CA . THR A 1 651 ? 2.056 12.772 -6.971 1.00 60.50 651 THR A CA 1
ATOM 5103 C C . THR A 1 651 ? 3.202 13.600 -6.407 1.00 60.50 651 THR A C 1
ATOM 5105 O O . THR A 1 651 ? 2.969 14.752 -6.052 1.00 60.50 651 THR A O 1
ATOM 5108 N N . ASN A 1 652 ? 4.445 13.106 -6.430 1.00 63.16 652 ASN A N 1
ATOM 5109 C CA . ASN A 1 652 ? 5.616 13.885 -5.995 1.00 63.16 652 ASN A CA 1
ATOM 5110 C C . ASN A 1 652 ? 5.769 15.199 -6.779 1.00 63.16 652 ASN A C 1
ATOM 5112 O O . ASN A 1 652 ? 5.986 16.243 -6.176 1.00 63.16 652 ASN A O 1
ATOM 5116 N N . ARG A 1 653 ? 5.556 15.198 -8.099 1.00 68.12 653 ARG A N 1
ATOM 5117 C CA . ARG A 1 653 ? 5.599 16.406 -8.938 1.00 68.12 653 ARG A CA 1
ATOM 5118 C C . ARG A 1 653 ? 4.498 17.397 -8.574 1.00 68.12 653 ARG A C 1
ATOM 5120 O O . ARG A 1 653 ? 4.755 18.595 -8.566 1.00 68.12 653 ARG A O 1
ATOM 5127 N N . LYS A 1 654 ? 3.289 16.917 -8.269 1.00 77.56 654 LYS A N 1
ATOM 5128 C CA . LYS A 1 654 ? 2.205 17.775 -7.769 1.00 77.56 654 LYS A CA 1
ATOM 5129 C C . LYS A 1 654 ? 2.557 18.360 -6.398 1.00 77.56 654 LYS A C 1
ATOM 5131 O O . LYS A 1 654 ? 2.440 19.563 -6.215 1.00 77.56 654 LYS A O 1
ATOM 5136 N N . ARG A 1 655 ? 3.081 17.549 -5.470 1.00 82.75 655 ARG A N 1
ATOM 5137 C CA . ARG A 1 655 ? 3.546 18.003 -4.141 1.00 82.75 655 ARG A CA 1
ATOM 5138 C C . ARG A 1 655 ? 4.690 19.022 -4.243 1.00 82.75 655 ARG A C 1
ATOM 5140 O O . ARG A 1 655 ? 4.717 19.989 -3.488 1.00 82.75 655 ARG A O 1
ATOM 5147 N N . SER A 1 656 ? 5.587 18.858 -5.215 1.00 83.50 656 SER A N 1
ATOM 5148 C CA . SER A 1 656 ? 6.660 19.807 -5.545 1.00 83.50 656 SER A CA 1
ATOM 5149 C C . SER A 1 656 ? 6.170 21.162 -6.062 1.00 83.50 656 SER A C 1
ATOM 5151 O O . SER A 1 656 ? 6.982 22.071 -6.187 1.00 83.50 656 SER A O 1
ATOM 5153 N N . ASN A 1 657 ? 4.875 21.338 -6.348 1.00 85.62 657 ASN A N 1
ATOM 5154 C CA . ASN A 1 657 ? 4.308 22.654 -6.655 1.00 85.62 657 ASN A CA 1
ATOM 5155 C C . ASN A 1 657 ? 3.910 23.440 -5.400 1.00 85.62 657 ASN A C 1
ATOM 5157 O O . ASN A 1 657 ? 3.535 24.604 -5.526 1.00 85.62 657 ASN A O 1
ATOM 5161 N N . ILE A 1 658 ? 3.952 22.827 -4.215 1.00 90.25 658 ILE A N 1
ATOM 5162 C CA . ILE A 1 658 ? 3.499 23.440 -2.968 1.00 90.25 658 ILE A CA 1
ATOM 5163 C C . ILE A 1 658 ? 4.711 23.918 -2.154 1.00 90.25 658 ILE A C 1
ATOM 5165 O O . ILE A 1 658 ? 5.624 23.120 -1.912 1.00 90.25 658 ILE A O 1
ATOM 5169 N N . PRO A 1 659 ? 4.725 25.181 -1.686 1.00 91.06 659 PRO A N 1
ATOM 5170 C CA . PRO A 1 659 ? 5.793 25.677 -0.832 1.00 91.06 659 PRO A CA 1
ATOM 5171 C C . PRO A 1 659 ? 5.730 25.046 0.575 1.00 91.06 659 PRO A C 1
ATOM 5173 O O . PRO A 1 659 ? 4.623 24.801 1.076 1.00 91.06 659 PRO A O 1
ATOM 5176 N N . PRO A 1 660 ? 6.883 24.808 1.236 1.00 91.31 660 PRO A N 1
ATOM 5177 C CA . PRO A 1 660 ? 6.968 24.157 2.549 1.00 91.31 660 PRO A CA 1
ATOM 5178 C C . PRO A 1 660 ? 6.026 24.726 3.621 1.00 91.31 660 PRO A C 1
ATOM 5180 O O . PRO A 1 660 ? 5.485 23.976 4.428 1.00 91.31 660 PRO A O 1
ATOM 5183 N N . GLU A 1 661 ? 5.788 26.038 3.611 1.00 90.50 661 GLU A N 1
ATOM 5184 C CA . GLU A 1 661 ? 4.973 26.763 4.592 1.00 90.50 661 GLU A CA 1
ATOM 5185 C C . GLU A 1 661 ? 3.487 26.383 4.534 1.00 90.50 661 GLU A C 1
ATOM 5187 O O . GLU A 1 661 ? 2.790 26.436 5.548 1.00 90.50 661 GLU A O 1
ATOM 5192 N N . SER A 1 662 ? 2.999 25.996 3.353 1.00 91.75 662 SER A N 1
ATOM 5193 C CA . SER A 1 662 ? 1.595 25.628 3.110 1.00 91.75 662 SER A CA 1
ATOM 5194 C C . SER A 1 662 ? 1.392 24.128 2.878 1.00 91.75 662 SER A C 1
ATOM 5196 O O . SER A 1 662 ? 0.255 23.675 2.743 1.00 91.75 662 SER A O 1
ATOM 5198 N N . LEU A 1 663 ? 2.481 23.354 2.866 1.00 93.12 663 LEU A N 1
ATOM 5199 C CA . LEU A 1 663 ? 2.497 21.945 2.482 1.00 93.12 663 LEU A CA 1
ATOM 5200 C C . LEU A 1 663 ? 1.597 21.076 3.364 1.00 93.12 663 LEU A C 1
ATOM 5202 O O . LEU A 1 663 ? 0.703 20.411 2.847 1.00 93.12 663 LEU A O 1
ATOM 5206 N N . ASP A 1 664 ? 1.788 21.128 4.685 1.00 95.00 664 ASP A N 1
ATOM 5207 C CA . ASP A 1 664 ? 0.960 20.395 5.655 1.00 95.00 664 ASP A CA 1
ATOM 5208 C C . ASP A 1 664 ? -0.524 20.740 5.503 1.00 95.00 664 ASP A C 1
ATOM 5210 O O . ASP A 1 664 ? -1.367 19.857 5.375 1.00 95.00 664 ASP A O 1
ATOM 5214 N N . THR A 1 665 ? -0.831 22.036 5.410 1.00 94.88 665 THR A N 1
ATOM 5215 C CA . THR A 1 665 ? -2.201 22.539 5.284 1.00 94.88 665 THR A CA 1
ATOM 5216 C C . THR A 1 665 ? -2.885 22.046 4.009 1.00 94.88 665 THR A C 1
ATOM 5218 O O . THR A 1 665 ? -4.001 21.533 4.075 1.00 94.88 665 THR A O 1
ATOM 5221 N N . ILE A 1 666 ? -2.239 22.180 2.848 1.00 94.50 666 ILE A N 1
ATOM 5222 C CA . ILE A 1 666 ? -2.835 21.781 1.568 1.00 94.50 666 ILE A CA 1
ATOM 5223 C C . ILE A 1 666 ? -2.998 20.261 1.504 1.00 94.50 666 ILE A C 1
ATOM 5225 O O . ILE A 1 666 ? -4.068 19.794 1.118 1.00 94.50 666 ILE A O 1
ATOM 5229 N N . LEU A 1 667 ? -1.995 19.487 1.933 1.00 93.38 667 LEU A N 1
ATOM 5230 C CA . LEU A 1 667 ? -2.079 18.024 1.939 1.00 93.38 667 LEU A CA 1
ATOM 5231 C C . LEU A 1 667 ? -3.143 17.512 2.911 1.00 93.38 667 LEU A C 1
ATOM 5233 O O . LEU A 1 667 ? -3.923 16.633 2.545 1.00 93.38 667 LEU A O 1
ATOM 5237 N N . PHE A 1 668 ? -3.232 18.088 4.112 1.00 95.12 668 PHE A N 1
ATOM 5238 C CA . PHE A 1 668 ? -4.286 17.761 5.070 1.00 95.12 668 PHE A CA 1
ATOM 5239 C C . PHE A 1 668 ? -5.676 17.995 4.472 1.00 95.12 668 PHE A C 1
ATOM 5241 O O . PHE A 1 668 ? -6.536 17.116 4.532 1.00 95.12 668 PHE A O 1
ATOM 5248 N N . LEU A 1 669 ? -5.909 19.169 3.880 1.00 94.38 669 LEU A N 1
ATOM 5249 C CA . LEU A 1 669 ? -7.210 19.508 3.304 1.00 94.38 669 LEU A CA 1
ATOM 5250 C C . LEU A 1 669 ? -7.536 18.635 2.085 1.00 94.38 669 LEU A C 1
ATOM 5252 O O . LEU A 1 669 ? -8.671 18.178 1.951 1.00 94.38 669 LEU A O 1
ATOM 5256 N N . HIS A 1 670 ? -6.544 18.368 1.232 1.00 92.31 670 HIS A N 1
ATOM 5257 C CA . HIS A 1 670 ? -6.690 17.549 0.032 1.00 92.31 670 HIS A CA 1
ATOM 5258 C C . HIS A 1 670 ? -7.052 16.104 0.376 1.00 92.31 670 HIS A C 1
ATOM 5260 O O . HIS A 1 670 ? -8.051 15.587 -0.120 1.00 92.31 670 HIS A O 1
ATOM 5266 N N . HIS A 1 671 ? -6.266 15.455 1.240 1.00 90.69 671 HIS A N 1
ATOM 5267 C CA . HIS A 1 671 ? -6.441 14.035 1.550 1.00 90.69 671 HIS A CA 1
ATOM 5268 C C . HIS A 1 671 ? -7.714 13.746 2.347 1.00 90.69 671 HIS A C 1
ATOM 5270 O O . HIS A 1 671 ? -8.320 12.699 2.146 1.00 90.69 671 HIS A O 1
ATOM 5276 N N . ASN A 1 672 ? -8.153 14.672 3.204 1.00 92.19 672 ASN A N 1
ATOM 5277 C CA . ASN A 1 672 ? -9.400 14.516 3.960 1.00 92.19 672 ASN A CA 1
ATOM 5278 C C . ASN A 1 672 ? -10.636 15.070 3.228 1.00 92.19 672 ASN A C 1
ATOM 5280 O O . ASN A 1 672 ? -11.737 15.028 3.772 1.00 92.19 672 ASN A O 1
ATOM 5284 N N . GLY A 1 673 ? -10.478 15.628 2.022 1.00 89.00 673 GLY A N 1
ATOM 5285 C CA . GLY A 1 673 ? -11.590 16.191 1.253 1.00 89.00 673 GLY A CA 1
ATOM 5286 C C . GLY A 1 673 ? -12.267 17.398 1.915 1.00 89.00 673 GLY A C 1
ATOM 5287 O O . GLY A 1 673 ? -13.449 17.652 1.676 1.00 89.00 673 GLY A O 1
ATOM 5288 N N . PHE A 1 674 ? -11.544 18.152 2.748 1.00 87.56 674 PHE A N 1
ATOM 5289 C CA . PHE A 1 674 ? -12.061 19.360 3.390 1.00 87.56 674 PHE A CA 1
ATOM 5290 C C . PHE A 1 674 ? -12.092 20.526 2.398 1.00 87.56 674 PHE A C 1
ATOM 5292 O O . PHE A 1 674 ? -11.225 21.399 2.390 1.00 87.56 674 PHE A O 1
ATOM 5299 N N . PHE A 1 675 ? -13.124 20.534 1.558 1.00 84.56 675 PHE A N 1
ATOM 5300 C CA . PHE A 1 675 ? -13.399 21.610 0.614 1.00 84.56 675 PHE A CA 1
ATOM 5301 C C . PHE A 1 675 ? -14.357 22.644 1.209 1.00 84.56 675 PHE A C 1
ATOM 5303 O O . PHE A 1 675 ? -15.151 22.370 2.113 1.00 84.56 675 PHE A O 1
ATOM 5310 N N . THR A 1 676 ? -14.291 23.859 0.684 1.00 75.44 676 THR A N 1
ATOM 5311 C CA . THR A 1 676 ? -15.216 24.936 1.021 1.00 75.44 676 THR A CA 1
ATOM 5312 C C . THR A 1 676 ? -16.591 24.614 0.415 1.00 75.44 676 THR A C 1
ATOM 5314 O O . THR A 1 676 ? -16.838 24.817 -0.772 1.00 75.44 676 THR A O 1
ATOM 5317 N N . ASN A 1 677 ? -17.486 24.024 1.213 1.00 62.88 677 ASN A N 1
ATOM 5318 C CA . ASN A 1 677 ? -18.875 23.799 0.817 1.00 62.88 677 ASN A CA 1
ATOM 5319 C C . ASN A 1 677 ? -19.715 25.035 1.164 1.00 62.88 677 ASN A C 1
ATOM 5321 O O . ASN A 1 677 ? -20.175 25.181 2.292 1.00 62.88 677 ASN A O 1
ATOM 5325 N N . GLU A 1 678 ? -19.957 25.886 0.171 1.00 42.44 678 GLU A N 1
ATOM 5326 C CA . GLU A 1 678 ? -21.213 26.631 0.056 1.00 42.44 678 GLU A CA 1
ATOM 5327 C C . GLU A 1 678 ? -21.910 26.163 -1.226 1.00 42.44 678 GLU A C 1
ATOM 5329 O O . GLU A 1 678 ? -21.890 26.836 -2.255 1.00 42.44 678 GLU A O 1
ATOM 5334 N N . SER A 1 679 ? -22.506 24.968 -1.199 1.00 35.06 679 SER A N 1
ATOM 5335 C CA . SER A 1 679 ? -23.555 24.662 -2.167 1.00 35.06 679 SER A CA 1
ATOM 5336 C C . SER A 1 679 ? -24.820 25.358 -1.689 1.00 35.06 679 SER A C 1
ATOM 5338 O O . SER A 1 679 ? -25.399 24.986 -0.667 1.00 35.06 679 SER A O 1
ATOM 5340 N N . VAL A 1 680 ? -25.214 26.380 -2.444 1.00 33.59 680 VAL A N 1
ATOM 5341 C CA . VAL A 1 680 ? -26.586 26.873 -2.549 1.00 33.59 680 VAL A CA 1
ATOM 5342 C C . VAL A 1 680 ? -27.556 25.714 -2.330 1.00 33.59 680 VAL A C 1
ATOM 5344 O O . VAL A 1 680 ? -27.468 24.685 -2.998 1.00 33.59 680 VAL A O 1
ATOM 5347 N N . SER A 1 681 ? -28.461 25.900 -1.376 1.00 27.67 681 SER A N 1
ATOM 5348 C CA . SER A 1 681 ? -29.677 25.121 -1.213 1.00 27.67 681 SER A CA 1
ATOM 5349 C C . SER A 1 681 ? -30.422 25.046 -2.548 1.00 27.67 681 SER A C 1
ATOM 5351 O O . SER A 1 681 ? -31.187 25.946 -2.892 1.00 27.67 681 SER A O 1
ATOM 5353 N N . ALA A 1 682 ? -30.184 23.989 -3.313 1.00 27.80 682 ALA A N 1
ATOM 5354 C CA . ALA A 1 682 ? -31.145 23.513 -4.286 1.00 27.80 682 ALA A CA 1
ATOM 5355 C C . ALA A 1 682 ? -32.025 22.517 -3.534 1.00 27.80 682 ALA A C 1
ATOM 5357 O O . ALA A 1 682 ? -31.582 21.438 -3.141 1.00 27.80 682 ALA A O 1
ATOM 5358 N N . SER A 1 683 ? -33.246 22.952 -3.242 1.00 23.45 683 SER A N 1
ATOM 5359 C CA . SER A 1 683 ? -34.340 22.095 -2.808 1.00 23.45 683 SER A CA 1
ATOM 5360 C C . SER A 1 683 ? -34.459 20.862 -3.715 1.00 23.45 683 SER A C 1
ATOM 5362 O O . SER A 1 683 ? -34.227 20.968 -4.921 1.00 23.45 683 SER A O 1
ATOM 5364 N N . PRO A 1 684 ? -34.854 19.701 -3.170 1.00 31.62 684 PRO A N 1
ATOM 5365 C CA . PRO A 1 684 ? -35.247 18.577 -3.998 1.00 31.62 684 PRO A CA 1
ATOM 5366 C C . PRO A 1 684 ? -36.587 18.936 -4.650 1.00 31.62 684 PRO A C 1
ATOM 5368 O O . PRO A 1 684 ? -37.573 19.177 -3.953 1.00 31.62 684 PRO A O 1
ATOM 5371 N N . GLN A 1 685 ? -36.622 19.014 -5.977 1.00 27.41 685 GLN A N 1
ATOM 5372 C CA . GLN A 1 685 ? -37.863 18.853 -6.728 1.00 27.41 685 GLN A CA 1
ATOM 5373 C C . GLN A 1 685 ? -37.752 17.573 -7.553 1.00 27.41 685 GLN A C 1
ATOM 5375 O O . GLN A 1 685 ? -36.874 17.477 -8.406 1.00 27.41 685 GLN A O 1
ATOM 5380 N N . GLU A 1 686 ? -38.630 16.647 -7.155 1.00 30.00 686 GLU A N 1
ATOM 5381 C CA . GLU A 1 686 ? -39.251 15.490 -7.831 1.00 30.00 686 GLU A CA 1
ATOM 5382 C C . GLU A 1 686 ? -38.428 14.610 -8.779 1.00 30.00 686 GLU A C 1
ATOM 5384 O O . GLU A 1 686 ? -38.023 15.064 -9.872 1.00 30.00 686 GLU A O 1
#

=== Feature glossary ===
A reading guide for the features in this record.

Start from the sequence.

  · Sequence gives the chain of amino acids in standard one-letter code (A=alanine, C=cysteine, …, Y=tyrosine), read N→C. It is the only feature that is directly encoded by the gene; all structural features are derived from the folded form of this sequence.

Fold it, and you get atomic coordinates and the backbone conformation that goes with them.

  · The mmCIF table is the protein's shape written out atom by atom. For each backbone N, Cα, C, and carbonyl O, it records an (x, y, z) coordinate triple in Å plus the residue type, chain letter, and residue number.

  · Backbone dihedral angles. Every residue except chain termini has a φ (preceding-C → N → Cα → C) and a ψ (N → Cα → C → next-N). They are reported in degrees following the IUPAC sign convention. Secondary structure is essentially a statement about which (φ, ψ) basin each residue occupies.

  · DSSP 8-state secondary structure assigns each residue one of H (α-helix), G (3₁₀-helix), I (π-helix), E (extended β-strand), B (isolated β-bridge), T (hydrogen-bonded turn), S (bend), or '-' (coil). The assignment is computed from backbone hydrogen-bond geometry via the Kabsch–Sander algorithm.

  · P-SEA three-state annotation labels each residue as helix, strand, or coil based purely on the geometry of the Cα trace. It serves as a fallback when the full backbone (and thus DSSP) is unavailable.

Summarize the fold with a handful of shape descriptors and a per-residue structural alphabet.

  · Radius of gyration (Rg) is the root-mean-square distance of Cα atoms from their centroid — a single number for overall size and compactness. A globular domain of N residues has Rg ≈ 2.2·N^0.38 Å; an extended or disordered chain has a much larger Rg. The Cα contact count is the number of residue pairs whose Cα atoms are within 8 Å and are more than four positions apart in sequence — a standard proxy for tertiary packing density. The bounding box is the smallest axis-aligned box enclosing all Cα atoms.

  · Foldseek's 3Di representation compresses backbone geometry into a per-residue letter drawn from a learned twenty-state alphabet. It captures the tertiary interaction pattern around each residue — which residues are packed against it in space, regardless of where they are in sequence.

  · Accessible surface area quantifies burial. A residue with SASA near zero is packed into the hydrophobic core; one with SASA >100 Å² sits on the surface. Computed here via the Shrake–Rupley numerical algorithm with a 1.4 Å probe.

Ask how reliable the model is.

  · For AlphaFold models, the B-factor field carries pLDDT — the model's own estimate of local accuracy on a 0–100 scale. Regions with pLDDT<50 should be treated as essentially unmodeled; they often correspond to intrinsically disordered segments.

  · For experimental (PDB) structures, the B-factor (temperature factor) quantifies the positional spread of each atom in the crystal — a combination of thermal vibration and static disorder — in units of Å². High B-factors mark flexible loops or poorly resolved regions; low B-factors mark the rigid, well-ordered core.

  · PAE(i, j) answers: if I align the predicted and true structures on residue i, how far off (in Å) do I expect residue j to be? A block-diagonal PAE matrix with low values on the blocks and high values off-diagonal is the signature of a multi-domain protein with confidently predicted domains but uncertain inter-domain orientation.

Place it in context: what it resembles, what it is annotated as, and how it looks.

  · Structural nearest neighbors (via Foldseek easy-search vs the PDB). Reported per hit: target PDB id, E-value, and alignment TM-score. A TM-score above ~0.5 is the conventional threshold for 'same fold'.

  · Functional annotations link the protein to curated databases. InterPro entries identify conserved domains and families by matching the sequence against member-database signatures (Pfam, PROSITE, CDD, …). Gene Ontology (GO) terms describe molecular function, biological process, and cellular component in a controlled vocabulary. CATH places the structure in a hierarchical fold classification (Class/Architecture/Topology/Homologous-superfamily). The organism is the source species.

  · Plot images: a contact map (which residues are close in 3D, as an N×N binary image), a Ramachandran scatter (backbone torsion angles, revealing secondary-structure composition at a glance), and — for AlphaFold structures — a PAE heatmap (pairwise prediction confidence).

  · Structure images are PyMOL renders from six orthogonal camera directions. Cartoon representation draws helices as coils and strands as arrows; sticks shows the backbone as bonds; surface shows the solvent-excluded envelope. Rainbow coloring maps sequence position to hue (blue→red, N→C); chain coloring assigns a distinct color per polypeptide.